Protein AF-0000000075629543 (afdb_homodimer)

Nearest PDB structures (foldseek):
  8d9p-assembly1_A  TM=2.253E-01  e=5.310E+00  synthetic construct
  5vju-assembly1_A  TM=2.494E-01  e=9.264E+00  synthetic construct
  7a0g-assembly1_HHH  TM=1.848E-01  e=6.392E+00  Serratia marcescens
  8d9p-assembly1_A  TM=2.253E-01  e=4.134E+00  synthetic construct
  7a0g-assembly1_HHH  TM=1.956E-01  e=3.284E+00  Serratia marcescens

Foldseek 3Di:
DPPVDDDQLLVVLLVVLLVLLLCLVLVLLLQQLDKDWDDDPPPAIFIGGPSLCSLLSNLLSLLLCCVQQNNVSSVVSVVSSLVVLVVVLVVLVVVLPDDDDPPDPDDNVRCQQSSLLSNQLSVLLNVLVVVLVVQLVVQLVVVCVVVPPPPNPVSNVVSVLVSVLSSLLSNLCRSAAVVCVVCVPSNVDHHDDPVVSVSHSVSSSVVSVVSNVVCVVVSVVSNVVSVCSNVVSCVPPVCVSCVSSVD/DPPVDDDQLLVVLLVVLLVLLLCLVLVLLLQQLDKDWDDDPPPDIFIGGPSLCSLLSNLLSLLLCCVQQNNVSSVVSVVSSLVVLVVVLVVLVVVLPDDDDPPDPDDNVRCQQSSLLSNQLSVLLNVLSVVLVVQLVVQLVVVCVVVPPPPVPVSVVVSVLVSVLSSLLSNLCRSAAVVCVVCVPSNVDHHDDPVVSVSHSVSSSVVSVVSSVVCVVVSVVSNVVSVCSNVVSCVPPVCVSCVSSVD

Structure (mmCIF, N/CA/C/O backbone):
data_AF-0000000075629543-model_v1
#
loop_
_entity.id
_entity.type
_entity.pdbx_description
1 polymer 'Probable queuosine precursor transporter'
#
loop_
_atom_site.group_PDB
_atom_site.id
_atom_site.type_symbol
_atom_site.label_atom_id
_atom_site.label_alt_id
_atom_site.label_comp_id
_atom_site.label_asym_id
_atom_site.label_entity_id
_atom_site.label_seq_id
_atom_site.pdbx_PDB_ins_code
_atom_site.Cartn_x
_atom_site.Cartn_y
_atom_site.Cartn_z
_atom_site.occupancy
_atom_site.B_iso_or_equiv
_atom_site.auth_seq_id
_atom_site.auth_comp_id
_atom_site.auth_asym_id
_atom_site.auth_atom_id
_atom_site.pdbx_PDB_model_num
ATOM 1 N N . MET A 1 1 ? -5.371 30.297 21.5 1 24.97 1 MET A N 1
ATOM 2 C CA . MET A 1 1 ? -6.488 29.359 21.562 1 24.97 1 MET A CA 1
ATOM 3 C C . MET A 1 1 ? -6.27 28.188 20.609 1 24.97 1 MET A C 1
ATOM 5 O O . MET A 1 1 ? -6.852 28.141 19.531 1 24.97 1 MET A O 1
ATOM 9 N N . GLU A 1 2 ? -5.066 27.797 20.219 1 32.75 2 GLU A N 1
ATOM 10 C CA . GLU A 1 2 ? -4.387 26.938 19.25 1 32.75 2 GLU A CA 1
ATOM 11 C C . GLU A 1 2 ? -4.848 25.484 19.406 1 32.75 2 GLU A C 1
ATOM 13 O O . GLU A 1 2 ? -4.035 24.594 19.672 1 32.75 2 GLU A O 1
ATOM 18 N N . GLY A 1 3 ? -5.914 25.312 20.141 1 35 3 GLY A N 1
ATOM 19 C CA . GLY A 1 3 ? -6.5 24.047 20.562 1 35 3 GLY A CA 1
ATOM 20 C C . GLY A 1 3 ? -6.613 23.047 19.438 1 35 3 GLY A C 1
ATOM 21 O O . GLY A 1 3 ? -7.445 23.203 18.531 1 35 3 GLY A O 1
ATOM 22 N N . GLY A 1 4 ? -5.547 22.625 18.859 1 39.62 4 GLY A N 1
ATOM 23 C CA . GLY A 1 4 ? -5.387 21.734 17.703 1 39.62 4 GLY A CA 1
ATOM 24 C C . GLY A 1 4 ? -6.465 20.672 17.625 1 39.62 4 GLY A C 1
ATOM 25 O O . GLY A 1 4 ? -6.559 19.812 18.5 1 39.62 4 GLY A O 1
ATOM 26 N N . GLU A 1 5 ? -7.699 21.078 17.25 1 46.97 5 GLU A N 1
ATOM 27 C CA . GLU A 1 5 ? -8.969 20.359 17.25 1 46.97 5 GLU A CA 1
ATOM 28 C C . GLU A 1 5 ? -8.781 18.922 16.781 1 46.97 5 GLU A C 1
ATOM 30 O O . GLU A 1 5 ? -8.086 18.672 15.797 1 46.97 5 GLU A O 1
ATOM 35 N N . LYS A 1 6 ? -8.844 18.016 17.703 1 56.12 6 LYS A N 1
ATOM 36 C CA . LYS A 1 6 ? -8.719 16.562 17.656 1 56.12 6 LYS A CA 1
ATOM 37 C C . LYS A 1 6 ? -9.578 15.984 16.531 1 56.12 6 LYS A C 1
ATOM 39 O O . LYS A 1 6 ? -10.648 16.516 16.219 1 56.12 6 LYS A O 1
ATOM 44 N N . LEU A 1 7 ? -9.016 15.289 15.633 1 68.12 7 LEU A N 1
ATOM 45 C CA . LEU A 1 7 ? -9.773 14.523 14.648 1 68.12 7 LEU A CA 1
ATOM 46 C C . LEU A 1 7 ? -10.906 13.758 15.32 1 68.12 7 LEU A C 1
ATOM 48 O O . LEU A 1 7 ? -10.719 13.164 16.375 1 68.12 7 LEU A O 1
ATOM 52 N N . ASP A 1 8 ? -12.133 13.969 14.859 1 76.62 8 ASP A N 1
ATOM 53 C CA . ASP A 1 8 ? -13.258 13.195 15.367 1 76.62 8 ASP A CA 1
ATOM 54 C C . ASP A 1 8 ? -12.906 11.711 15.461 1 76.62 8 ASP A C 1
ATOM 56 O O . ASP A 1 8 ? -12.328 11.148 14.531 1 76.62 8 ASP A O 1
ATOM 60 N N . ARG A 1 9 ? -13.172 11.18 16.609 1 81.88 9 ARG A N 1
ATOM 61 C CA . ARG A 1 9 ? -12.812 9.797 16.906 1 81.88 9 ARG A CA 1
ATOM 62 C C . ARG A 1 9 ? -13.453 8.836 15.922 1 81.88 9 ARG A C 1
ATOM 64 O O . ARG A 1 9 ? -13 7.703 15.758 1 81.88 9 ARG A O 1
ATOM 71 N N . SER A 1 10 ? -14.578 9.312 15.352 1 86.19 10 SER A N 1
ATOM 72 C CA . SER A 1 10 ? -15.266 8.438 14.406 1 86.19 10 SER A CA 1
ATOM 73 C C . SER A 1 10 ? -14.531 8.383 13.07 1 86.19 10 SER A C 1
ATOM 75 O O . SER A 1 10 ? -14.789 7.5 12.25 1 86.19 10 SER A O 1
ATOM 77 N N . VAL A 1 11 ? -13.633 9.273 12.875 1 88.44 11 VAL A N 1
ATOM 78 C CA . VAL A 1 11 ? -13 9.391 11.57 1 88.44 11 VAL A CA 1
ATOM 79 C C . VAL A 1 11 ? -11.719 8.547 11.547 1 88.44 11 VAL A C 1
ATOM 81 O O . VAL A 1 11 ? -11.398 7.922 10.531 1 88.44 11 VAL A O 1
ATOM 84 N N . TRP A 1 12 ? -11.125 8.414 12.664 1 91.19 12 TRP A N 1
ATOM 85 C CA . TRP A 1 12 ? -9.812 7.773 12.742 1 91.19 12 TRP A CA 1
ATOM 86 C C . TRP A 1 12 ? -9.898 6.316 12.297 1 91.19 12 TRP A C 1
ATOM 88 O O . TRP A 1 12 ? -9.102 5.863 11.477 1 91.19 12 TRP A O 1
ATOM 98 N N . PRO A 1 13 ? -10.906 5.535 12.789 1 93.94 13 PRO A N 1
ATOM 99 C CA . PRO A 1 13 ? -10.945 4.133 12.359 1 93.94 13 PRO A CA 1
ATOM 100 C C . PRO A 1 13 ? -11.156 3.98 10.859 1 93.94 13 PRO A C 1
ATOM 102 O O . PRO A 1 13 ? -10.664 3.025 10.258 1 93.94 13 PRO A O 1
ATOM 105 N N . LEU A 1 14 ? -11.875 4.887 10.297 1 93.31 14 LEU A N 1
ATOM 106 C CA . LEU A 1 14 ? -12.117 4.836 8.859 1 93.31 14 LEU A CA 1
ATOM 107 C C . LEU A 1 14 ? -10.844 5.156 8.086 1 93.31 14 LEU A C 1
ATOM 109 O O . LEU A 1 14 ? -10.547 4.504 7.082 1 93.31 14 LEU A O 1
ATOM 113 N N . VAL A 1 15 ? -10.109 6.137 8.492 1 95 15 VAL A N 1
ATOM 114 C CA . VAL A 1 15 ? -8.828 6.516 7.902 1 95 15 VAL A CA 1
ATOM 115 C C . VAL A 1 15 ? -7.848 5.348 7.988 1 95 15 VAL A C 1
ATOM 117 O O . VAL A 1 15 ? -7.215 4.984 6.996 1 95 15 VAL A O 1
ATOM 120 N N . LEU A 1 16 ? -7.828 4.727 9.102 1 97.19 16 LEU A N 1
ATOM 121 C CA . LEU A 1 16 ? -6.965 3.566 9.312 1 97.19 16 LEU A CA 1
ATOM 122 C C . LEU A 1 16 ? -7.395 2.402 8.422 1 97.19 16 LEU A C 1
ATOM 124 O O . LEU A 1 16 ? -6.551 1.721 7.84 1 97.19 16 LEU A O 1
ATOM 128 N N . ALA A 1 17 ? -8.664 2.193 8.375 1 96.62 17 ALA A N 1
ATOM 129 C CA . ALA A 1 17 ? -9.203 1.103 7.57 1 96.62 17 ALA A CA 1
ATOM 130 C C . ALA A 1 17 ? -8.812 1.269 6.102 1 96.62 17 ALA A C 1
ATOM 132 O O . ALA A 1 17 ? -8.414 0.303 5.445 1 96.62 17 ALA A O 1
ATOM 133 N N . ALA A 1 18 ? -8.922 2.48 5.598 1 97.19 18 ALA A N 1
ATOM 134 C CA . ALA A 1 18 ? -8.578 2.748 4.203 1 97.19 18 ALA A CA 1
ATOM 135 C C . ALA A 1 18 ? -7.102 2.475 3.939 1 97.19 18 ALA A C 1
ATOM 137 O O . ALA A 1 18 ? -6.742 1.907 2.906 1 97.19 18 ALA A O 1
ATOM 138 N N . ALA A 1 19 ? -6.293 2.883 4.828 1 98.19 19 ALA A N 1
ATOM 139 C CA . ALA A 1 19 ? -4.852 2.674 4.703 1 98.19 19 ALA A CA 1
ATOM 140 C C . ALA A 1 19 ? -4.508 1.187 4.734 1 98.19 19 ALA A C 1
ATOM 142 O O . ALA A 1 19 ? -3.822 0.683 3.842 1 98.19 19 ALA A O 1
ATOM 143 N N . VAL A 1 20 ? -5.02 0.481 5.73 1 98.12 20 VAL A N 1
ATOM 144 C CA . VAL A 1 20 ? -4.707 -0.931 5.926 1 98.12 20 VAL A CA 1
ATOM 145 C C . VAL A 1 20 ? -5.242 -1.744 4.75 1 98.12 20 VAL A C 1
ATOM 147 O O . VAL A 1 20 ? -4.551 -2.619 4.223 1 98.12 20 VAL A O 1
ATOM 150 N N . PHE A 1 21 ? -6.465 -1.446 4.355 1 97 21 PHE A N 1
ATOM 151 C CA . PHE A 1 21 ? -7.07 -2.133 3.223 1 97 21 PHE A CA 1
ATOM 152 C C . PHE A 1 21 ? -6.223 -1.966 1.969 1 97 21 PHE A C 1
ATOM 154 O O . PHE A 1 21 ? -5.914 -2.945 1.287 1 97 21 PHE A O 1
ATOM 161 N N . SER A 1 22 ? -5.863 -0.738 1.66 1 97.81 22 SER A N 1
ATOM 162 C CA . SER A 1 22 ? -5.148 -0.415 0.431 1 97.81 22 SER A CA 1
ATOM 163 C C . SER A 1 22 ? -3.746 -1.016 0.433 1 97.81 22 SER A C 1
ATOM 165 O O . SER A 1 22 ? -3.273 -1.505 -0.595 1 97.81 22 SER A O 1
ATOM 167 N N . VAL A 1 23 ? -3.121 -0.975 1.54 1 98.06 23 VAL A N 1
ATOM 168 C CA . VAL A 1 23 ? -1.778 -1.534 1.653 1 98.06 23 VAL A CA 1
ATOM 169 C C . VAL A 1 23 ? -1.835 -3.053 1.501 1 98.06 23 VAL A C 1
ATOM 171 O O . VAL A 1 23 ? -0.968 -3.65 0.861 1 98.06 23 VAL A O 1
ATOM 174 N N . ALA A 1 24 ? -2.814 -3.67 2.139 1 97.19 24 ALA A N 1
ATOM 175 C CA . ALA A 1 24 ? -2.969 -5.113 1.967 1 97.19 24 ALA A CA 1
ATOM 176 C C . ALA A 1 24 ? -3.186 -5.469 0.499 1 97.19 24 ALA A C 1
ATOM 178 O O . ALA A 1 24 ? -2.596 -6.426 -0.008 1 97.19 24 ALA A O 1
ATOM 179 N N . LEU A 1 25 ? -3.998 -4.699 -0.13 1 95.06 25 LEU A N 1
ATOM 180 C CA . LEU A 1 25 ? -4.312 -4.91 -1.538 1 95.06 25 LEU A CA 1
ATOM 181 C C . LEU A 1 25 ? -3.059 -4.781 -2.398 1 95.06 25 LEU A C 1
ATOM 183 O O . LEU A 1 25 ? -2.758 -5.668 -3.201 1 95.06 25 LEU A O 1
ATOM 187 N N . VAL A 1 26 ? -2.311 -3.742 -2.234 1 95.81 26 VAL A N 1
ATOM 188 C CA . VAL A 1 26 ? -1.14 -3.479 -3.064 1 95.81 26 VAL A CA 1
ATOM 189 C C . VAL A 1 26 ? -0.019 -4.449 -2.703 1 95.81 26 VAL A C 1
ATOM 191 O O . VAL A 1 26 ? 0.725 -4.902 -3.576 1 95.81 26 VAL A O 1
ATOM 194 N N . SER A 1 27 ? 0.117 -4.723 -1.446 1 95.94 27 SER A N 1
ATOM 195 C CA . SER A 1 27 ? 1.099 -5.723 -1.042 1 95.94 27 SER A CA 1
ATOM 196 C C . SER A 1 27 ? 0.81 -7.074 -1.689 1 95.94 27 SER A C 1
ATOM 198 O O . SER A 1 27 ? 1.729 -7.77 -2.125 1 95.94 27 SER A O 1
ATOM 200 N N . ALA A 1 28 ? -0.442 -7.434 -1.731 1 95.06 28 ALA A N 1
ATOM 201 C CA . ALA A 1 28 ? -0.828 -8.688 -2.375 1 95.06 28 ALA A CA 1
ATOM 202 C C . ALA A 1 28 ? -0.343 -8.734 -3.82 1 95.06 28 ALA A C 1
ATOM 204 O O . ALA A 1 28 ? 0.132 -9.766 -4.289 1 95.06 28 ALA A O 1
ATOM 205 N N . ASN A 1 29 ? -0.431 -7.668 -4.477 1 93.25 29 ASN A N 1
ATOM 206 C CA . ASN A 1 29 ? -0.004 -7.613 -5.871 1 93.25 29 ASN A CA 1
ATOM 207 C C . ASN A 1 29 ? 1.503 -7.82 -6.004 1 93.25 29 ASN A C 1
ATOM 209 O O . ASN A 1 29 ? 1.955 -8.594 -6.852 1 93.25 29 ASN A O 1
ATOM 213 N N . TYR A 1 30 ? 2.256 -7.168 -5.152 1 92.25 30 TYR A N 1
ATOM 214 C CA . TYR A 1 30 ? 3.707 -7.312 -5.203 1 92.25 30 TYR A CA 1
ATOM 215 C C . TYR A 1 30 ? 4.133 -8.719 -4.805 1 92.25 30 TYR A C 1
ATOM 217 O O . TYR A 1 30 ? 5.102 -9.258 -5.344 1 92.25 30 TYR A O 1
ATOM 225 N N . LEU A 1 31 ? 3.416 -9.336 -3.93 1 94 31 LEU A N 1
ATOM 226 C CA . LEU A 1 31 ? 3.826 -10.609 -3.344 1 94 31 LEU A CA 1
ATOM 227 C C . LEU A 1 31 ? 3.344 -11.781 -4.195 1 94 31 LEU A C 1
ATOM 229 O O . LEU A 1 31 ? 3.799 -12.906 -4.016 1 94 31 LEU A O 1
ATOM 233 N N . SER A 1 32 ? 2.479 -11.5 -5.145 1 93.69 32 SER A N 1
ATOM 234 C CA . SER A 1 32 ? 1.809 -12.57 -5.883 1 93.69 32 SER A CA 1
ATOM 235 C C . SER A 1 32 ? 2.67 -13.07 -7.039 1 93.69 32 SER A C 1
ATOM 237 O O . SER A 1 32 ? 2.283 -13.992 -7.754 1 93.69 32 SER A O 1
ATOM 239 N N . ALA A 1 33 ? 3.85 -12.508 -7.191 1 89.12 33 ALA A N 1
ATOM 240 C CA . ALA A 1 33 ? 4.75 -12.984 -8.234 1 89.12 33 ALA A CA 1
ATOM 241 C C . ALA A 1 33 ? 5.172 -14.43 -7.973 1 89.12 33 ALA A C 1
ATOM 243 O O . ALA A 1 33 ? 5.539 -15.148 -8.906 1 89.12 33 ALA A O 1
ATOM 244 N N . LYS A 1 34 ? 5.078 -14.812 -6.77 1 91.12 34 LYS A N 1
ATOM 245 C CA . LYS A 1 34 ? 5.359 -16.188 -6.383 1 91.12 34 LYS A CA 1
ATOM 246 C C . LYS A 1 34 ? 4.07 -16.984 -6.203 1 91.12 34 LYS A C 1
ATOM 248 O O . LYS A 1 34 ? 3.096 -16.484 -5.648 1 91.12 34 LYS A O 1
ATOM 253 N N . LEU A 1 35 ? 4.172 -18.25 -6.727 1 93.81 35 LEU A N 1
ATOM 254 C CA . LEU A 1 35 ? 3.078 -19.188 -6.465 1 93.81 35 LEU A CA 1
ATOM 255 C C . LEU A 1 35 ? 3.434 -20.141 -5.332 1 93.81 35 LEU A C 1
ATOM 257 O O . LEU A 1 35 ? 4.57 -20.609 -5.242 1 93.81 35 LEU A O 1
ATOM 261 N N . PHE A 1 36 ? 2.494 -20.406 -4.586 1 95 36 PHE A N 1
ATOM 262 C CA . PHE A 1 36 ? 2.688 -21.391 -3.537 1 95 36 PHE A CA 1
ATOM 263 C C . PHE A 1 36 ? 1.983 -22.703 -3.891 1 95 36 PHE A C 1
ATOM 265 O O . PHE A 1 36 ? 1.098 -22.719 -4.746 1 95 36 PHE A O 1
ATOM 272 N N . LEU A 1 37 ? 2.441 -23.75 -3.289 1 94.94 37 LEU A N 1
ATOM 273 C CA . LEU A 1 37 ? 1.814 -25.047 -3.406 1 94.94 37 LEU A CA 1
ATOM 274 C C . LEU A 1 37 ? 1.748 -25.75 -2.051 1 94.94 37 LEU A C 1
ATOM 276 O O . LEU A 1 37 ? 2.773 -25.922 -1.387 1 94.94 37 LEU A O 1
ATOM 280 N N . VAL A 1 38 ? 0.533 -25.984 -1.624 1 93.31 38 VAL A N 1
ATOM 281 C CA . VAL A 1 38 ? 0.311 -26.688 -0.365 1 93.31 38 VAL A CA 1
ATOM 282 C C . VAL A 1 38 ? -0.528 -27.938 -0.614 1 93.31 38 VAL A C 1
ATOM 284 O O . VAL A 1 38 ? -1.607 -27.859 -1.206 1 93.31 38 VAL A O 1
ATOM 287 N N . GLU A 1 39 ? -0.034 -29.016 -0.112 1 91.5 39 GLU A N 1
ATOM 288 C CA . GLU A 1 39 ? -0.747 -30.281 -0.26 1 91.5 39 GLU A CA 1
ATOM 289 C C . GLU A 1 39 ? -1.387 -30.703 1.058 1 91.5 39 GLU A C 1
ATOM 291 O O . GLU A 1 39 ? -0.715 -30.766 2.09 1 91.5 39 GLU A O 1
ATOM 296 N N . ILE A 1 40 ? -2.621 -30.766 1.072 1 87.62 40 ILE A N 1
ATOM 297 C CA . ILE A 1 40 ? -3.328 -31.422 2.166 1 87.62 40 ILE A CA 1
ATOM 298 C C . ILE A 1 40 ? -3.514 -32.906 1.842 1 87.62 40 ILE A C 1
ATOM 300 O O . ILE A 1 40 ? -4.32 -33.25 0.979 1 87.62 40 ILE A O 1
ATOM 304 N N . PRO A 1 41 ? -2.748 -33.719 2.555 1 88.25 41 PRO A N 1
ATOM 305 C CA . PRO A 1 41 ? -2.729 -35.156 2.203 1 88.25 41 PRO A CA 1
ATOM 306 C C . PRO A 1 41 ? -4.125 -35.75 2.129 1 88.25 41 PRO A C 1
ATOM 308 O O . PRO A 1 41 ? -4.906 -35.625 3.076 1 88.25 41 PRO A O 1
ATOM 311 N N . GLY A 1 42 ? -4.234 -36.5 0.983 1 84.88 42 GLY A N 1
ATOM 312 C CA . GLY A 1 42 ? -5.457 -37.25 0.773 1 84.88 42 GLY A CA 1
ATOM 313 C C . GLY A 1 42 ? -6.668 -36.375 0.513 1 84.88 42 GLY A C 1
ATOM 314 O O . GLY A 1 42 ? -7.781 -36.875 0.343 1 84.88 42 GLY A O 1
ATOM 315 N N . LEU A 1 43 ? -6.484 -35.094 0.432 1 87.06 43 LEU A N 1
ATOM 316 C CA . LEU A 1 43 ? -7.645 -34.219 0.289 1 87.06 43 LEU A CA 1
ATOM 317 C C . LEU A 1 43 ? -7.52 -33.344 -0.952 1 87.06 43 LEU A C 1
ATOM 319 O O . LEU A 1 43 ? -8.211 -33.562 -1.95 1 87.06 43 LEU A O 1
ATOM 323 N N . ILE A 1 44 ? -6.668 -32.406 -0.953 1 89.06 44 ILE A N 1
ATOM 324 C CA . ILE A 1 44 ? -6.629 -31.469 -2.064 1 89.06 44 ILE A CA 1
ATOM 325 C C . ILE A 1 44 ? -5.27 -30.781 -2.109 1 89.06 44 ILE A C 1
ATOM 327 O O . ILE A 1 44 ? -4.586 -30.672 -1.087 1 89.06 44 ILE A O 1
ATOM 331 N N . THR A 1 45 ? -4.785 -30.531 -3.328 1 92.06 45 THR A N 1
ATOM 332 C CA . THR A 1 45 ? -3.621 -29.688 -3.549 1 92.06 45 THR A CA 1
ATOM 333 C C . THR A 1 45 ? -4.051 -28.25 -3.859 1 92.06 45 THR A C 1
ATOM 335 O O . THR A 1 45 ? -4.84 -28.016 -4.777 1 92.06 45 THR A O 1
ATOM 338 N N . LEU A 1 46 ? -3.525 -27.344 -3.047 1 95.19 46 LEU A N 1
ATOM 339 C CA . LEU A 1 46 ? -3.854 -25.938 -3.24 1 95.19 46 LEU A CA 1
ATOM 340 C C . LEU A 1 46 ? -2.674 -25.172 -3.848 1 95.19 46 LEU A C 1
ATOM 342 O O . LEU A 1 46 ? -1.535 -25.328 -3.398 1 95.19 46 LEU A O 1
ATOM 346 N N . VAL A 1 47 ? -2.967 -24.516 -4.887 1 96 47 VAL A N 1
ATOM 347 C CA . VAL A 1 47 ? -1.957 -23.719 -5.582 1 96 47 VAL A CA 1
ATOM 348 C C . VAL A 1 47 ? -2.5 -22.312 -5.863 1 96 47 VAL A C 1
ATOM 350 O O . VAL A 1 47 ? -3.682 -22.156 -6.172 1 96 47 VAL A O 1
ATOM 353 N N . GLY A 1 48 ? -1.683 -21.328 -5.668 1 95.62 48 GLY A N 1
ATOM 354 C CA . GLY A 1 48 ? -2.111 -19.969 -5.949 1 95.62 48 GLY A CA 1
ATOM 355 C C . GLY A 1 48 ? -1.04 -18.938 -5.656 1 95.62 48 GLY A C 1
ATOM 356 O O . GLY A 1 48 ? 0.072 -19.281 -5.25 1 95.62 48 GLY A O 1
ATOM 357 N N . PRO A 1 49 ? -1.333 -17.703 -6.008 1 95.75 49 PRO A N 1
ATOM 358 C CA . PRO A 1 49 ? -0.367 -16.641 -5.707 1 95.75 49 PRO A CA 1
ATOM 359 C C . PRO A 1 49 ? -0.152 -16.453 -4.207 1 95.75 49 PRO A C 1
ATOM 361 O O . PRO A 1 49 ? -1.101 -16.562 -3.424 1 95.75 49 PRO A O 1
ATOM 364 N N . ALA A 1 50 ? 1.041 -16.141 -3.82 1 94.25 50 ALA A N 1
ATOM 365 C CA . ALA A 1 50 ? 1.402 -16 -2.412 1 94.25 50 ALA A CA 1
ATOM 366 C C . ALA A 1 50 ? 0.646 -14.836 -1.768 1 94.25 50 ALA A C 1
ATOM 368 O O . ALA A 1 50 ? 0.457 -14.812 -0.549 1 94.25 50 ALA A O 1
ATOM 369 N N . GLY A 1 51 ? 0.177 -13.875 -2.541 1 94.62 51 GLY A N 1
ATOM 370 C CA . GLY A 1 51 ? -0.518 -12.703 -2.039 1 94.62 51 GLY A CA 1
ATOM 371 C C . GLY A 1 51 ? -1.928 -13 -1.563 1 94.62 51 GLY A C 1
ATOM 372 O O . GLY A 1 51 ? -2.598 -12.133 -1.003 1 94.62 51 GLY A O 1
ATOM 373 N N . VAL A 1 52 ? -2.393 -14.227 -1.683 1 93.12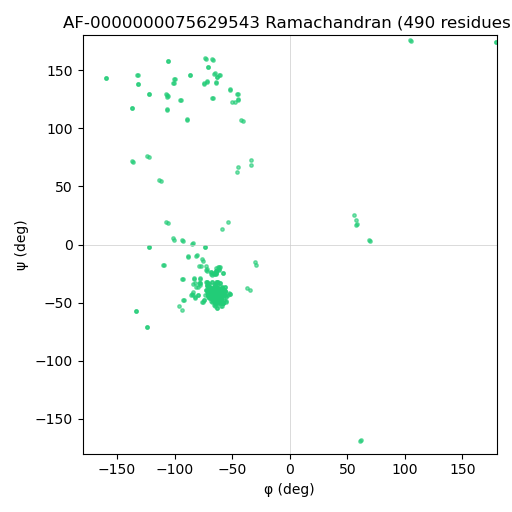 52 VAL A N 1
ATOM 374 C CA . VAL A 1 52 ? -3.775 -14.586 -1.39 1 93.12 52 VAL A CA 1
ATOM 375 C C . VAL A 1 52 ? -4.062 -14.367 0.094 1 93.12 52 VAL A C 1
ATOM 377 O O . VAL A 1 52 ? -5.207 -14.102 0.478 1 93.12 52 VAL A O 1
ATOM 380 N N . VAL A 1 53 ? -3.104 -14.414 0.898 1 92.12 53 VAL A N 1
ATOM 381 C CA . VAL A 1 53 ? -3.266 -14.281 2.342 1 92.12 53 VAL A CA 1
ATOM 382 C C . VAL A 1 53 ? -3.744 -12.875 2.684 1 92.12 53 VAL A C 1
ATOM 384 O O . VAL A 1 53 ? -4.316 -12.648 3.752 1 92.12 53 VAL A O 1
ATOM 387 N N . ALA A 1 54 ? -3.453 -11.914 1.819 1 94.81 54 ALA A N 1
ATOM 388 C CA . ALA A 1 54 ? -3.85 -10.531 2.055 1 94.81 54 ALA A CA 1
ATOM 389 C C . ALA A 1 54 ? -5.367 -10.406 2.158 1 94.81 54 ALA A C 1
ATOM 391 O O . ALA A 1 54 ? -5.879 -9.445 2.734 1 94.81 54 ALA A O 1
ATOM 392 N N . TYR A 1 55 ? -6.121 -11.383 1.647 1 89.38 55 TYR A N 1
ATOM 393 C CA . TYR A 1 55 ? -7.578 -11.352 1.723 1 89.38 55 TYR A CA 1
ATOM 394 C C . TYR A 1 55 ? -8.055 -11.516 3.162 1 89.38 55 TYR A C 1
ATOM 396 O O . TYR A 1 55 ? -9.164 -11.102 3.506 1 89.38 55 TYR A O 1
ATOM 404 N N . SER A 1 56 ? -7.211 -12.125 3.973 1 90.69 56 SER A N 1
ATOM 405 C CA . SER A 1 56 ? -7.539 -12.219 5.391 1 90.69 56 SER A CA 1
ATOM 406 C C . SER A 1 56 ? -7.594 -10.836 6.035 1 90.69 56 SER A C 1
ATOM 408 O O . SER A 1 56 ? -8.289 -10.633 7.031 1 90.69 56 SER A O 1
ATOM 410 N N . VAL A 1 57 ? -6.91 -9.914 5.465 1 94.62 57 VAL A N 1
ATOM 411 C CA . VAL A 1 57 ? -6.902 -8.547 5.984 1 94.62 57 VAL A CA 1
ATOM 412 C C . VAL A 1 57 ? -7.996 -7.73 5.305 1 94.62 57 VAL A C 1
ATOM 414 O O . VAL A 1 57 ? -8.805 -7.078 5.973 1 94.62 57 VAL A O 1
ATOM 417 N N . THR A 1 58 ? -8.086 -7.797 3.979 1 93.5 58 THR A N 1
ATOM 418 C CA . THR A 1 58 ? -9 -6.945 3.225 1 93.5 58 THR A CA 1
ATOM 419 C C . THR A 1 58 ? -10.453 -7.273 3.562 1 93.5 58 THR A C 1
ATOM 421 O O . THR A 1 58 ? -11.273 -6.371 3.732 1 93.5 58 THR A O 1
ATOM 424 N N . PHE A 1 59 ? -10.742 -8.555 3.732 1 86.81 59 PHE A N 1
ATOM 425 C CA . PHE A 1 59 ? -12.109 -8.93 4.062 1 86.81 59 PHE A CA 1
ATOM 426 C C . PHE A 1 59 ? -12.477 -8.461 5.465 1 86.81 59 PHE A C 1
ATOM 428 O O . PHE A 1 59 ? -13.57 -7.941 5.684 1 86.81 59 PHE A O 1
ATOM 435 N N . ILE A 1 60 ? -11.602 -8.664 6.398 1 89.81 60 ILE A N 1
ATOM 436 C CA . ILE A 1 60 ? -11.852 -8.242 7.77 1 89.81 60 ILE A CA 1
ATOM 437 C C . ILE A 1 60 ? -12.125 -6.738 7.801 1 89.81 60 ILE A C 1
ATOM 439 O O . ILE A 1 60 ? -13.102 -6.289 8.398 1 89.81 60 ILE A O 1
ATOM 443 N N . VAL A 1 61 ? -11.305 -5.965 7.145 1 94.12 61 VAL A N 1
ATOM 444 C CA . VAL A 1 61 ? -11.414 -4.508 7.164 1 94.12 61 VAL A CA 1
ATOM 445 C C . VAL A 1 61 ? -12.734 -4.082 6.539 1 94.12 61 VAL A C 1
ATOM 447 O O . VAL A 1 61 ? -13.477 -3.283 7.125 1 94.12 61 VAL A O 1
ATOM 450 N N . THR A 1 62 ? -13.062 -4.598 5.391 1 87.88 62 THR A N 1
ATOM 451 C CA . THR A 1 62 ? -14.281 -4.172 4.703 1 87.88 62 THR A CA 1
ATOM 452 C C . THR A 1 62 ? -15.516 -4.586 5.492 1 87.88 62 THR A C 1
ATOM 454 O O . THR A 1 62 ? -16.5 -3.836 5.559 1 87.88 62 THR A O 1
ATOM 457 N N . ASP A 1 63 ? -15.5 -5.746 6.129 1 83.88 63 ASP A N 1
ATOM 458 C CA . ASP A 1 63 ? -16.625 -6.203 6.93 1 83.88 63 ASP A CA 1
ATOM 459 C C . ASP A 1 63 ? -16.812 -5.34 8.172 1 83.88 63 ASP A C 1
ATOM 461 O O . ASP A 1 63 ? -17.938 -4.949 8.508 1 83.88 63 ASP A O 1
ATOM 465 N N . VAL A 1 64 ? -15.758 -5.074 8.836 1 87.88 64 VAL A N 1
ATOM 466 C CA . VAL A 1 64 ? -15.828 -4.246 10.031 1 87.88 64 VAL A CA 1
ATOM 467 C C . VAL A 1 64 ? -16.359 -2.859 9.672 1 87.88 64 VAL A C 1
ATOM 469 O O . VAL A 1 64 ? -17.266 -2.338 10.336 1 87.88 64 VAL A O 1
ATOM 472 N N . VAL A 1 65 ? -15.828 -2.271 8.594 1 89.62 65 VAL A N 1
ATOM 473 C CA . VAL A 1 65 ? -16.234 -0.935 8.172 1 89.62 65 VAL A CA 1
ATOM 474 C C . VAL A 1 65 ? -17.703 -0.949 7.762 1 89.62 65 VAL A C 1
ATOM 476 O O . VAL A 1 65 ? -18.469 -0.044 8.117 1 89.62 65 VAL A O 1
ATOM 479 N N . SER A 1 66 ? -18.078 -1.949 7.031 1 83.12 66 SER A N 1
ATOM 480 C CA . SER A 1 66 ? -19.469 -2.057 6.59 1 83.12 66 SER A CA 1
ATOM 481 C C . SER A 1 66 ? -20.422 -2.152 7.777 1 83.12 66 SER A C 1
ATOM 483 O O . SER A 1 66 ? -21.5 -1.548 7.766 1 83.12 66 SER A O 1
ATOM 485 N N . GLU A 1 67 ? -20.078 -2.871 8.75 1 80.75 67 GLU A N 1
ATOM 486 C CA . GLU A 1 67 ? -20.922 -3.08 9.922 1 80.75 67 GLU A CA 1
ATOM 487 C C . GLU A 1 67 ? -20.984 -1.822 10.781 1 80.75 67 GLU A C 1
ATOM 489 O O . GLU A 1 67 ? -22.047 -1.491 11.328 1 80.75 67 GLU A O 1
ATOM 494 N N . VAL A 1 68 ? -19.906 -1.183 10.914 1 83.81 68 VAL A N 1
ATOM 495 C CA . VAL A 1 68 ? -19.844 -0.052 11.828 1 83.81 68 VAL A CA 1
ATOM 496 C C . VAL A 1 68 ? -20.328 1.213 11.133 1 83.81 68 VAL A C 1
ATOM 498 O O . VAL A 1 68 ? -21.078 2.004 11.711 1 83.81 68 VAL A O 1
ATOM 501 N N . TYR A 1 69 ? -19.875 1.357 9.875 1 81.81 69 TYR A N 1
ATOM 502 C CA . TYR A 1 69 ? -20.109 2.627 9.195 1 81.81 69 TYR A CA 1
ATOM 503 C C . TYR A 1 69 ? -21.125 2.465 8.07 1 81.81 69 TYR A C 1
ATOM 505 O O . TYR A 1 69 ? -21.656 3.451 7.555 1 81.81 69 TYR A O 1
ATOM 513 N N . GLY A 1 70 ? -21.359 1.285 7.656 1 78.75 70 GLY A N 1
ATOM 514 C CA . GLY A 1 70 ? -22.312 1.045 6.574 1 78.75 70 GLY A CA 1
ATOM 515 C C . GLY A 1 70 ? -21.641 0.72 5.254 1 78.75 70 GLY A C 1
ATOM 516 O O . GLY A 1 70 ? -20.406 0.817 5.133 1 78.75 70 GLY A O 1
ATOM 517 N N . ARG A 1 71 ? -22.422 0.399 4.234 1 79.69 71 ARG A N 1
ATOM 518 C CA . ARG A 1 71 ? -21.938 -0.095 2.945 1 79.69 71 ARG A CA 1
ATOM 519 C C . ARG A 1 71 ? -21.266 1.015 2.15 1 79.69 71 ARG A C 1
ATOM 521 O O . ARG A 1 71 ? -20.312 0.761 1.409 1 79.69 71 ARG A O 1
ATOM 528 N N . ARG A 1 72 ? -21.734 2.18 2.248 1 81.75 72 ARG A N 1
ATOM 529 C CA . ARG A 1 72 ? -21.156 3.297 1.506 1 81.75 72 ARG A CA 1
ATOM 530 C C . ARG A 1 72 ? -19.734 3.572 1.957 1 81.75 72 ARG A C 1
ATOM 532 O O . ARG A 1 72 ? -18.844 3.822 1.13 1 81.75 72 ARG A O 1
ATOM 539 N N . ALA A 1 73 ? -19.625 3.512 3.297 1 86.19 73 ALA A N 1
ATOM 540 C CA . ALA A 1 73 ? -18.281 3.701 3.83 1 86.19 73 ALA A CA 1
ATOM 541 C C . ALA A 1 73 ? -17.344 2.588 3.369 1 86.19 73 ALA A C 1
ATOM 543 O O . ALA A 1 73 ? -16.188 2.842 3.016 1 86.19 73 ALA A O 1
ATOM 544 N N . ALA A 1 74 ? -17.859 1.382 3.398 1 85.56 74 ALA A N 1
ATOM 545 C CA . ALA A 1 74 ? -17.062 0.258 2.902 1 85.56 74 ALA A CA 1
ATOM 546 C C . ALA A 1 74 ? -16.719 0.444 1.429 1 85.56 74 ALA A C 1
ATOM 548 O O . ALA A 1 74 ? -15.586 0.173 1.015 1 85.56 74 ALA A O 1
ATOM 549 N N . GLY A 1 75 ? -17.688 0.914 0.644 1 86.38 75 GLY A N 1
ATOM 550 C CA . GLY A 1 75 ? -17.422 1.223 -0.754 1 86.38 75 GLY A CA 1
ATOM 551 C C . GLY A 1 75 ? -16.359 2.277 -0.947 1 86.38 75 GLY A C 1
ATOM 552 O O . GLY A 1 75 ? -15.547 2.186 -1.874 1 86.38 75 GLY A O 1
ATOM 553 N N . ALA A 1 76 ? -16.359 3.266 -0.103 1 88.88 76 ALA A N 1
ATOM 554 C CA . ALA A 1 76 ? -15.352 4.324 -0.165 1 88.88 76 ALA A CA 1
ATOM 555 C C . ALA A 1 76 ? -13.953 3.77 0.096 1 88.88 76 ALA A C 1
ATOM 557 O O . ALA A 1 76 ? -12.984 4.168 -0.562 1 88.88 76 ALA A O 1
ATOM 558 N N . VAL A 1 77 ? -13.867 2.877 1.056 1 92.69 77 VAL A N 1
ATOM 559 C CA . VAL A 1 77 ? -12.594 2.252 1.379 1 92.69 77 VAL A CA 1
ATOM 560 C C . VAL A 1 77 ? -12.094 1.443 0.182 1 92.69 77 VAL A C 1
ATOM 562 O O . VAL A 1 77 ? -10.922 1.535 -0.193 1 92.69 77 VAL A O 1
ATOM 565 N N . VAL A 1 78 ? -12.969 0.74 -0.426 1 89.88 78 VAL A N 1
ATOM 566 C CA . VAL A 1 78 ? -12.625 -0.092 -1.574 1 89.88 78 VAL A CA 1
ATOM 567 C C . VAL A 1 78 ? -12.227 0.794 -2.754 1 89.88 78 VAL A C 1
ATOM 569 O O . VAL A 1 78 ? -11.242 0.521 -3.441 1 89.88 78 VAL A O 1
ATOM 572 N N . ALA A 1 79 ? -12.977 1.857 -2.977 1 92.38 79 ALA A N 1
ATOM 573 C CA . ALA A 1 79 ? -12.664 2.799 -4.047 1 92.38 79 ALA A CA 1
ATOM 574 C C . ALA A 1 79 ? -11.305 3.451 -3.816 1 92.38 79 ALA A C 1
ATOM 576 O O . ALA A 1 79 ? -10.547 3.68 -4.766 1 92.38 79 ALA A O 1
ATOM 577 N N . ALA A 1 80 ? -11.039 3.781 -2.602 1 95.12 80 ALA A N 1
ATOM 578 C CA . ALA A 1 80 ? -9.734 4.344 -2.264 1 95.12 80 ALA A CA 1
ATOM 579 C C . ALA A 1 80 ? -8.609 3.354 -2.564 1 95.12 80 ALA A C 1
ATOM 581 O O . ALA A 1 80 ? -7.551 3.74 -3.057 1 95.12 80 ALA A O 1
ATOM 582 N N . GLY A 1 81 ? -8.883 2.117 -2.207 1 95.44 81 GLY A N 1
ATOM 583 C CA . GLY A 1 81 ? -7.922 1.076 -2.545 1 95.44 81 GLY A CA 1
ATOM 584 C C . GLY A 1 81 ? -7.664 0.966 -4.035 1 95.44 81 GLY A C 1
ATOM 585 O O . GLY A 1 81 ? -6.512 0.851 -4.465 1 95.44 81 GLY A O 1
ATOM 586 N N . PHE A 1 82 ? -8.703 1.041 -4.773 1 93.56 82 PHE A N 1
ATOM 587 C CA . PHE A 1 82 ? -8.586 0.985 -6.227 1 93.56 82 PHE A CA 1
ATOM 588 C C . PHE A 1 82 ? -7.762 2.15 -6.754 1 93.56 82 PHE A C 1
ATOM 590 O O . PHE A 1 82 ? -6.844 1.955 -7.551 1 93.56 82 PHE A O 1
ATOM 597 N N . ALA A 1 83 ? -8.094 3.342 -6.344 1 95.69 83 ALA A N 1
ATOM 598 C CA . ALA A 1 83 ? -7.363 4.531 -6.77 1 95.69 83 ALA A CA 1
ATOM 599 C C . ALA A 1 83 ? -5.887 4.434 -6.395 1 95.69 83 ALA A C 1
ATOM 601 O O . ALA A 1 83 ? -5.016 4.828 -7.172 1 95.69 83 ALA A O 1
ATOM 602 N N . SER A 1 84 ? -5.652 3.934 -5.262 1 96.06 84 SER A N 1
ATOM 603 C CA . SER A 1 84 ? -4.277 3.848 -4.785 1 96.06 84 SER A CA 1
ATOM 604 C C . SER A 1 84 ? -3.475 2.836 -5.594 1 96.06 84 SER A C 1
ATOM 606 O O . SER A 1 84 ? -2.252 2.951 -5.703 1 96.06 84 SER A O 1
ATOM 608 N N . GLN A 1 85 ? -4.141 1.846 -6.195 1 96.06 85 GLN A N 1
ATOM 609 C CA . GLN A 1 85 ? -3.459 0.893 -7.07 1 96.06 85 GLN A CA 1
ATOM 610 C C . GLN A 1 85 ? -2.914 1.581 -8.32 1 96.06 85 GLN A C 1
ATOM 612 O O . GLN A 1 85 ? -1.875 1.185 -8.844 1 96.06 85 GLN A O 1
ATOM 617 N N . ILE A 1 86 ? -3.619 2.535 -8.758 1 96.81 86 ILE A N 1
ATOM 618 C CA . ILE A 1 86 ? -3.156 3.291 -9.914 1 96.81 86 ILE A CA 1
ATOM 619 C C . ILE A 1 86 ? -1.85 4.008 -9.578 1 96.81 86 ILE A C 1
ATOM 621 O O . ILE A 1 86 ? -0.925 4.043 -10.391 1 96.81 86 ILE A O 1
ATOM 625 N N . VAL A 1 87 ? -1.807 4.566 -8.414 1 96.88 87 VAL A N 1
ATOM 626 C CA . VAL A 1 87 ? -0.589 5.219 -7.945 1 96.88 87 VAL A CA 1
ATOM 627 C C . VAL A 1 87 ? 0.545 4.199 -7.859 1 96.88 87 VAL A C 1
ATOM 629 O O . VAL A 1 87 ? 1.668 4.473 -8.289 1 96.88 87 VAL A O 1
ATOM 632 N N . ALA A 1 88 ? 0.22 3.016 -7.281 1 96.94 88 ALA A N 1
ATOM 633 C CA . ALA A 1 88 ? 1.223 1.959 -7.188 1 96.94 88 ALA A CA 1
ATOM 634 C C . ALA A 1 88 ? 1.726 1.557 -8.57 1 96.94 88 ALA A C 1
ATOM 636 O O . ALA A 1 88 ? 2.916 1.293 -8.758 1 96.94 88 ALA A O 1
ATOM 637 N N . LEU A 1 89 ? 0.807 1.484 -9.492 1 95.94 89 LEU A N 1
ATOM 638 C CA . LEU A 1 89 ? 1.157 1.14 -10.867 1 95.94 89 LEU A CA 1
ATOM 639 C C . LEU A 1 89 ? 2.123 2.162 -11.453 1 95.94 89 LEU A C 1
ATOM 641 O O . LEU A 1 89 ? 3.113 1.794 -12.094 1 95.94 89 LEU A O 1
ATOM 645 N N . PHE A 1 90 ? 1.82 3.418 -11.281 1 96.25 90 PHE A N 1
ATOM 646 C CA . PHE A 1 90 ? 2.674 4.496 -11.766 1 96.25 90 PHE A CA 1
ATOM 647 C C . PHE A 1 90 ? 4.055 4.426 -11.125 1 96.25 90 PHE A C 1
ATOM 649 O O . PHE A 1 90 ? 5.07 4.512 -11.82 1 96.25 90 PHE A O 1
ATOM 656 N N . LEU A 1 91 ? 4.141 4.258 -9.844 1 96.38 91 LEU A N 1
ATOM 657 C CA . LEU A 1 91 ? 5.414 4.195 -9.133 1 96.38 91 LEU A CA 1
ATOM 658 C C . LEU A 1 91 ? 6.23 2.988 -9.586 1 96.38 91 LEU A C 1
ATOM 660 O O . LEU A 1 91 ? 7.453 3.078 -9.719 1 96.38 91 LEU A O 1
ATOM 664 N N . THR A 1 92 ? 5.555 1.885 -9.773 1 94.88 92 THR A N 1
ATOM 665 C CA . THR A 1 92 ? 6.223 0.671 -10.234 1 94.88 92 THR A CA 1
ATOM 666 C C . THR A 1 92 ? 6.836 0.88 -11.617 1 94.88 92 THR A C 1
ATOM 668 O O . THR A 1 92 ? 7.98 0.499 -11.859 1 94.88 92 THR A O 1
ATOM 671 N N . ALA A 1 93 ? 6.07 1.495 -12.523 1 93.69 93 ALA A N 1
ATOM 672 C CA . ALA A 1 93 ? 6.566 1.778 -13.875 1 93.69 93 ALA A CA 1
ATOM 673 C C . ALA A 1 93 ? 7.809 2.662 -13.828 1 93.69 93 ALA A C 1
ATOM 675 O O . ALA A 1 93 ? 8.781 2.412 -14.539 1 93.69 93 ALA A O 1
ATOM 676 N N . VAL A 1 94 ? 7.824 3.643 -13.016 1 93.81 94 VAL A N 1
ATOM 677 C CA . VAL A 1 94 ? 8.945 4.566 -12.898 1 93.81 94 VAL A CA 1
ATOM 678 C C . VAL A 1 94 ? 10.164 3.828 -12.344 1 93.81 94 VAL A C 1
ATOM 680 O O . VAL A 1 94 ? 11.289 4.031 -12.805 1 93.81 94 VAL A O 1
ATOM 683 N N . ALA A 1 95 ? 9.969 2.979 -11.336 1 92.88 95 ALA A N 1
ATOM 684 C CA . ALA A 1 95 ? 11.062 2.215 -10.734 1 92.88 95 ALA A CA 1
ATOM 685 C C . ALA A 1 95 ? 11.695 1.275 -11.758 1 92.88 95 ALA A C 1
ATOM 687 O O . ALA A 1 95 ? 12.922 1.168 -11.828 1 92.88 95 ALA A O 1
ATOM 688 N N . ILE A 1 96 ? 10.883 0.639 -12.516 1 89.38 96 ILE A N 1
ATOM 689 C CA . ILE A 1 96 ? 11.375 -0.284 -13.531 1 89.38 96 ILE A CA 1
ATOM 690 C C . ILE A 1 96 ? 12.195 0.48 -14.562 1 89.38 96 ILE A C 1
ATOM 692 O O . ILE A 1 96 ? 13.258 0.013 -14.992 1 89.38 96 ILE A O 1
ATOM 696 N N . ALA A 1 97 ? 11.781 1.663 -14.953 1 90.94 97 ALA A N 1
ATOM 697 C CA . ALA A 1 97 ? 12.406 2.455 -16 1 90.94 97 ALA A CA 1
ATOM 698 C C . ALA A 1 97 ? 13.68 3.139 -15.5 1 90.94 97 ALA A C 1
ATOM 700 O O . ALA A 1 97 ? 14.5 3.605 -16.297 1 90.94 97 ALA A O 1
ATOM 701 N N . SER A 1 98 ? 13.844 3.262 -14.18 1 92.38 98 SER A N 1
ATOM 702 C CA . SER A 1 98 ? 15.008 3.957 -13.633 1 92.38 98 SER A CA 1
ATOM 703 C C . SER A 1 98 ? 16.297 3.227 -13.977 1 92.38 98 SER A C 1
ATOM 705 O O . SER A 1 98 ? 16.344 1.995 -13.969 1 92.38 98 SER A O 1
ATOM 707 N N . PRO A 1 99 ? 17.406 4.008 -14.336 1 92.38 99 PRO A N 1
ATOM 708 C CA . PRO A 1 99 ? 18.672 3.369 -14.664 1 92.38 99 PRO A CA 1
ATOM 709 C C . PRO A 1 99 ? 19.328 2.688 -13.461 1 92.38 99 PRO A C 1
ATOM 711 O O . PRO A 1 99 ? 19.516 3.318 -12.414 1 92.38 99 PRO A O 1
ATOM 714 N N . PRO A 1 100 ? 19.641 1.44 -13.633 1 92.75 100 PRO A N 1
ATOM 715 C CA . PRO A 1 100 ? 20.188 0.693 -12.5 1 92.75 100 PRO A CA 1
ATOM 716 C C . PRO A 1 100 ? 21.609 1.098 -12.156 1 92.75 100 PRO A C 1
ATOM 718 O O . PRO A 1 100 ? 22.406 1.395 -13.055 1 92.75 100 PRO A O 1
ATOM 721 N N . ALA A 1 101 ? 21.844 1.147 -10.891 1 92.81 101 ALA A N 1
ATOM 722 C CA . ALA A 1 101 ? 23.234 1.254 -10.445 1 92.81 101 ALA A CA 1
ATOM 723 C C . ALA A 1 101 ? 23.969 -0.077 -10.602 1 92.81 101 ALA A C 1
ATOM 725 O O . ALA A 1 101 ? 23.438 -1.132 -10.258 1 92.81 101 ALA A O 1
ATOM 726 N N . PRO A 1 102 ? 25.203 0.017 -11.062 1 87.25 102 PRO A N 1
ATOM 727 C CA . PRO A 1 102 ? 25.953 -1.228 -11.266 1 87.25 102 PRO A CA 1
ATOM 728 C C . PRO A 1 102 ? 26.156 -2.012 -9.977 1 87.25 102 PRO A C 1
ATOM 730 O O . PRO A 1 102 ? 26.312 -3.234 -10.008 1 87.25 102 PRO A O 1
ATOM 733 N N . PHE A 1 103 ? 26.047 -1.354 -8.906 1 84.12 103 PHE A N 1
ATOM 734 C CA . PHE A 1 103 ? 26.344 -2.004 -7.633 1 84.12 103 PHE A CA 1
ATOM 735 C C . PHE A 1 103 ? 25.047 -2.27 -6.859 1 84.12 103 PHE A C 1
ATOM 737 O O . PHE A 1 103 ? 25.094 -2.494 -5.648 1 84.12 103 PHE A O 1
ATOM 744 N N . SER A 1 104 ? 23.969 -2.26 -7.547 1 85.5 104 SER A N 1
ATOM 745 C CA . SER A 1 104 ? 22.688 -2.508 -6.883 1 85.5 104 SER A CA 1
ATOM 746 C C . SER A 1 104 ? 22.656 -3.896 -6.258 1 85.5 104 SER A C 1
ATOM 748 O O . SER A 1 104 ? 23.188 -4.855 -6.82 1 85.5 104 SER A O 1
ATOM 750 N N . LEU A 1 105 ? 21.938 -3.91 -5.125 1 76.5 105 LEU A N 1
ATOM 751 C CA . LEU A 1 105 ? 21.844 -5.16 -4.383 1 76.5 105 LEU A CA 1
ATOM 752 C C . LEU A 1 105 ? 21.109 -6.219 -5.199 1 76.5 105 LEU A C 1
ATOM 754 O O . LEU A 1 105 ? 21.453 -7.402 -5.145 1 76.5 105 LEU A O 1
ATOM 758 N N . VAL A 1 106 ? 20.109 -5.805 -5.84 1 78.81 106 VAL A N 1
ATOM 759 C CA . VAL A 1 106 ? 19.359 -6.676 -6.738 1 78.81 106 VAL A CA 1
ATOM 760 C C . VAL A 1 106 ? 19.656 -6.309 -8.188 1 78.81 106 VAL A C 1
ATOM 762 O O . VAL A 1 106 ? 19.594 -5.137 -8.562 1 78.81 106 VAL A O 1
ATOM 765 N N . GLN A 1 107 ? 20 -7.336 -8.898 1 82.31 107 GLN A N 1
ATOM 766 C CA . GLN A 1 107 ? 20.328 -7.102 -10.305 1 82.31 107 GLN A CA 1
ATOM 767 C C . GLN A 1 107 ? 19.078 -6.754 -11.109 1 82.31 107 GLN A C 1
ATOM 769 O O . GLN A 1 107 ? 17.969 -7.211 -10.789 1 82.31 107 GLN A O 1
ATOM 774 N N . GLN A 1 108 ? 19.359 -6.027 -12.133 1 82.56 108 GLN A N 1
ATOM 775 C CA . GLN A 1 108 ? 18.281 -5.457 -12.938 1 82.56 108 GLN A CA 1
ATOM 776 C C . GLN A 1 108 ? 17.375 -6.547 -13.492 1 82.56 108 GLN A C 1
ATOM 778 O O . GLN A 1 108 ? 16.156 -6.391 -13.523 1 82.56 108 GLN A O 1
ATOM 783 N N . GLU A 1 109 ? 17.969 -7.617 -13.891 1 79.38 109 GLU A N 1
ATOM 784 C CA . GLU A 1 109 ? 17.188 -8.672 -14.508 1 79.38 109 GLU A CA 1
ATOM 785 C C . GLU A 1 109 ? 16.234 -9.312 -13.5 1 79.38 109 GLU A C 1
ATOM 787 O O . GLU A 1 109 ?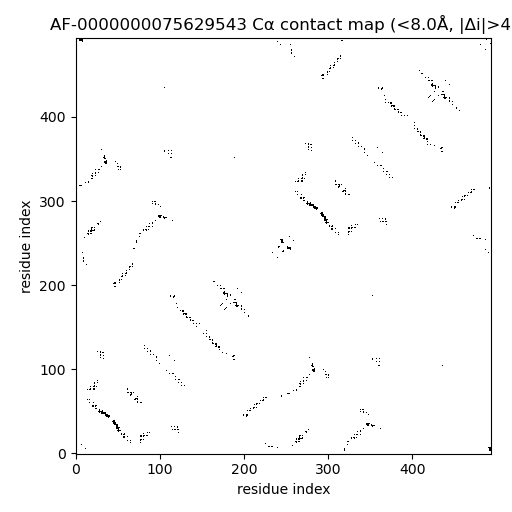 15.047 -9.508 -13.789 1 79.38 109 GLU A O 1
ATOM 792 N N . GLU A 1 110 ? 16.797 -9.609 -12.336 1 78.5 110 GLU A N 1
ATOM 793 C CA . GLU A 1 110 ? 15.984 -10.203 -11.281 1 78.5 110 GLU A CA 1
ATOM 794 C C . GLU A 1 110 ? 14.906 -9.234 -10.805 1 78.5 110 GLU A C 1
ATOM 796 O O . GLU A 1 110 ? 13.758 -9.633 -10.594 1 78.5 110 GLU A O 1
ATOM 801 N N . TYR A 1 111 ? 15.312 -8.016 -10.703 1 84.88 111 TYR A N 1
ATOM 802 C CA . TYR A 1 111 ? 14.391 -6.973 -10.266 1 84.88 111 TYR A CA 1
ATOM 803 C C . TYR A 1 111 ? 13.258 -6.789 -11.273 1 84.88 111 TYR A C 1
ATOM 805 O O . TYR A 1 111 ? 12.086 -6.785 -10.898 1 84.88 111 TYR A O 1
ATOM 813 N N . ALA A 1 112 ? 13.625 -6.727 -12.484 1 78.31 112 ALA A N 1
ATOM 814 C CA . ALA A 1 112 ? 12.641 -6.473 -13.539 1 78.31 112 ALA A CA 1
ATOM 815 C C . ALA A 1 112 ? 11.641 -7.621 -13.633 1 78.31 112 ALA A C 1
ATOM 817 O O . ALA A 1 112 ? 10.438 -7.395 -13.805 1 78.31 112 ALA A O 1
ATOM 818 N N . LYS A 1 113 ? 12.102 -8.766 -13.438 1 80 113 LYS A N 1
ATOM 819 C CA . LYS A 1 113 ? 11.219 -9.93 -13.523 1 80 113 LYS A CA 1
ATOM 820 C C . LYS A 1 113 ? 10.172 -9.906 -12.406 1 80 113 LYS A C 1
ATOM 822 O O . LYS A 1 113 ? 8.977 -10.055 -12.672 1 80 113 LYS A O 1
ATOM 827 N N . VAL A 1 114 ? 10.633 -9.68 -11.266 1 81.31 114 VAL A N 1
ATOM 828 C CA . VAL A 1 114 ? 9.75 -9.75 -10.102 1 81.31 114 VAL A CA 1
ATOM 829 C C . VAL A 1 114 ? 8.82 -8.531 -10.086 1 81.31 114 VAL A C 1
ATOM 831 O O . VAL A 1 114 ? 7.609 -8.672 -9.898 1 81.31 114 VAL A O 1
ATOM 834 N N . VAL A 1 115 ? 9.375 -7.395 -10.359 1 83.81 115 VAL A N 1
ATOM 835 C CA . VAL A 1 115 ? 8.609 -6.16 -10.242 1 83.81 115 VAL A CA 1
ATOM 836 C C . VAL A 1 115 ? 7.699 -6 -11.453 1 83.81 115 VAL A C 1
ATOM 838 O O . VAL A 1 115 ? 6.582 -5.488 -11.336 1 83.81 115 VAL A O 1
ATOM 841 N N . MET A 1 116 ? 8.18 -6.449 -12.594 1 81.62 116 MET A N 1
ATOM 842 C CA . MET A 1 116 ? 7.305 -6.422 -13.758 1 81.62 116 MET A CA 1
ATOM 843 C C . MET A 1 116 ? 6.125 -7.371 -13.578 1 81.62 116 MET A C 1
ATOM 845 O O . MET A 1 116 ? 5.016 -7.082 -14.023 1 81.62 116 MET A O 1
ATOM 849 N N . ALA A 1 117 ? 6.449 -8.547 -13.062 1 82.5 117 ALA A N 1
ATOM 850 C CA . ALA A 1 117 ? 5.336 -9.422 -12.711 1 82.5 117 ALA A CA 1
ATOM 851 C C . ALA A 1 117 ? 4.328 -8.695 -11.82 1 82.5 117 ALA A C 1
ATOM 853 O O . ALA A 1 117 ? 3.117 -8.805 -12.031 1 82.5 117 ALA A O 1
ATOM 854 N N . GLY A 1 118 ? 4.832 -7.98 -10.906 1 83.75 118 GLY A N 1
ATOM 855 C CA . GLY A 1 118 ? 3.973 -7.176 -10.055 1 83.75 118 GLY A CA 1
ATOM 856 C C . GLY A 1 118 ? 3.162 -6.152 -10.828 1 83.75 118 GLY A C 1
ATOM 857 O O . GLY A 1 118 ? 1.978 -5.949 -10.547 1 83.75 118 GLY A O 1
ATOM 858 N N . PHE A 1 119 ? 3.783 -5.527 -11.781 1 87.88 119 PHE A N 1
ATOM 859 C CA . PHE A 1 119 ? 3.105 -4.551 -12.625 1 87.88 119 PHE A CA 1
ATOM 860 C C . PHE A 1 119 ? 1.918 -5.18 -13.344 1 87.88 119 PHE A C 1
ATOM 862 O O . PHE A 1 119 ? 0.808 -4.648 -13.305 1 87.88 119 PHE A O 1
ATOM 869 N N . ASN A 1 120 ? 2.182 -6.324 -13.969 1 88.19 120 ASN A N 1
ATOM 870 C CA . ASN A 1 120 ? 1.137 -7.043 -14.688 1 88.19 120 ASN A CA 1
ATOM 871 C C . ASN A 1 120 ? 0.008 -7.473 -13.75 1 88.19 120 ASN A C 1
ATOM 873 O O . ASN A 1 120 ? -1.166 -7.406 -14.117 1 88.19 120 ASN A O 1
ATOM 877 N N . ILE A 1 121 ? 0.391 -7.852 -12.633 1 91.69 121 ILE A N 1
ATOM 878 C CA . ILE A 1 121 ? -0.573 -8.328 -11.648 1 91.69 121 ILE A CA 1
ATOM 879 C C . ILE A 1 121 ? -1.439 -7.164 -11.172 1 91.69 121 ILE A C 1
ATOM 881 O O . ILE A 1 121 ? -2.648 -7.32 -10.984 1 91.69 121 ILE A O 1
ATOM 885 N N . ILE A 1 122 ? -0.86 -6.02 -10.977 1 92.31 122 ILE A N 1
ATOM 886 C CA . ILE A 1 122 ? -1.626 -4.84 -10.586 1 92.31 122 ILE A CA 1
ATOM 887 C C . ILE A 1 122 ? -2.641 -4.5 -11.68 1 92.31 122 ILE A C 1
ATOM 889 O O . ILE A 1 122 ? -3.797 -4.191 -11.383 1 92.31 122 ILE A O 1
ATOM 893 N N . VAL A 1 123 ? -2.258 -4.559 -12.898 1 93.19 123 VAL A N 1
ATOM 894 C CA . VAL A 1 123 ? -3.158 -4.285 -14.016 1 93.19 123 VAL A CA 1
ATOM 895 C C . VAL A 1 123 ? -4.324 -5.27 -13.984 1 93.19 123 VAL A C 1
ATOM 897 O O . VAL A 1 123 ? -5.484 -4.871 -14.109 1 93.19 123 VAL A O 1
ATOM 900 N N . ALA A 1 124 ? -3.965 -6.531 -13.852 1 94.06 124 ALA A N 1
ATOM 901 C CA . ALA A 1 124 ? -4.996 -7.562 -13.766 1 94.06 124 ALA A CA 1
ATOM 902 C C . ALA A 1 124 ? -5.949 -7.293 -12.609 1 94.06 124 ALA A C 1
ATOM 904 O O . ALA A 1 124 ? -7.164 -7.461 -12.742 1 94.06 124 ALA A O 1
ATOM 905 N N . SER A 1 125 ? -5.391 -6.922 -11.484 1 93.38 125 SER A N 1
ATOM 906 C CA . SER A 1 125 ? -6.176 -6.613 -10.289 1 93.38 125 SER A CA 1
ATOM 907 C C . SER A 1 125 ? -7.129 -5.453 -10.539 1 93.38 125 SER A C 1
ATOM 909 O O . SER A 1 125 ? -8.289 -5.492 -10.125 1 93.38 125 SER A O 1
ATOM 911 N N . LEU A 1 126 ? -6.703 -4.391 -11.195 1 91.75 126 LEU A N 1
ATOM 912 C CA . LEU A 1 126 ? -7.527 -3.227 -11.508 1 91.75 126 LEU A CA 1
ATOM 913 C C . LEU A 1 126 ? -8.695 -3.613 -12.406 1 91.75 126 LEU A C 1
ATOM 915 O O . LEU A 1 126 ? -9.828 -3.201 -12.164 1 91.75 126 LEU A O 1
ATOM 919 N N . VAL A 1 127 ? -8.398 -4.414 -13.359 1 92.88 127 VAL A N 1
ATOM 920 C CA . VAL A 1 127 ? -9.438 -4.852 -14.281 1 92.88 127 VAL A CA 1
ATOM 921 C C . VAL A 1 127 ? -10.445 -5.738 -13.547 1 92.88 127 VAL A C 1
ATOM 923 O O . VAL A 1 127 ? -11.656 -5.562 -13.688 1 92.88 127 VAL A O 1
ATOM 926 N N . ALA A 1 128 ? -9.93 -6.691 -12.836 1 91.75 128 ALA A N 1
ATOM 927 C CA . ALA A 1 128 ? -10.797 -7.586 -12.078 1 91.75 128 ALA A CA 1
ATOM 928 C C . ALA A 1 128 ? -11.703 -6.801 -11.133 1 91.75 128 ALA A C 1
ATOM 930 O O . ALA A 1 128 ? -12.883 -7.137 -10.969 1 91.75 128 ALA A O 1
ATOM 931 N N . TYR A 1 129 ? -11.172 -5.855 -10.562 1 83.31 129 TYR A N 1
ATOM 932 C CA . TYR A 1 129 ? -11.945 -5 -9.672 1 83.31 129 TYR A CA 1
ATOM 933 C C . TYR A 1 129 ? -13.102 -4.344 -10.406 1 83.31 129 TYR A C 1
ATOM 935 O O . TYR A 1 129 ? -14.242 -4.379 -9.945 1 83.31 129 TYR A O 1
ATOM 943 N N . ILE A 1 130 ? -12.844 -3.709 -11.477 1 85.5 130 ILE A N 1
ATOM 944 C CA . ILE A 1 130 ? -13.852 -3.01 -12.266 1 85.5 130 ILE A CA 1
ATOM 945 C C . ILE A 1 130 ? -14.945 -3.988 -12.695 1 85.5 130 ILE A C 1
ATOM 947 O O . ILE A 1 130 ? -16.141 -3.699 -12.562 1 85.5 130 ILE A O 1
ATOM 951 N N . VAL A 1 131 ? -14.555 -5.148 -13.094 1 85.12 131 VAL A N 1
ATOM 952 C CA . VAL A 1 131 ? -15.492 -6.164 -13.57 1 85.12 131 VAL A CA 1
ATOM 953 C C . VAL A 1 131 ? -16.344 -6.668 -12.398 1 85.12 131 VAL A C 1
ATOM 955 O O . VAL A 1 131 ? -17.562 -6.797 -12.516 1 85.12 131 VAL A O 1
ATOM 958 N N . SER A 1 132 ? -15.664 -6.918 -11.273 1 78.44 132 SER A N 1
ATOM 959 C CA . SER A 1 132 ? -16.359 -7.461 -10.117 1 78.44 132 SER A CA 1
ATOM 960 C C . SER A 1 132 ? -17.312 -6.434 -9.508 1 78.44 132 SER A C 1
ATOM 962 O O . SER A 1 132 ? -18.391 -6.781 -9.031 1 78.44 132 SER A O 1
ATOM 964 N N . GLN A 1 133 ? -16.875 -5.211 -9.438 1 70.38 133 GLN A N 1
ATOM 965 C CA . GLN A 1 133 ? -17.719 -4.145 -8.906 1 70.38 133 GLN A CA 1
ATOM 966 C C . GLN A 1 133 ? -18.969 -3.949 -9.773 1 70.38 133 GLN A C 1
ATOM 968 O O . GLN A 1 133 ? -20.062 -3.732 -9.25 1 70.38 133 GLN A O 1
ATOM 973 N N . TYR A 1 134 ? -18.797 -3.922 -10.977 1 70 134 TYR A N 1
ATOM 974 C CA . TYR A 1 134 ? -19.938 -3.818 -11.883 1 70 134 TYR A CA 1
ATOM 975 C C . TYR A 1 134 ? -20.891 -4.984 -11.688 1 70 134 TYR A C 1
ATOM 977 O O . TYR A 1 134 ? -22.109 -4.805 -11.719 1 70 134 TYR A O 1
ATOM 985 N N . HIS A 1 135 ? -20.375 -6.102 -11.453 1 67.31 135 HIS A N 1
ATOM 986 C CA . HIS A 1 135 ? -21.219 -7.262 -11.219 1 67.31 135 HIS A CA 1
ATOM 987 C C . HIS A 1 135 ? -21.969 -7.141 -9.898 1 67.31 135 HIS A C 1
ATOM 989 O O . HIS A 1 135 ? -23.156 -7.484 -9.812 1 67.31 135 HIS A O 1
ATOM 995 N N . ASP A 1 136 ? -21.266 -6.707 -8.938 1 62.59 136 ASP A N 1
ATOM 996 C CA . ASP A 1 136 ? -21.875 -6.605 -7.609 1 62.59 136 ASP A CA 1
ATOM 997 C C . ASP A 1 136 ? -23.078 -5.66 -7.625 1 62.59 136 ASP A C 1
ATOM 999 O O . ASP A 1 136 ? -24.109 -5.957 -7.035 1 62.59 136 ASP A O 1
ATOM 1003 N N . VAL A 1 137 ? -22.906 -4.582 -8.242 1 57.28 137 VAL A N 1
ATOM 1004 C CA . VAL A 1 137 ? -24 -3.619 -8.352 1 57.28 137 VAL A CA 1
ATOM 1005 C C . VAL A 1 137 ? -25.156 -4.242 -9.117 1 57.28 137 VAL A C 1
ATOM 1007 O O . VAL A 1 137 ? -26.312 -4.129 -8.695 1 57.28 137 VAL A O 1
ATOM 1010 N N . TRP A 1 138 ? -24.75 -4.836 -10.133 1 57.22 138 TRP A N 1
ATOM 1011 C CA . TRP A 1 138 ? -25.766 -5.488 -10.961 1 57.22 138 TRP A CA 1
ATOM 1012 C C . TRP A 1 138 ? -26.453 -6.617 -10.203 1 57.22 138 TRP A C 1
ATOM 1014 O O . TRP A 1 138 ? -27.672 -6.734 -10.227 1 57.22 138 TRP A O 1
ATOM 1024 N N . ALA A 1 139 ? -25.625 -7.445 -9.555 1 59.94 139 ALA A N 1
ATOM 1025 C CA . ALA A 1 139 ? -26.141 -8.617 -8.859 1 59.94 139 ALA A CA 1
ATOM 1026 C C . ALA A 1 139 ? -27.047 -8.211 -7.699 1 59.94 139 ALA A C 1
ATOM 1028 O O . ALA A 1 139 ? -28.078 -8.844 -7.453 1 59.94 139 ALA A O 1
ATOM 1029 N N . PHE A 1 140 ? -26.656 -7.23 -6.988 1 56.62 140 PHE A N 1
ATOM 1030 C CA . PHE A 1 140 ? -27.484 -6.746 -5.895 1 56.62 140 PHE A CA 1
ATOM 1031 C C . PHE A 1 140 ? -28.891 -6.387 -6.402 1 56.62 140 PHE A C 1
ATOM 1033 O O . PHE A 1 140 ? -29.891 -6.777 -5.801 1 56.62 140 PHE A O 1
ATOM 1040 N N . HIS A 1 141 ? -28.891 -5.664 -7.418 1 54.81 141 HIS A N 1
ATOM 1041 C CA . HIS A 1 141 ? -30.172 -5.266 -7.984 1 54.81 141 HIS A CA 1
ATOM 1042 C C . HIS A 1 141 ? -30.938 -6.477 -8.508 1 54.81 141 HIS A C 1
ATOM 1044 O O . HIS A 1 141 ? -32.156 -6.547 -8.375 1 54.81 141 HIS A O 1
ATOM 1050 N N . PHE A 1 142 ? -30.125 -7.285 -9.047 1 55.88 142 PHE A N 1
ATOM 1051 C CA . PHE A 1 142 ? -30.734 -8.492 -9.594 1 55.88 142 PHE A CA 1
ATOM 1052 C C . PHE A 1 142 ? -31.344 -9.344 -8.484 1 55.88 142 PHE A C 1
ATOM 1054 O O . PHE A 1 142 ? -32.5 -9.766 -8.586 1 55.88 142 PHE A O 1
ATOM 1061 N N . TRP A 1 143 ? -30.594 -9.609 -7.426 1 58.59 143 TRP A N 1
ATOM 1062 C CA . TRP A 1 143 ? -31.094 -10.477 -6.363 1 58.59 143 TRP A CA 1
ATOM 1063 C C . TRP A 1 143 ? -32.219 -9.797 -5.57 1 58.59 143 TRP A C 1
ATOM 1065 O O . TRP A 1 143 ? -33.125 -10.461 -5.074 1 58.59 143 TRP A O 1
ATOM 1075 N N . LYS A 1 144 ? -32.031 -8.516 -5.434 1 57.34 144 LYS A N 1
ATOM 1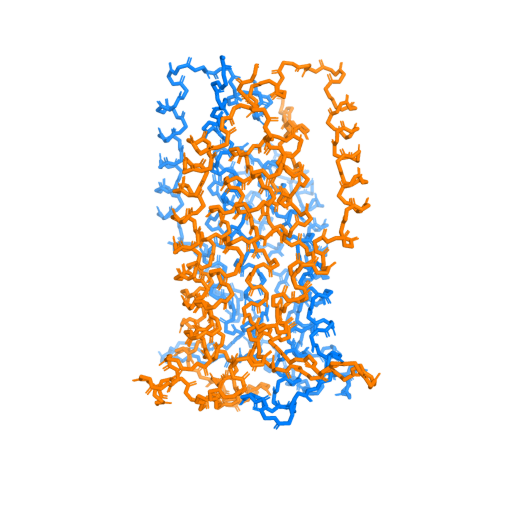076 C CA . LYS A 1 144 ? -33.125 -7.766 -4.82 1 57.34 144 LYS A CA 1
ATOM 1077 C C . LYS A 1 144 ? -34.438 -7.945 -5.605 1 57.34 144 LYS A C 1
ATOM 1079 O O . LYS A 1 144 ? -35.5 -8.102 -5.016 1 57.34 144 LYS A O 1
ATOM 1084 N N . LYS A 1 145 ? -34.219 -7.949 -6.848 1 56.97 145 LYS A N 1
ATOM 1085 C CA . LYS A 1 145 ? -35.375 -8.141 -7.707 1 56.97 145 LYS A CA 1
ATOM 1086 C C . LYS A 1 145 ? -35.906 -9.57 -7.617 1 56.97 145 LYS A C 1
ATOM 1088 O O . LYS A 1 145 ? -37.125 -9.797 -7.652 1 56.97 145 LYS A O 1
ATOM 1093 N N . MET A 1 146 ? -35 -10.438 -7.484 1 56.59 146 MET A N 1
ATOM 1094 C CA . MET A 1 146 ? -35.406 -11.844 -7.547 1 56.59 146 MET A CA 1
ATOM 1095 C C . MET A 1 146 ? -35.938 -12.312 -6.207 1 56.59 146 MET A C 1
ATOM 1097 O O . MET A 1 146 ? -36.812 -13.188 -6.16 1 56.59 146 MET A O 1
ATOM 1101 N N . THR A 1 147 ? -35.281 -11.992 -5.098 1 56.03 147 THR A N 1
ATOM 1102 C CA . THR A 1 147 ? -35.656 -12.625 -3.842 1 56.03 147 THR A CA 1
ATOM 1103 C C . THR A 1 147 ? -36.5 -11.68 -3 1 56.03 147 THR A C 1
ATOM 1105 O O . THR A 1 147 ? -37.062 -12.086 -1.971 1 56.03 147 THR A O 1
ATOM 1108 N N . GLY A 1 148 ? -36.844 -10.633 -3.443 1 52.19 148 GLY A N 1
ATOM 1109 C CA . GLY A 1 148 ? -37.625 -9.68 -2.668 1 52.19 148 GLY A CA 1
ATOM 1110 C C . GLY A 1 148 ? -36.906 -9.211 -1.413 1 52.19 148 GLY A C 1
ATOM 1111 O O . GLY A 1 148 ? -35.688 -9.352 -1.298 1 52.19 148 GLY A O 1
ATOM 1112 N N . SER A 1 149 ? -37.562 -8.438 -0.365 1 49.59 149 SER A N 1
ATOM 1113 C CA . SER A 1 149 ? -37.062 -7.754 0.826 1 49.59 149 SER A CA 1
ATOM 1114 C C . SER A 1 149 ? -36.656 -8.75 1.902 1 49.59 149 SER A C 1
ATOM 1116 O O . SER A 1 149 ? -36 -8.383 2.889 1 49.59 149 SER A O 1
ATOM 1118 N N . ARG A 1 150 ? -37.125 -9.977 1.807 1 47.22 150 ARG A N 1
ATOM 1119 C CA . ARG A 1 150 ? -37.156 -10.805 3.008 1 47.22 150 ARG A CA 1
ATOM 1120 C C . ARG A 1 150 ? -35.781 -11.477 3.227 1 47.22 150 ARG A C 1
ATOM 1122 O O . ARG A 1 150 ? -35.469 -11.906 4.34 1 47.22 150 ARG A O 1
ATOM 1129 N N . TRP A 1 151 ? -35.062 -11.828 2.352 1 50.25 151 TRP A N 1
ATOM 1130 C CA . TRP A 1 151 ? -33.875 -12.641 2.576 1 50.25 151 TRP A CA 1
ATOM 1131 C C . TRP A 1 151 ? -32.625 -11.844 2.297 1 50.25 151 TRP A C 1
ATOM 1133 O O . TRP A 1 151 ? -31.797 -12.234 1.459 1 50.25 151 TRP A O 1
ATOM 1143 N N . LEU A 1 152 ? -32.5 -10.797 2.895 1 51.38 152 LEU A N 1
ATOM 1144 C CA . LEU A 1 152 ? -31.469 -9.789 2.695 1 51.38 152 LEU A CA 1
ATOM 1145 C C . LEU A 1 152 ? -30.094 -10.375 2.951 1 51.38 152 LEU A C 1
ATOM 1147 O O . LEU A 1 152 ? -29.156 -10.102 2.205 1 51.38 152 LEU A O 1
ATOM 1151 N N . TRP A 1 153 ? -30.031 -11.258 4 1 51.84 153 TRP A N 1
ATOM 1152 C CA . TRP A 1 153 ? -28.719 -11.766 4.402 1 51.84 153 TRP A CA 1
ATOM 1153 C C . TRP A 1 153 ? -28.172 -12.727 3.361 1 51.84 153 TRP A C 1
ATOM 1155 O O . TRP A 1 153 ? -26.984 -12.672 3.02 1 51.84 153 TRP A O 1
ATOM 1165 N N . LEU A 1 154 ? -29.078 -13.641 2.896 1 53.59 154 LEU A N 1
ATOM 1166 C CA . LEU A 1 154 ? -28.641 -14.641 1.921 1 53.59 154 LEU A CA 1
ATOM 1167 C C . LEU A 1 154 ? -28.219 -13.969 0.613 1 53.59 154 LEU A C 1
ATOM 1169 O O . LEU A 1 154 ? -27.25 -14.383 -0.019 1 53.59 154 LEU A O 1
ATOM 1173 N N . ARG A 1 155 ? -28.953 -12.977 0.28 1 55.75 155 ARG A N 1
ATOM 1174 C CA . ARG A 1 155 ? -28.688 -12.281 -0.971 1 55.75 155 ARG A CA 1
ATOM 1175 C C . ARG A 1 155 ? -27.328 -11.594 -0.928 1 55.75 155 ARG A C 1
ATOM 1177 O O . ARG A 1 155 ? -26.578 -11.617 -1.911 1 55.75 155 ARG A O 1
ATOM 1184 N N . ASN A 1 156 ? -27.094 -11.109 0.256 1 56 156 ASN A N 1
ATOM 1185 C CA . ASN A 1 156 ? -25.844 -10.383 0.403 1 56 156 ASN A CA 1
ATOM 1186 C C . ASN A 1 156 ? -24.641 -11.328 0.381 1 56 156 ASN A C 1
ATOM 1188 O O . ASN A 1 156 ? -23.609 -11.008 -0.206 1 56 156 ASN A O 1
ATOM 1192 N N . ASN A 1 157 ? -24.875 -12.484 0.873 1 64.69 157 ASN A N 1
ATOM 1193 C CA . ASN A 1 157 ? -23.75 -13.414 0.912 1 64.69 157 ASN A CA 1
ATOM 1194 C C . ASN A 1 157 ? -23.531 -14.094 -0.438 1 64.69 157 ASN A C 1
ATOM 1196 O O . ASN A 1 157 ? -22.391 -14.312 -0.855 1 64.69 157 ASN A O 1
ATOM 1200 N N . LEU A 1 158 ? -24.688 -14.352 -1.074 1 68 158 LEU A N 1
ATOM 1201 C CA . LEU A 1 158 ? -24.562 -15.016 -2.371 1 68 158 LEU A CA 1
ATOM 1202 C C . LEU A 1 158 ? -23.953 -14.07 -3.404 1 68 158 LEU A C 1
ATOM 1204 O O . LEU A 1 158 ? -23.141 -14.484 -4.227 1 68 158 LEU A O 1
ATOM 1208 N N . SER A 1 159 ? -24.453 -12.844 -3.424 1 67.31 159 SER A N 1
ATOM 1209 C CA . SER A 1 159 ? -23.891 -11.859 -4.344 1 67.31 159 SER A CA 1
ATOM 1210 C C . SER A 1 159 ? -22.391 -11.695 -4.141 1 67.31 159 SER A C 1
ATOM 1212 O O . SER A 1 159 ? -21.641 -11.594 -5.109 1 67.31 159 SER A O 1
ATOM 1214 N N . THR A 1 160 ? -21.969 -11.781 -2.908 1 69.62 160 THR A N 1
ATOM 1215 C CA . THR A 1 160 ? -20.547 -11.641 -2.6 1 69.62 160 THR A CA 1
ATOM 1216 C C . THR A 1 160 ? -19.781 -12.867 -3.068 1 69.62 160 THR A C 1
ATOM 1218 O O . THR A 1 160 ? -18.672 -12.734 -3.619 1 69.62 160 THR A O 1
ATOM 1221 N N . TRP A 1 161 ? -20.422 -14.016 -2.947 1 79.69 161 TRP A N 1
ATOM 1222 C CA . TRP A 1 161 ? -19.734 -15.242 -3.365 1 79.69 161 TRP A CA 1
ATOM 1223 C C . TRP A 1 161 ? -19.562 -15.273 -4.879 1 79.69 161 TRP A C 1
ATOM 1225 O O . TRP A 1 161 ? -18.5 -15.672 -5.375 1 79.69 161 TRP A O 1
ATOM 1235 N N . VAL A 1 162 ? -20.547 -14.836 -5.578 1 81.94 162 VAL A N 1
ATOM 1236 C CA . VAL A 1 162 ? -20.469 -14.812 -7.035 1 81.94 162 VAL A CA 1
ATOM 1237 C C . VAL A 1 162 ? -19.469 -13.75 -7.484 1 81.94 162 VAL A C 1
ATOM 1239 O O . VAL A 1 162 ? -18.672 -13.992 -8.391 1 81.94 162 VAL A O 1
ATOM 1242 N N . SER A 1 163 ? -19.562 -12.586 -6.91 1 79.25 163 SER A N 1
ATOM 1243 C CA . SER A 1 163 ? -18.625 -11.523 -7.266 1 79.25 163 SER A CA 1
ATOM 1244 C C . SER A 1 163 ? -17.188 -11.93 -7 1 79.25 163 SER A C 1
ATOM 1246 O O . SER A 1 163 ? -16.281 -11.594 -7.77 1 79.25 163 SER A O 1
ATOM 1248 N N . GLN A 1 164 ? -16.969 -12.648 -5.98 1 84.06 164 GLN A N 1
ATOM 1249 C CA . GLN A 1 164 ? -15.633 -13.117 -5.648 1 84.06 164 GLN A CA 1
ATOM 1250 C C . GLN A 1 164 ? -15.141 -14.156 -6.66 1 84.06 164 GLN A C 1
ATOM 1252 O O . GLN A 1 164 ? -13.953 -14.219 -6.961 1 84.06 164 GLN A O 1
ATOM 1257 N N . LEU A 1 165 ? -16.109 -14.969 -7.062 1 90.25 165 LEU A N 1
ATOM 1258 C CA . LEU A 1 165 ? -15.75 -15.938 -8.094 1 90.25 165 LEU A CA 1
ATOM 1259 C C . LEU A 1 165 ? -15.344 -15.234 -9.383 1 90.25 165 LEU A C 1
ATOM 1261 O O . LEU A 1 165 ? -14.336 -15.594 -10 1 90.25 165 LEU A O 1
ATOM 1265 N N . ILE A 1 166 ? -16.094 -14.258 -9.766 1 90.25 166 ILE A N 1
ATOM 1266 C CA . ILE A 1 166 ? -15.781 -13.492 -10.961 1 90.25 166 ILE A CA 1
ATOM 1267 C C . ILE A 1 166 ? -14.422 -12.812 -10.805 1 90.25 166 ILE A C 1
ATOM 1269 O O . ILE A 1 166 ? -13.578 -12.867 -11.703 1 90.25 166 ILE A O 1
ATOM 1273 N N . ASP A 1 167 ? -14.219 -12.195 -9.719 1 90.88 167 ASP A N 1
ATOM 1274 C CA . ASP A 1 167 ? -12.945 -11.539 -9.438 1 90.88 167 ASP A CA 1
ATOM 1275 C C . ASP A 1 167 ? -11.789 -12.531 -9.562 1 90.88 167 ASP A C 1
ATOM 1277 O O . ASP A 1 167 ? -10.773 -12.234 -10.203 1 90.88 167 ASP A O 1
ATOM 1281 N N . THR A 1 168 ? -11.977 -13.672 -9.008 1 94 168 THR A N 1
ATOM 1282 C CA . THR A 1 168 ? -10.922 -14.68 -8.984 1 94 168 THR A CA 1
ATOM 1283 C C . THR A 1 168 ? -10.609 -15.164 -10.398 1 94 168 THR A C 1
ATOM 1285 O O . THR A 1 168 ? -9.438 -15.242 -10.789 1 94 168 THR A O 1
ATOM 1288 N N . VAL A 1 169 ? -11.586 -15.453 -11.148 1 96 169 VAL A N 1
ATOM 1289 C CA . VAL A 1 169 ? -11.422 -15.961 -12.5 1 96 169 VAL A CA 1
ATOM 1290 C C . VAL A 1 169 ? -10.758 -14.898 -13.375 1 96 169 VAL A C 1
ATOM 1292 O O . VAL A 1 169 ? -9.797 -15.188 -14.086 1 96 169 VAL A O 1
ATOM 1295 N N . VAL A 1 170 ? -11.242 -13.688 -13.336 1 95.31 170 VAL A N 1
ATOM 1296 C CA . VAL A 1 170 ? -10.727 -12.609 -14.18 1 95.31 170 VAL A CA 1
ATOM 1297 C C . VAL A 1 170 ? -9.297 -12.273 -13.773 1 95.31 170 VAL A C 1
ATOM 1299 O O . VAL A 1 170 ? -8.414 -12.148 -14.633 1 95.31 170 VAL A O 1
ATOM 1302 N N . PHE A 1 171 ? -9.102 -12.195 -12.586 1 95.38 171 PHE A N 1
ATOM 1303 C CA . PHE A 1 171 ? -7.785 -11.82 -12.078 1 95.38 171 PHE A CA 1
ATOM 1304 C C . PHE A 1 171 ? -6.738 -12.859 -12.461 1 95.38 171 PHE A C 1
ATOM 1306 O O . PHE A 1 171 ? -5.719 -12.523 -13.07 1 95.38 171 PHE A O 1
ATOM 1313 N N . LEU A 1 172 ? -6.992 -14.102 -12.117 1 96.56 172 LEU A N 1
ATOM 1314 C CA . LEU A 1 172 ? -6 -15.141 -12.352 1 96.56 172 LEU A CA 1
ATOM 1315 C C . LEU A 1 172 ? -5.812 -15.391 -13.844 1 96.56 172 LEU A C 1
ATOM 1317 O O . LEU A 1 172 ? -4.691 -15.625 -14.305 1 96.56 172 LEU A O 1
ATOM 1321 N N . SER A 1 173 ? -6.871 -15.344 -14.578 1 96.88 173 SER A N 1
ATOM 1322 C CA . SER A 1 173 ? -6.758 -15.516 -16.031 1 96.88 173 SER A CA 1
ATOM 1323 C C . SER A 1 173 ? -5.926 -14.406 -16.656 1 96.88 173 SER A C 1
ATOM 1325 O O . SER A 1 173 ? -5.07 -14.672 -17.5 1 96.88 173 SER A O 1
ATOM 1327 N N . LEU A 1 174 ? -6.086 -13.203 -16.234 1 95.06 174 LEU A N 1
ATOM 1328 C CA . LEU A 1 174 ? -5.359 -12.07 -16.781 1 95.06 174 LEU A CA 1
ATOM 1329 C C . LEU A 1 174 ? -3.91 -12.062 -16.312 1 95.06 174 LEU A C 1
ATOM 1331 O O . LEU A 1 174 ? -2.986 -12 -17.125 1 95.06 174 LEU A O 1
ATOM 1335 N N . ALA A 1 175 ? -3.678 -12.227 -15.07 1 93.62 175 ALA A N 1
ATOM 1336 C CA . ALA A 1 175 ? -2.361 -12.055 -14.469 1 93.62 175 ALA A CA 1
ATOM 1337 C C . ALA A 1 175 ? -1.425 -13.195 -14.859 1 93.62 175 ALA A C 1
ATOM 1339 O O . ALA A 1 175 ? -0.228 -12.977 -15.062 1 93.62 175 ALA A O 1
ATOM 1340 N N . PHE A 1 176 ? -1.986 -14.414 -15.062 1 93.56 176 PHE A N 1
ATOM 1341 C CA . PHE A 1 176 ? -1.075 -15.555 -15.117 1 93.56 176 PHE A CA 1
ATOM 1342 C C . PHE A 1 176 ? -1.223 -16.297 -16.438 1 93.56 176 PHE A C 1
ATOM 1344 O O . PHE A 1 176 ? -0.491 -17.25 -16.703 1 93.56 176 PHE A O 1
ATOM 1351 N N . TYR A 1 177 ? -2.115 -15.852 -17.25 1 93.62 177 TYR A N 1
ATOM 1352 C CA . TYR A 1 177 ? -2.275 -16.547 -18.531 1 93.62 177 TYR A CA 1
ATOM 1353 C C . TYR A 1 177 ? -2.338 -15.555 -19.688 1 93.62 177 TYR A C 1
ATOM 1355 O O . TYR A 1 177 ? -1.448 -15.531 -20.547 1 93.62 177 TYR A O 1
ATOM 1363 N N . ILE A 1 178 ? -3.252 -14.609 -19.703 1 94.5 178 ILE A N 1
ATOM 1364 C CA . ILE A 1 178 ? -3.559 -13.766 -20.859 1 94.5 178 ILE A CA 1
ATOM 1365 C C . ILE A 1 178 ? -2.469 -12.711 -21.031 1 94.5 178 ILE A C 1
ATOM 1367 O O . ILE A 1 178 ? -1.934 -12.531 -22.125 1 94.5 178 ILE A O 1
ATOM 1371 N N . ILE A 1 179 ? -2.082 -11.992 -20.016 1 92.06 179 ILE A N 1
ATOM 1372 C CA . ILE A 1 179 ? -1.089 -10.93 -20.141 1 92.06 179 ILE A CA 1
ATOM 1373 C C . ILE A 1 179 ? 0.265 -11.531 -20.516 1 92.06 179 ILE A C 1
ATOM 1375 O O . ILE A 1 179 ? 0.918 -11.055 -21.453 1 92.06 179 ILE A O 1
ATOM 1379 N N . PRO A 1 180 ? 0.667 -12.586 -19.812 1 88.38 180 PRO A N 1
ATOM 1380 C CA . PRO A 1 180 ? 1.932 -13.203 -20.234 1 88.38 180 PRO A CA 1
ATOM 1381 C C . PRO A 1 180 ? 1.896 -13.719 -21.672 1 88.38 180 PRO A C 1
ATOM 1383 O O . PRO A 1 180 ? 2.922 -13.719 -22.344 1 88.38 180 PRO A O 1
ATOM 1386 N N . LEU A 1 181 ? 0.784 -14.172 -22.094 1 88.56 181 LEU A N 1
ATOM 1387 C CA . LEU A 1 181 ? 0.628 -14.672 -23.453 1 88.56 181 LEU A CA 1
ATOM 1388 C C . LEU A 1 181 ? 0.688 -13.539 -24.469 1 88.56 181 LEU A C 1
ATOM 1390 O O . LEU A 1 181 ? 1.311 -13.672 -25.531 1 88.56 181 LEU A O 1
ATOM 1394 N N . LEU A 1 182 ? 0.066 -12.43 -24.219 1 88.88 182 LEU A N 1
ATOM 1395 C CA . LEU A 1 182 ? -0.071 -11.32 -25.156 1 88.88 182 LEU A CA 1
ATOM 1396 C C . LEU A 1 182 ? 1.216 -10.508 -25.219 1 88.88 182 LEU A C 1
ATOM 1398 O O . LEU A 1 182 ? 1.498 -9.867 -26.234 1 88.88 182 LEU A O 1
ATOM 1402 N N . SER A 1 183 ? 1.98 -10.453 -24.156 1 81.25 183 SER A N 1
ATOM 1403 C CA . SER A 1 183 ? 3.207 -9.664 -24.109 1 81.25 183 SER A CA 1
ATOM 1404 C C . SER A 1 183 ? 4.34 -10.43 -23.453 1 81.25 183 SER A C 1
ATOM 1406 O O . SER A 1 183 ? 4.82 -10.039 -22.375 1 81.25 183 SER A O 1
ATOM 1408 N N . PRO A 1 184 ? 4.809 -11.406 -24.172 1 73.38 184 PRO A N 1
ATOM 1409 C CA . PRO A 1 184 ? 5.852 -12.242 -23.562 1 73.38 184 PRO A CA 1
ATOM 1410 C C . PRO A 1 184 ? 7.121 -11.453 -23.25 1 73.38 184 PRO A C 1
ATOM 1412 O O . PRO A 1 184 ? 7.754 -11.688 -22.219 1 73.38 184 PRO A O 1
ATOM 1415 N N . GLU A 1 185 ? 7.477 -10.562 -24.094 1 68.81 185 GLU A N 1
ATOM 1416 C CA . GLU A 1 185 ? 8.695 -9.789 -23.891 1 68.81 185 GLU A CA 1
ATOM 1417 C C . GLU A 1 185 ? 8.539 -8.812 -22.734 1 68.81 185 GLU A C 1
ATOM 1419 O O . GLU A 1 185 ? 9.453 -8.656 -21.906 1 68.81 185 GLU A O 1
ATOM 1424 N N . ALA A 1 186 ? 7.41 -8.297 -22.688 1 65.44 186 ALA A N 1
ATOM 1425 C CA . ALA A 1 186 ? 7.168 -7.281 -21.672 1 65.44 186 ALA A CA 1
ATOM 1426 C C . ALA A 1 186 ? 6.945 -7.914 -20.297 1 65.44 186 ALA A C 1
ATOM 1428 O O . ALA A 1 186 ? 7.383 -7.379 -19.281 1 65.44 186 ALA A O 1
ATOM 1429 N N . SER A 1 187 ? 6.387 -9 -20.281 1 71.88 187 SER A N 1
ATOM 1430 C CA . SER A 1 187 ? 6.027 -9.656 -19.031 1 71.88 187 SER A CA 1
ATOM 1431 C C . SER A 1 187 ? 7.211 -10.422 -18.453 1 71.88 187 SER A C 1
ATOM 1433 O O . SER A 1 187 ? 7.324 -10.555 -17.234 1 71.88 187 SER A O 1
ATOM 1435 N N . ARG A 1 188 ? 8.023 -10.844 -19.297 1 67.94 188 ARG A N 1
ATOM 1436 C CA . ARG A 1 188 ? 9.219 -11.602 -18.922 1 67.94 188 ARG A CA 1
ATOM 1437 C C . ARG A 1 188 ? 8.852 -12.852 -18.125 1 67.94 188 ARG A C 1
ATOM 1439 O O . ARG A 1 188 ? 9.609 -13.281 -17.266 1 67.94 188 ARG A O 1
ATOM 1446 N N . VAL A 1 189 ? 7.617 -13.203 -18.203 1 75.75 189 VAL A N 1
ATOM 1447 C CA . VAL A 1 189 ? 7.137 -14.414 -17.547 1 75.75 189 VAL A CA 1
ATOM 1448 C C . VAL A 1 189 ? 6.305 -15.242 -18.516 1 75.75 189 VAL A C 1
ATOM 1450 O O . VAL A 1 189 ? 5.66 -14.695 -19.422 1 75.75 189 VAL A O 1
ATOM 1453 N N . GLU A 1 190 ? 6.379 -16.531 -18.391 1 83.88 190 GLU A N 1
ATOM 1454 C CA . GLU A 1 190 ? 5.598 -17.438 -19.219 1 83.88 190 GLU A CA 1
ATOM 1455 C C . GLU A 1 190 ? 4.223 -17.688 -18.609 1 83.88 190 GLU A C 1
ATOM 1457 O O . GLU A 1 190 ? 4.074 -17.719 -17.391 1 83.88 190 GLU A O 1
ATOM 1462 N N . PRO A 1 191 ? 3.25 -17.859 -19.531 1 89.94 191 PRO A N 1
ATOM 1463 C CA . PRO A 1 191 ? 1.926 -18.203 -19.016 1 89.94 191 PRO A CA 1
ATOM 1464 C C . PRO A 1 191 ? 1.896 -19.562 -18.328 1 89.94 191 PRO A C 1
ATOM 1466 O O . PRO A 1 191 ? 2.607 -20.484 -18.766 1 89.94 191 PRO A O 1
ATOM 1469 N N . VAL A 1 192 ? 1.099 -19.672 -17.375 1 91.12 192 VAL A N 1
ATOM 1470 C CA . VAL A 1 192 ? 0.888 -20.984 -16.766 1 91.12 192 VAL A CA 1
ATOM 1471 C C . VAL A 1 192 ? 0.049 -21.844 -17.688 1 91.12 192 VAL A C 1
ATOM 1473 O O . VAL A 1 192 ? -0.633 -21.344 -18.578 1 91.12 192 VAL A O 1
ATOM 1476 N N . SER A 1 193 ? 0.111 -23.172 -17.484 1 93.56 193 SER A N 1
ATOM 1477 C CA . SER A 1 193 ? -0.748 -24.062 -18.25 1 93.56 193 SER A CA 1
ATOM 1478 C C . SER A 1 193 ? -2.215 -23.875 -17.891 1 93.56 193 SER A C 1
ATOM 1480 O O . SER A 1 193 ? -2.531 -23.375 -16.797 1 93.56 193 SER A O 1
ATOM 1482 N N . LEU A 1 194 ? -3.129 -24.297 -18.797 1 95.06 194 LEU A N 1
ATOM 1483 C CA . LEU A 1 194 ? -4.559 -24.188 -18.531 1 95.06 194 LEU A CA 1
ATOM 1484 C C . LEU A 1 194 ? -4.961 -25.031 -17.328 1 95.06 194 LEU A C 1
ATOM 1486 O O . LEU A 1 194 ? -5.824 -24.625 -16.547 1 95.06 194 LEU A O 1
ATOM 1490 N N . SER A 1 195 ? -4.324 -26.172 -17.219 1 94.94 195 SER A N 1
ATOM 1491 C CA . SER A 1 195 ? -4.602 -27.031 -16.062 1 94.94 195 SER A CA 1
ATOM 1492 C C . SER A 1 195 ? -4.188 -26.359 -14.766 1 94.94 195 SER A C 1
ATOM 1494 O O . SER A 1 195 ? -4.918 -26.406 -13.773 1 94.94 195 SER A O 1
ATOM 1496 N N . THR A 1 196 ? -3.053 -25.719 -14.82 1 93.69 196 THR A N 1
ATOM 1497 C CA . THR A 1 196 ? -2.574 -25 -13.641 1 93.69 196 THR A CA 1
ATOM 1498 C C . THR A 1 196 ? -3.482 -23.828 -13.328 1 93.69 196 THR A C 1
ATOM 1500 O O . THR A 1 196 ? -3.777 -23.547 -12.156 1 93.69 196 THR A O 1
ATOM 1503 N N . LEU A 1 197 ? -3.93 -23.188 -14.352 1 96.06 197 LEU A N 1
ATOM 1504 C CA . LEU A 1 197 ? -4.824 -22.047 -14.172 1 96.06 197 LEU A CA 1
ATOM 1505 C C . LEU A 1 197 ? -6.117 -22.469 -13.492 1 96.06 197 LEU A C 1
ATOM 1507 O O . LEU A 1 197 ? -6.578 -21.812 -12.555 1 96.06 197 LEU A O 1
ATOM 1511 N N . TRP A 1 198 ? -6.656 -23.531 -13.922 1 96.25 198 TRP A N 1
ATOM 1512 C CA . TRP A 1 198 ? -7.879 -24.047 -13.312 1 96.25 198 TRP A CA 1
ATOM 1513 C C . TRP A 1 198 ? -7.645 -24.422 -11.852 1 96.25 198 TRP A C 1
ATOM 1515 O O . TRP A 1 198 ? -8.484 -24.141 -10.992 1 96.25 198 TRP A O 1
ATOM 1525 N N . ALA A 1 199 ? -6.52 -25.031 -11.625 1 95.06 199 ALA A N 1
ATOM 1526 C CA . ALA A 1 199 ? -6.172 -25.391 -10.25 1 95.06 199 ALA A CA 1
ATOM 1527 C C . ALA A 1 199 ? -6.035 -24.156 -9.375 1 95.06 199 ALA A C 1
ATOM 1529 O O . ALA A 1 199 ? -6.453 -24.156 -8.219 1 95.06 199 ALA A O 1
ATOM 1530 N N . MET A 1 200 ? -5.504 -23.156 -9.93 1 96.5 200 MET A N 1
ATOM 1531 C CA . MET A 1 200 ? -5.332 -21.906 -9.188 1 96.5 200 MET A CA 1
ATOM 1532 C C . MET A 1 200 ? -6.684 -21.266 -8.891 1 96.5 200 MET A C 1
ATOM 1534 O O . MET A 1 200 ? -6.898 -20.75 -7.789 1 96.5 200 MET A O 1
ATOM 1538 N N . ILE A 1 201 ? -7.562 -21.312 -9.82 1 97.12 201 ILE A N 1
ATOM 1539 C CA . ILE A 1 201 ? -8.859 -20.672 -9.68 1 97.12 201 ILE A CA 1
ATOM 1540 C C . ILE A 1 201 ? -9.656 -21.344 -8.562 1 97.12 201 ILE A C 1
ATOM 1542 O O . ILE A 1 201 ? -10.125 -20.672 -7.641 1 97.12 201 ILE A O 1
ATOM 1546 N N . TYR A 1 202 ? -9.766 -22.594 -8.656 1 95.69 202 TYR A N 1
ATOM 1547 C CA . TYR A 1 202 ? -10.578 -23.219 -7.621 1 95.69 202 TYR A CA 1
ATOM 1548 C C . TYR A 1 202 ? -9.875 -23.156 -6.27 1 95.69 202 TYR A C 1
ATOM 1550 O O . TYR A 1 202 ? -10.523 -23.031 -5.23 1 95.69 202 TYR A O 1
ATOM 1558 N N . SER A 1 203 ? -8.547 -23.328 -6.246 1 96.69 203 SER A N 1
ATOM 1559 C CA . SER A 1 203 ? -7.793 -23.234 -5 1 96.69 203 SER A CA 1
ATOM 1560 C C . SER A 1 203 ? -7.988 -21.875 -4.34 1 96.69 203 SER A C 1
ATOM 1562 O O . SER A 1 203 ? -8.297 -21.797 -3.146 1 96.69 203 SER A O 1
ATOM 1564 N N . GLN A 1 204 ? -7.805 -20.828 -5.098 1 96.06 204 GLN A N 1
ATOM 1565 C CA . GLN A 1 204 ? -7.918 -19.484 -4.551 1 96.06 204 GLN A CA 1
ATOM 1566 C C . GLN A 1 204 ? -9.344 -19.203 -4.074 1 96.06 204 GLN A C 1
ATOM 1568 O O . GLN A 1 204 ? -9.539 -18.547 -3.053 1 96.06 204 GLN A O 1
ATOM 1573 N N . TYR A 1 205 ? -10.266 -19.672 -4.855 1 94.62 205 TYR A N 1
ATOM 1574 C CA . TYR A 1 205 ? -11.648 -19.469 -4.461 1 94.62 205 TYR A CA 1
ATOM 1575 C C . TYR A 1 205 ? -11.953 -20.172 -3.143 1 94.62 205 TYR A C 1
ATOM 1577 O O . TYR A 1 205 ? -12.586 -19.594 -2.256 1 94.62 205 TYR A O 1
ATOM 1585 N N . ILE A 1 206 ? -11.5 -21.344 -2.994 1 93.62 206 ILE A N 1
ATOM 1586 C CA . ILE A 1 206 ? -11.688 -22.109 -1.769 1 93.62 206 ILE A CA 1
ATOM 1587 C C . ILE A 1 206 ? -11 -21.391 -0.604 1 93.62 206 ILE A C 1
ATOM 1589 O O . ILE A 1 206 ? -11.57 -21.281 0.485 1 93.62 206 ILE A O 1
ATOM 1593 N N . ILE A 1 207 ? -9.844 -20.938 -0.819 1 93.25 207 ILE A N 1
ATOM 1594 C CA . ILE A 1 207 ? -9.078 -20.25 0.218 1 93.25 207 ILE A CA 1
ATOM 1595 C C . ILE A 1 207 ? -9.82 -18.969 0.641 1 93.25 207 ILE A C 1
ATOM 1597 O O . ILE A 1 207 ? -9.953 -18.703 1.835 1 93.25 207 ILE A O 1
ATOM 1601 N N . LYS A 1 208 ? -10.297 -18.25 -0.359 1 91.19 208 LYS A N 1
ATOM 1602 C CA . LYS A 1 208 ? -11.047 -17.031 -0.051 1 91.19 208 LYS A CA 1
ATOM 1603 C C . LYS A 1 208 ? -12.273 -17.344 0.804 1 91.19 208 LYS A C 1
ATOM 1605 O O . LYS A 1 208 ? -12.555 -16.641 1.777 1 91.19 208 LYS A O 1
ATOM 1610 N N . LEU A 1 209 ? -12.969 -18.328 0.429 1 88.19 209 LEU A N 1
ATOM 1611 C CA . LEU A 1 209 ? -14.141 -18.719 1.189 1 88.19 209 LEU A CA 1
ATOM 1612 C C . LEU A 1 209 ? -13.758 -19.172 2.598 1 88.19 209 LEU A C 1
ATOM 1614 O O . LEU A 1 209 ? -14.438 -18.828 3.566 1 88.19 209 LEU A O 1
ATOM 1618 N N . GLY A 1 210 ? -12.727 -19.984 2.691 1 89.44 210 GLY A N 1
ATOM 1619 C CA . GLY A 1 210 ? -12.227 -20.406 3.996 1 89.44 210 GLY A CA 1
ATOM 1620 C C . GLY A 1 210 ? -11.836 -19.234 4.879 1 89.44 210 GLY A C 1
ATOM 1621 O O . GLY A 1 210 ? -12.188 -19.203 6.062 1 89.44 210 GLY A O 1
ATOM 1622 N N . ILE A 1 211 ? -11.156 -18.25 4.328 1 88.19 211 ILE A N 1
ATOM 1623 C CA . ILE A 1 211 ? -10.734 -17.062 5.051 1 88.19 211 ILE A CA 1
ATOM 1624 C C . ILE A 1 211 ? -11.953 -16.281 5.52 1 88.19 211 ILE A C 1
ATOM 1626 O O . ILE A 1 211 ? -11.992 -15.797 6.656 1 88.19 211 ILE A O 1
ATOM 1630 N N . ALA A 1 212 ? -12.914 -16.141 4.629 1 83.19 212 ALA A N 1
ATOM 1631 C CA . ALA A 1 212 ? -14.117 -15.391 4.961 1 83.19 212 ALA A CA 1
ATOM 1632 C C . ALA A 1 212 ? -14.82 -15.992 6.176 1 83.19 212 ALA A C 1
ATOM 1634 O O . ALA A 1 212 ? -15.32 -15.266 7.039 1 83.19 212 ALA A O 1
ATOM 1635 N N . VAL A 1 213 ? -14.852 -17.297 6.211 1 83.38 213 VAL A N 1
ATOM 1636 C CA . VAL A 1 213 ? -15.492 -18 7.324 1 83.38 213 VAL A CA 1
ATOM 1637 C C . VAL A 1 213 ? -14.641 -17.844 8.586 1 83.38 213 VAL A C 1
ATOM 1639 O O . VAL A 1 213 ? -15.164 -17.531 9.656 1 83.38 213 VAL A O 1
ATOM 1642 N N . LEU A 1 214 ? -13.359 -17.984 8.469 1 88.31 214 LEU A N 1
ATOM 1643 C CA . LEU A 1 214 ? -12.453 -17.969 9.609 1 88.31 214 LEU A CA 1
ATOM 1644 C C . LEU A 1 214 ? -12.32 -16.562 10.18 1 88.31 214 LEU A C 1
ATOM 1646 O O . LEU A 1 214 ? -11.984 -16.406 11.352 1 88.31 214 LEU A O 1
ATOM 1650 N N . ASP A 1 215 ? -12.594 -15.578 9.406 1 87.94 215 ASP A N 1
ATOM 1651 C CA . ASP A 1 215 ? -12.406 -14.188 9.82 1 87.94 215 ASP A CA 1
ATOM 1652 C C . ASP A 1 215 ? -13.578 -13.711 10.68 1 87.94 215 ASP A C 1
ATOM 1654 O O . ASP A 1 215 ? -13.5 -12.648 11.312 1 87.94 215 ASP A O 1
ATOM 1658 N N . THR A 1 216 ? -14.633 -14.461 10.789 1 84.56 216 THR A N 1
ATOM 1659 C CA . THR A 1 216 ? -15.875 -14.023 11.414 1 84.56 216 THR A CA 1
ATOM 1660 C C . THR A 1 216 ? -15.625 -13.602 12.859 1 84.56 216 THR A C 1
ATOM 1662 O O . THR A 1 216 ? -16 -12.492 13.258 1 84.56 216 THR A O 1
ATOM 1665 N N . PRO A 1 217 ? -14.938 -14.414 13.648 1 88.56 217 PRO A N 1
ATOM 1666 C CA . PRO A 1 217 ? -14.695 -13.969 15.016 1 88.56 217 PRO A CA 1
ATOM 1667 C C . PRO A 1 217 ? -13.844 -12.695 15.078 1 88.56 217 PRO A C 1
ATOM 1669 O O . PRO A 1 217 ? -14.047 -11.852 15.961 1 88.56 217 PRO A O 1
ATOM 1672 N N . VAL A 1 218 ? -12.961 -12.57 14.211 1 90.81 218 VAL A N 1
ATOM 1673 C CA . VAL A 1 218 ? -12.086 -11.398 14.188 1 90.81 218 VAL A CA 1
ATOM 1674 C C . VAL A 1 218 ? -12.898 -10.156 13.82 1 90.81 218 VAL A C 1
ATOM 1676 O O . VAL A 1 218 ? -12.688 -9.078 14.375 1 90.81 218 VAL A O 1
ATOM 1679 N N . VAL A 1 219 ? -13.789 -10.336 12.938 1 88.12 219 VAL A N 1
ATOM 1680 C CA . VAL A 1 219 ? -14.648 -9.234 12.516 1 88.12 219 VAL A CA 1
ATOM 1681 C C . VAL A 1 219 ? -15.508 -8.781 13.695 1 88.12 219 VAL A C 1
ATOM 1683 O O . VAL A 1 219 ? -15.641 -7.578 13.945 1 88.12 219 VAL A O 1
ATOM 1686 N N . TYR A 1 220 ? -16.062 -9.734 14.43 1 87.44 220 TYR A N 1
ATOM 1687 C CA . TYR A 1 220 ? -16.859 -9.375 15.594 1 87.44 220 TYR A CA 1
ATOM 1688 C C . TYR A 1 220 ? -16.031 -8.594 16.609 1 87.44 220 TYR A C 1
ATOM 1690 O O . TYR A 1 220 ? -16.516 -7.613 17.188 1 87.44 220 TYR A O 1
ATOM 1698 N N . LEU A 1 221 ? -14.898 -9.109 16.797 1 92 221 LEU A N 1
ATOM 1699 C CA . LEU A 1 221 ? -14.008 -8.406 17.703 1 92 221 LEU A CA 1
ATOM 1700 C C . LEU A 1 221 ? -13.695 -7.004 17.188 1 92 221 LEU A C 1
ATOM 1702 O O . LEU A 1 221 ? -13.703 -6.039 17.953 1 92 221 LEU A O 1
ATOM 1706 N N . GLY A 1 222 ? -13.398 -6.879 15.938 1 92.62 222 GLY A N 1
ATOM 1707 C CA . GLY A 1 222 ? -13.117 -5.586 15.328 1 92.62 222 GLY A CA 1
ATOM 1708 C C . GLY A 1 222 ? -14.266 -4.605 15.453 1 92.62 222 GLY A C 1
ATOM 1709 O O . GLY A 1 222 ? -14.055 -3.434 15.766 1 92.62 222 GLY A O 1
ATOM 1710 N N . VAL A 1 223 ? -15.422 -5.113 15.219 1 88.38 223 VAL A N 1
ATOM 1711 C CA . VAL A 1 223 ? -16.609 -4.281 15.336 1 88.38 223 VAL A CA 1
ATOM 1712 C C . VAL A 1 223 ? -16.75 -3.781 16.766 1 88.38 223 VAL A C 1
ATOM 1714 O O . VAL A 1 223 ? -17 -2.594 17 1 88.38 223 VAL A O 1
ATOM 1717 N N . TYR A 1 224 ? -16.562 -4.711 17.656 1 90.38 224 TYR A N 1
ATOM 1718 C CA . TYR A 1 224 ? -16.656 -4.379 19.078 1 90.38 224 TYR A CA 1
ATOM 1719 C C . TYR A 1 224 ? -15.641 -3.307 19.453 1 90.38 224 TYR A C 1
ATOM 1721 O O . TYR A 1 224 ? -15.992 -2.326 20.109 1 90.38 224 TYR A O 1
ATOM 1729 N N . LEU A 1 225 ? -14.453 -3.447 19.047 1 92.81 225 LEU A N 1
ATOM 1730 C CA . LEU A 1 225 ? -13.383 -2.525 19.391 1 92.81 225 LEU A CA 1
ATOM 1731 C C . LEU A 1 225 ? -13.625 -1.148 18.797 1 92.81 225 LEU A C 1
ATOM 1733 O O . LEU A 1 225 ? -13.414 -0.129 19.453 1 92.81 225 LEU A O 1
ATOM 1737 N N . VAL A 1 226 ? -13.992 -1.104 17.531 1 91.38 226 VAL A N 1
ATOM 1738 C CA . VAL A 1 226 ? -14.195 0.161 16.828 1 91.38 226 VAL A CA 1
ATOM 1739 C C . VAL A 1 226 ? -15.391 0.899 17.422 1 91.38 226 VAL A C 1
ATOM 1741 O O . VAL A 1 226 ? -15.328 2.105 17.672 1 91.38 226 VAL A O 1
ATOM 1744 N N . LYS A 1 227 ? -16.469 0.23 17.672 1 87.44 227 LYS A N 1
ATOM 1745 C CA . LYS A 1 227 ? -17.656 0.848 18.266 1 87.44 227 LYS A CA 1
ATOM 1746 C C . LYS A 1 227 ? -17.344 1.396 19.656 1 87.44 227 LYS A C 1
ATOM 1748 O O . LYS A 1 227 ? -17.75 2.512 20 1 87.44 227 LYS A O 1
ATOM 1753 N N . ASN A 1 228 ? -16.672 0.591 20.469 1 90 228 ASN A N 1
ATOM 1754 C CA . ASN A 1 228 ? -16.297 1.048 21.797 1 90 228 ASN A CA 1
ATOM 1755 C C . ASN A 1 228 ? -15.375 2.27 21.734 1 90 228 ASN A C 1
ATOM 1757 O O . ASN A 1 228 ? -15.492 3.178 22.562 1 90 228 ASN A O 1
ATOM 1761 N N . TYR A 1 229 ? -14.469 2.246 20.797 1 89.19 229 TYR A N 1
ATOM 1762 C CA . TYR A 1 229 ? -13.57 3.377 20.609 1 89.19 229 TYR A CA 1
ATOM 1763 C C . TYR A 1 229 ? -14.344 4.645 20.266 1 89.19 229 TYR A C 1
ATOM 1765 O O . TYR A 1 229 ? -14.102 5.703 20.844 1 89.19 229 TYR A O 1
ATOM 1773 N N . ILE A 1 230 ? -15.227 4.547 19.359 1 86.38 230 ILE A N 1
ATOM 1774 C CA . ILE A 1 230 ? -16.016 5.691 18.906 1 86.38 230 ILE A CA 1
ATOM 1775 C C . ILE A 1 230 ? -16.906 6.18 20.047 1 86.38 230 ILE A C 1
ATOM 1777 O O . ILE A 1 230 ? -17.016 7.387 20.297 1 86.38 230 ILE A O 1
ATOM 1781 N N . GLU A 1 231 ? -17.547 5.281 20.656 1 82.75 231 GLU A N 1
ATOM 1782 C CA . GLU A 1 231 ? -18.484 5.613 21.719 1 82.75 231 GLU A CA 1
ATOM 1783 C C . GLU A 1 231 ? -17.766 6.215 22.922 1 82.75 231 GLU A C 1
ATOM 1785 O O . GLU A 1 231 ? -18.328 7.07 23.625 1 82.75 231 GLU A O 1
ATOM 1790 N N . SER A 1 232 ? -16.641 5.699 23.156 1 76.62 232 SER A N 1
ATOM 1791 C CA . SER A 1 232 ? -15.891 6.25 24.266 1 76.62 232 SER A CA 1
ATOM 1792 C C . SER A 1 232 ? -15.531 7.711 24.031 1 76.62 232 SER A C 1
ATOM 1794 O O . SER A 1 232 ? -15.336 8.477 24.969 1 76.62 232 SER A O 1
ATOM 1796 N N . GLY A 1 233 ? -15.336 7.992 22.703 1 61.28 233 GLY A N 1
ATOM 1797 C CA . GLY A 1 233 ? -15.094 9.383 22.344 1 61.28 233 GLY A CA 1
ATOM 1798 C C . GLY A 1 233 ? -16.359 10.211 22.281 1 61.28 233 GLY A C 1
ATOM 1799 O O . GLY A 1 233 ? -16.328 11.422 22.531 1 61.28 233 GLY A O 1
ATOM 1800 N N . LEU A 1 234 ? -17.484 9.562 21.609 1 56.22 234 LEU A N 1
ATOM 1801 C CA . LEU A 1 234 ? -18.781 10.227 21.469 1 56.22 234 LEU A CA 1
ATOM 1802 C C . LEU A 1 234 ? -19.391 10.531 22.828 1 56.22 234 LEU A C 1
ATOM 1804 O O . LEU A 1 234 ? -20.281 11.383 22.938 1 56.22 234 LEU A O 1
ATOM 1808 N N . GLN A 1 235 ? -19.391 9.672 23.797 1 47.94 235 GLN A N 1
ATOM 1809 C CA . GLN A 1 235 ? -19.984 10.188 25.016 1 47.94 235 GLN A CA 1
ATOM 1810 C C . GLN A 1 235 ? -19.797 11.695 25.141 1 47.94 235 GLN A C 1
ATOM 1812 O O . GLN A 1 235 ? -20.516 12.367 25.859 1 47.94 235 GLN A O 1
ATOM 1817 N N . VAL A 1 236 ? -19 12.172 24.438 1 40.78 236 VAL A N 1
ATOM 1818 C CA . VAL A 1 236 ? -19 13.633 24.484 1 40.78 236 VAL A CA 1
ATOM 1819 C C . VAL A 1 236 ? -19.844 14.188 23.328 1 40.78 236 VAL A C 1
ATOM 1821 O O . VAL A 1 236 ? -20.578 15.156 23.5 1 40.78 236 VAL A O 1
ATOM 1824 N N . GLN A 1 237 ? -19.797 13.945 21.875 1 36.44 237 GLN A N 1
ATOM 1825 C CA . GLN A 1 237 ? -20.672 14.562 20.891 1 36.44 237 GLN A CA 1
ATOM 1826 C C . GLN A 1 237 ? -21.406 13.508 20.062 1 36.44 237 GLN A C 1
ATOM 1828 O O . GLN A 1 237 ? -20.859 12.977 19.094 1 36.44 237 GLN A O 1
ATOM 1833 N N . PRO A 1 238 ? -22.5 12.766 20.516 1 39.72 238 PRO A N 1
ATOM 1834 C CA . PRO A 1 238 ? -23.312 11.766 19.828 1 39.72 238 PRO A CA 1
ATOM 1835 C C . PRO A 1 238 ? -23.547 12.109 18.359 1 39.72 238 PRO A C 1
ATOM 1837 O O . PRO A 1 238 ? -23.781 11.219 17.531 1 39.72 238 PRO A O 1
ATOM 1840 N N . ARG A 1 239 ? -23.734 13.312 17.906 1 40.75 239 ARG A N 1
ATOM 1841 C CA . ARG A 1 239 ? -24.25 13.844 16.641 1 40.75 239 ARG A CA 1
ATOM 1842 C C . ARG A 1 239 ? -23.344 13.469 15.477 1 40.75 239 ARG A C 1
ATOM 1844 O O . ARG A 1 239 ? -23.797 13.398 14.328 1 40.75 239 ARG A O 1
ATOM 1851 N N . MET A 1 240 ? -22.141 13.125 15.711 1 42 240 MET A N 1
ATOM 1852 C CA . MET A 1 240 ? -21.172 13.07 14.625 1 42 240 MET A CA 1
ATOM 1853 C C . MET A 1 240 ? -21.234 11.742 13.883 1 42 240 MET A C 1
ATOM 1855 O O . MET A 1 240 ? -21.047 11.695 12.664 1 42 240 MET A O 1
ATOM 1859 N N . LEU A 1 241 ? -21.391 10.594 14.578 1 44.06 241 LEU A N 1
ATOM 1860 C CA . LEU A 1 241 ? -21.562 9.32 13.883 1 44.06 241 LEU A CA 1
ATOM 1861 C C . LEU A 1 241 ? -22.719 9.414 12.883 1 44.06 241 LEU A C 1
ATOM 1863 O O . LEU A 1 241 ? -22.641 8.867 11.781 1 44.06 241 LEU A O 1
ATOM 1867 N N . GLY A 1 242 ? -23.781 10.008 13.289 1 44.81 242 GLY A N 1
ATOM 1868 C CA . GLY A 1 242 ? -24.891 10.266 12.375 1 44.81 242 GLY A CA 1
ATOM 1869 C C . GLY A 1 242 ? -24.484 11.102 11.18 1 44.81 242 GLY A C 1
ATOM 1870 O O . GLY A 1 242 ? -24.953 10.859 10.062 1 44.81 242 GLY A O 1
ATOM 1871 N N . ILE A 1 243 ? -23.641 12.055 11.43 1 42.62 243 ILE A N 1
ATOM 1872 C CA . ILE A 1 243 ? -23.188 12.945 10.367 1 42.62 243 ILE A CA 1
ATOM 1873 C C . ILE A 1 243 ? -22.281 12.18 9.406 1 42.62 243 ILE A C 1
ATOM 1875 O O . ILE A 1 243 ? -22.359 12.359 8.188 1 42.62 243 ILE A O 1
ATOM 1879 N N . ILE A 1 244 ? -21.391 11.375 10.008 1 41.78 244 ILE A N 1
ATOM 1880 C CA . ILE A 1 244 ? -20.484 10.578 9.188 1 41.78 244 ILE A CA 1
ATOM 1881 C C . ILE A 1 244 ? -21.281 9.5 8.445 1 41.78 244 ILE A C 1
ATOM 1883 O O . ILE A 1 244 ? -21.016 9.227 7.27 1 41.78 244 ILE A O 1
ATOM 1887 N N . THR A 1 245 ? -22.297 8.992 9.266 1 43.06 245 THR A N 1
ATOM 1888 C CA . THR A 1 245 ? -23.047 7.875 8.711 1 43.06 245 THR A CA 1
ATOM 1889 C C . THR A 1 245 ? -24.297 8.375 7.988 1 43.06 245 THR A C 1
ATOM 1891 O O . THR A 1 245 ? -24.984 7.594 7.332 1 43.06 245 THR A O 1
ATOM 1894 N N . GLY A 1 246 ? -24.516 9.727 7.883 1 40.84 246 GLY A N 1
ATOM 1895 C CA . GLY A 1 246 ? -25.719 10.32 7.332 1 40.84 246 GLY A CA 1
ATOM 1896 C C . GLY A 1 246 ? -26.984 9.891 8.047 1 40.84 246 GLY A C 1
ATOM 1897 O O . GLY A 1 246 ? -28.078 9.914 7.473 1 40.84 246 GLY A O 1
ATOM 1898 N N . ARG A 1 247 ? -26.984 9.375 9.367 1 38.47 247 ARG A N 1
ATOM 1899 C CA . ARG A 1 247 ? -28.25 9.062 10.039 1 38.47 247 ARG A CA 1
ATOM 1900 C C . ARG A 1 247 ? -28.672 10.188 10.961 1 38.47 247 ARG A C 1
ATOM 1902 O O . ARG A 1 247 ? -27.828 10.93 11.484 1 38.47 247 ARG A O 1
ATOM 1909 N N . MET B 1 1 ? -37.219 3.652 3.947 1 24.55 1 MET B N 1
ATOM 1910 C CA . MET B 1 1 ? -36.562 4.953 3.898 1 24.55 1 MET B CA 1
ATOM 1911 C C . MET B 1 1 ? -35.031 4.785 3.922 1 24.55 1 MET B C 1
ATOM 1913 O O . MET B 1 1 ? -34.406 4.82 4.988 1 24.55 1 MET B O 1
ATOM 1917 N N . GLU B 1 2 ? -34.438 3.746 3.42 1 32.88 2 GLU B N 1
ATOM 1918 C CA . GLU B 1 2 ? -33.125 3.084 3.338 1 32.88 2 GLU B CA 1
ATOM 1919 C C . GLU B 1 2 ? -32.062 4.039 2.824 1 32.88 2 GLU B C 1
ATOM 1921 O O . GLU B 1 2 ? -31.688 3.98 1.654 1 32.88 2 GLU B O 1
ATOM 1926 N N . GLY B 1 3 ? -32.344 5.297 2.914 1 34 3 GLY B N 1
ATOM 1927 C CA . GLY B 1 3 ? -31.594 6.426 2.379 1 34 3 GLY B CA 1
ATOM 1928 C C . GLY B 1 3 ? -30.094 6.332 2.629 1 34 3 GLY B C 1
ATOM 1929 O O . GLY B 1 3 ? -29.641 6.441 3.77 1 34 3 GLY B O 1
ATOM 1930 N N . GLY B 1 4 ? -29.422 5.402 2.037 1 39.78 4 GLY B N 1
ATOM 1931 C CA . GLY B 1 4 ? -28.016 5.055 2.141 1 39.78 4 GLY B CA 1
ATOM 1932 C C . GLY B 1 4 ? -27.109 6.258 2.363 1 39.78 4 GLY B C 1
ATOM 1933 O O . GLY B 1 4 ? -26.938 7.086 1.467 1 39.78 4 GLY B O 1
ATOM 1934 N N . GLU B 1 5 ? -27.188 6.875 3.506 1 46.12 5 GLU B N 1
ATOM 1935 C CA . GLU B 1 5 ? -26.609 8.148 3.932 1 46.12 5 GLU B CA 1
ATOM 1936 C C . GLU B 1 5 ? -25.172 8.289 3.436 1 46.12 5 GLU B C 1
ATOM 1938 O O . GLU B 1 5 ? -24.375 7.359 3.557 1 46.12 5 GLU B O 1
ATOM 1943 N N . LYS B 1 6 ? -25.047 9.125 2.488 1 55.44 6 LYS B N 1
ATOM 1944 C CA . LYS B 1 6 ? -23.828 9.5 1.767 1 55.44 6 LYS B CA 1
ATOM 1945 C C . LYS B 1 6 ? -22.703 9.852 2.732 1 55.44 6 LYS B C 1
ATOM 1947 O O . LYS B 1 6 ? -22.953 10.359 3.828 1 55.44 6 LYS B O 1
ATOM 1952 N N . LEU B 1 7 ? -21.625 9.203 2.633 1 67.75 7 LEU B N 1
ATOM 1953 C CA . LEU B 1 7 ? -20.422 9.617 3.359 1 67.75 7 LEU B CA 1
ATOM 1954 C C . LEU B 1 7 ? -20.219 11.125 3.246 1 67.75 7 LEU B C 1
ATOM 1956 O O . LEU B 1 7 ? -20.391 11.703 2.17 1 67.75 7 LEU B O 1
ATOM 1960 N N . ASP B 1 8 ? -20.094 11.805 4.371 1 76.75 8 ASP B N 1
ATOM 1961 C CA . ASP B 1 8 ? -19.781 13.227 4.34 1 76.75 8 ASP B CA 1
ATOM 1962 C C . ASP B 1 8 ? -18.656 13.523 3.363 1 76.75 8 ASP B C 1
ATOM 1964 O O . ASP B 1 8 ? -17.641 12.812 3.348 1 76.75 8 ASP B O 1
ATOM 1968 N N . ARG B 1 9 ? -18.906 14.492 2.506 1 82.25 9 ARG B N 1
ATOM 1969 C CA . ARG B 1 9 ? -17.969 14.836 1.442 1 82.25 9 ARG B CA 1
ATOM 1970 C C . ARG B 1 9 ? -16.609 15.219 2.016 1 82.25 9 ARG B C 1
ATOM 1972 O O . ARG B 1 9 ? -15.594 15.188 1.309 1 82.25 9 ARG B O 1
ATOM 1979 N N . SER B 1 10 ? -16.656 15.672 3.283 1 86.06 10 SER B N 1
ATOM 1980 C CA . SER B 1 10 ? -15.398 16.094 3.889 1 86.06 10 SER B CA 1
ATOM 1981 C C . SER B 1 10 ? -14.555 14.883 4.297 1 86.06 10 SER B C 1
ATOM 1983 O O . SER B 1 10 ? -13.359 15.016 4.559 1 86.06 10 SER B O 1
ATOM 1985 N N . VAL B 1 11 ? -15.148 13.742 4.293 1 88.38 11 VAL B N 1
ATOM 1986 C CA . VAL B 1 11 ? -14.461 12.562 4.809 1 88.38 11 VAL B CA 1
ATOM 1987 C C . VAL B 1 11 ? -13.766 11.828 3.666 1 88.38 11 VAL B C 1
ATOM 1989 O O . VAL B 1 11 ? -12.656 11.312 3.836 1 88.38 11 VAL B O 1
ATOM 1992 N N . TRP B 1 12 ? -14.305 11.922 2.533 1 91.25 12 TRP B N 1
ATOM 1993 C CA . TRP B 1 12 ? -13.828 11.148 1.394 1 91.25 12 TRP B CA 1
ATOM 1994 C C . TRP B 1 12 ? -12.391 11.523 1.044 1 91.25 12 TRP B C 1
ATOM 1996 O O . TRP B 1 12 ? -11.539 10.648 0.884 1 91.25 12 TRP B O 1
ATOM 2006 N N . PRO B 1 13 ? -12.07 12.844 0.942 1 93.88 13 PRO B N 1
ATOM 2007 C CA . PRO B 1 13 ? -10.688 13.172 0.58 1 93.88 13 PRO B CA 1
ATOM 2008 C C . PRO B 1 13 ? -9.672 12.68 1.609 1 93.88 13 PRO B C 1
ATOM 2010 O O . PRO B 1 13 ? -8.547 12.344 1.253 1 93.88 13 PRO B O 1
ATOM 2013 N N . LEU B 1 14 ? -10.086 12.664 2.83 1 93.31 14 LEU B N 1
ATOM 2014 C CA . LEU B 1 14 ? -9.195 12.195 3.881 1 93.31 14 LEU B CA 1
ATOM 2015 C C . LEU B 1 14 ? -8.984 10.688 3.777 1 93.31 14 LEU B C 1
ATOM 2017 O O . LEU B 1 14 ? -7.863 10.195 3.938 1 93.31 14 LEU B O 1
ATOM 2021 N N . VAL B 1 15 ? -9.992 9.938 3.535 1 95 15 VAL B N 1
ATOM 2022 C CA . VAL B 1 15 ? -9.945 8.492 3.332 1 95 15 VAL B CA 1
ATOM 2023 C C . VAL B 1 15 ? -9.055 8.172 2.137 1 95 15 VAL B C 1
ATOM 2025 O O . VAL B 1 15 ? -8.164 7.316 2.229 1 95 15 VAL B O 1
ATOM 2028 N N . LEU B 1 16 ? -9.211 8.906 1.111 1 97.19 16 LEU B N 1
ATOM 2029 C CA . LEU B 1 16 ? -8.398 8.727 -0.089 1 97.19 16 LEU B CA 1
ATOM 2030 C C . LEU B 1 16 ? -6.941 9.062 0.186 1 97.19 16 LEU B C 1
ATOM 2032 O O . LEU B 1 16 ? -6.039 8.352 -0.26 1 97.19 16 LEU B O 1
ATOM 2036 N N . ALA B 1 17 ? -6.762 10.141 0.876 1 96.62 17 ALA B N 1
ATOM 2037 C CA . ALA B 1 17 ? -5.406 10.57 1.202 1 96.62 17 ALA B CA 1
ATOM 2038 C C . ALA B 1 17 ? -4.664 9.5 2.002 1 96.62 17 ALA B C 1
ATOM 2040 O O . ALA B 1 17 ? -3.496 9.219 1.732 1 96.62 17 ALA B O 1
ATOM 2041 N N . ALA B 1 18 ? -5.34 8.914 2.971 1 97.12 18 ALA B N 1
ATOM 2042 C CA . ALA B 1 18 ? -4.723 7.875 3.795 1 97.12 18 ALA B CA 1
ATOM 2043 C C . ALA B 1 18 ? -4.336 6.664 2.955 1 97.12 18 ALA B C 1
ATOM 2045 O O . ALA B 1 18 ? -3.264 6.086 3.143 1 97.12 18 ALA B O 1
ATOM 2046 N N . ALA B 1 19 ? -5.188 6.293 2.088 1 98.19 19 ALA B N 1
ATOM 2047 C CA . ALA B 1 19 ? -4.938 5.148 1.215 1 98.19 19 ALA B CA 1
ATOM 2048 C C . ALA B 1 19 ? -3.758 5.422 0.284 1 98.19 19 ALA B C 1
ATOM 2050 O O . ALA B 1 19 ? -2.818 4.625 0.212 1 98.19 19 ALA B O 1
ATOM 2051 N N . VAL B 1 20 ? -3.791 6.551 -0.398 1 98.12 20 VAL B N 1
ATOM 2052 C CA . VAL B 1 20 ? -2.77 6.898 -1.381 1 98.12 20 VAL B CA 1
ATOM 2053 C C . VAL B 1 20 ? -1.419 7.062 -0.687 1 98.12 20 VAL B C 1
ATOM 2055 O O . VAL B 1 20 ? -0.4 6.562 -1.174 1 98.12 20 VAL B O 1
ATOM 2058 N N . PHE B 1 21 ? -1.425 7.742 0.433 1 96.94 21 PHE B N 1
ATOM 2059 C CA . PHE B 1 21 ? -0.2 7.934 1.201 1 96.94 21 PHE B CA 1
ATOM 2060 C C . PHE B 1 21 ? 0.413 6.594 1.589 1 96.94 21 PHE B C 1
ATOM 2062 O O . PHE B 1 21 ? 1.606 6.367 1.378 1 96.94 21 PHE B O 1
ATOM 2069 N N . SER B 1 22 ? -0.394 5.727 2.16 1 97.75 22 SER B N 1
ATOM 2070 C CA . SER B 1 22 ? 0.083 4.453 2.684 1 97.75 22 SER B CA 1
ATOM 2071 C C . SER B 1 22 ? 0.569 3.541 1.562 1 97.75 22 SER B C 1
ATOM 2073 O O . SER B 1 22 ? 1.574 2.844 1.712 1 97.75 22 SER B O 1
ATOM 2075 N N . VAL B 1 23 ? -0.12 3.561 0.49 1 98 23 VAL B N 1
ATOM 2076 C CA . VAL B 1 23 ? 0.268 2.732 -0.648 1 98 23 VAL B CA 1
ATOM 2077 C C . VAL B 1 23 ? 1.579 3.248 -1.238 1 98 23 VAL B C 1
ATOM 2079 O O . VAL B 1 23 ? 2.445 2.459 -1.625 1 98 23 VAL B O 1
ATOM 2082 N N . ALA B 1 24 ? 1.693 4.555 -1.364 1 97.25 24 ALA B N 1
ATOM 2083 C CA . ALA B 1 24 ? 2.953 5.109 -1.849 1 97.25 24 ALA B CA 1
ATOM 2084 C C . ALA B 1 24 ? 4.113 4.715 -0.94 1 97.25 24 ALA B C 1
ATOM 2086 O O . ALA B 1 24 ? 5.188 4.34 -1.419 1 97.25 24 ALA B O 1
ATOM 2087 N N . LEU B 1 25 ? 3.863 4.793 0.323 1 95.06 25 LEU B N 1
ATOM 2088 C CA . LEU B 1 25 ? 4.871 4.453 1.32 1 95.06 25 LEU B CA 1
ATOM 2089 C C . LEU B 1 25 ? 5.289 2.99 1.196 1 95.06 25 LEU B C 1
ATOM 2091 O O . LEU B 1 25 ? 6.48 2.684 1.112 1 95.06 25 LEU B O 1
ATOM 2095 N N . VAL B 1 26 ? 4.355 2.102 1.137 1 95.75 26 VAL B N 1
ATOM 2096 C CA . VAL B 1 26 ? 4.641 0.671 1.106 1 95.75 26 VAL B CA 1
ATOM 2097 C C . VAL B 1 26 ? 5.211 0.288 -0.257 1 95.75 26 VAL B C 1
ATOM 2099 O O . VAL B 1 26 ? 6.098 -0.565 -0.349 1 95.75 26 VAL B O 1
ATOM 2102 N N . SER B 1 27 ? 4.684 0.869 -1.284 1 95.94 27 SER B N 1
ATOM 2103 C CA . SER B 1 27 ? 5.25 0.629 -2.607 1 95.94 27 SER B CA 1
ATOM 2104 C C . SER B 1 27 ? 6.719 1.035 -2.66 1 95.94 27 SER B C 1
ATOM 2106 O O . SER B 1 27 ? 7.539 0.336 -3.258 1 95.94 27 SER B O 1
ATOM 2108 N N . ALA B 1 28 ? 7.023 2.146 -2.062 1 95.06 28 ALA B N 1
ATOM 2109 C CA . ALA B 1 28 ? 8.414 2.6 -2.012 1 95.06 28 ALA B CA 1
ATOM 2110 C C . ALA B 1 28 ? 9.312 1.537 -1.389 1 95.06 28 ALA B C 1
ATOM 2112 O O . ALA B 1 28 ? 10.43 1.304 -1.863 1 95.06 28 ALA B O 1
ATOM 2113 N N . ASN B 1 29 ? 8.852 0.91 -0.405 1 93.19 29 ASN B N 1
ATOM 2114 C CA . ASN B 1 29 ? 9.648 -0.115 0.268 1 93.19 29 ASN B CA 1
ATOM 2115 C C . ASN B 1 29 ? 9.898 -1.315 -0.64 1 93.19 29 ASN B C 1
ATOM 2117 O O . ASN B 1 29 ? 11.023 -1.808 -0.73 1 93.19 29 ASN B O 1
ATOM 2121 N N . TYR B 1 30 ? 8.859 -1.736 -1.331 1 92.25 30 TYR B N 1
ATOM 2122 C CA . TYR B 1 30 ? 9.008 -2.879 -2.225 1 92.25 30 TYR B CA 1
ATOM 2123 C C . TYR B 1 30 ? 9.906 -2.531 -3.408 1 92.25 30 TYR B C 1
ATOM 2125 O O . TYR B 1 30 ? 10.656 -3.377 -3.896 1 92.25 30 TYR B O 1
ATOM 2133 N N . LEU B 1 31 ? 9.883 -1.326 -3.838 1 94 31 LEU B N 1
ATOM 2134 C CA . LEU B 1 31 ? 10.562 -0.926 -5.066 1 94 31 LEU B CA 1
ATOM 2135 C C . LEU B 1 31 ? 12 -0.526 -4.785 1 94 31 LEU B C 1
ATOM 2137 O O . LEU B 1 31 ? 12.812 -0.404 -5.711 1 94 31 LEU B O 1
ATOM 2141 N N . SER B 1 32 ? 12.344 -0.396 -3.535 1 93.62 32 SER B N 1
ATOM 2142 C CA . SER B 1 32 ? 13.641 0.17 -3.162 1 93.62 32 SER B CA 1
ATOM 2143 C C . SER B 1 32 ? 14.734 -0.895 -3.162 1 93.62 32 SER B C 1
ATOM 2145 O O . SER B 1 32 ? 15.898 -0.595 -2.908 1 93.62 32 SER B O 1
ATOM 2147 N N . ALA B 1 33 ? 14.375 -2.117 -3.484 1 89.12 33 ALA B N 1
ATOM 2148 C CA . ALA B 1 33 ? 15.383 -3.17 -3.572 1 89.12 33 ALA B CA 1
ATOM 2149 C C . ALA B 1 33 ? 16.391 -2.875 -4.68 1 89.12 33 ALA B C 1
ATOM 2151 O O . ALA B 1 33 ? 17.531 -3.363 -4.645 1 89.12 33 ALA B O 1
ATOM 2152 N N . LYS B 1 34 ? 15.984 -2.078 -5.59 1 91.12 34 LYS B N 1
ATOM 2153 C CA . LYS B 1 34 ? 16.875 -1.633 -6.664 1 91.12 34 LYS B CA 1
ATOM 2154 C C . LYS B 1 34 ? 17.391 -0.225 -6.395 1 91.12 34 LYS B C 1
ATOM 2156 O O . LYS B 1 34 ? 16.656 0.643 -5.934 1 91.12 34 LYS B O 1
ATOM 2161 N N . LEU B 1 35 ? 18.734 -0.109 -6.723 1 93.75 35 LEU B N 1
ATOM 2162 C CA . LEU B 1 35 ? 19.312 1.226 -6.684 1 93.75 35 LEU B CA 1
ATOM 2163 C C . LEU B 1 35 ? 19.406 1.818 -8.086 1 93.75 35 LEU B C 1
ATOM 2165 O O . LEU B 1 35 ? 19.734 1.112 -9.047 1 93.75 35 LEU B O 1
ATOM 2169 N N . PHE B 1 36 ? 19.172 3.014 -8.141 1 94.88 36 PHE B N 1
ATOM 2170 C CA . PHE B 1 36 ? 19.344 3.713 -9.406 1 94.88 36 PHE B CA 1
ATOM 2171 C C . PHE B 1 36 ? 20.594 4.578 -9.383 1 94.88 36 PHE B C 1
ATOM 2173 O O . PHE B 1 36 ? 21.125 4.887 -8.312 1 94.88 36 PHE B O 1
ATOM 2180 N N . LEU B 1 37 ? 21.078 4.875 -10.547 1 94.94 37 LEU B N 1
ATOM 2181 C CA . LEU B 1 37 ? 22.188 5.797 -10.719 1 94.94 37 LEU B CA 1
ATOM 2182 C C . LEU B 1 37 ? 21.938 6.742 -11.891 1 94.94 37 LEU B C 1
ATOM 2184 O O . LEU B 1 37 ? 21.688 6.293 -13.008 1 94.94 37 LEU B O 1
ATOM 2188 N N . VAL B 1 38 ? 21.875 7.992 -11.562 1 93.19 38 VAL B N 1
ATOM 2189 C CA . VAL B 1 38 ? 21.688 9.023 -12.578 1 93.19 38 VAL B CA 1
ATOM 2190 C C . VAL B 1 38 ? 22.828 10.023 -12.523 1 93.19 38 VAL B C 1
ATOM 2192 O O . VAL B 1 38 ? 23.109 10.586 -11.461 1 93.19 38 VAL B O 1
ATOM 2195 N N . GLU B 1 39 ? 23.391 10.25 -13.656 1 91.44 39 GLU B N 1
ATOM 2196 C CA . GLU B 1 39 ? 24.484 11.203 -13.742 1 91.44 39 GLU B CA 1
ATOM 2197 C C . GLU B 1 39 ? 24.031 12.5 -14.422 1 91.44 39 GLU B C 1
ATOM 2199 O O . GLU B 1 39 ? 23.469 12.469 -15.516 1 91.44 39 GLU B O 1
ATOM 2204 N N . ILE B 1 40 ? 24.062 13.5 -13.734 1 87.62 40 ILE B N 1
ATOM 2205 C CA . ILE B 1 40 ? 23.938 14.82 -14.336 1 87.62 40 ILE B CA 1
ATOM 2206 C C . ILE B 1 40 ? 25.312 15.352 -14.734 1 87.62 40 ILE B C 1
ATOM 2208 O O . ILE B 1 40 ? 26.109 15.727 -13.867 1 87.62 40 ILE B O 1
ATOM 2212 N N . PRO B 1 41 ? 25.547 15.352 -16.031 1 88.06 41 PRO B N 1
ATOM 2213 C CA . PRO B 1 41 ? 26.891 15.68 -16.5 1 88.06 41 PRO B CA 1
ATOM 2214 C C . PRO B 1 41 ? 27.422 16.984 -15.914 1 88.06 41 PRO B C 1
ATOM 2216 O O . PRO B 1 41 ? 26.75 18.016 -16.016 1 88.06 41 PRO B O 1
ATOM 2219 N N . GLY B 1 42 ? 28.703 16.797 -15.469 1 85 42 GLY B N 1
ATOM 2220 C CA . GLY B 1 42 ? 29.438 17.953 -14.984 1 85 42 GLY B CA 1
ATOM 2221 C C . GLY B 1 42 ? 28.891 18.484 -13.672 1 85 42 GLY B C 1
ATOM 2222 O O . GLY B 1 42 ? 29.391 19.484 -13.148 1 85 42 GLY B O 1
ATOM 2223 N N . LEU B 1 43 ? 27.891 17.844 -13.102 1 87.06 43 LEU B N 1
ATOM 2224 C CA . LEU B 1 43 ? 27.281 18.406 -11.906 1 87.06 43 LEU B CA 1
ATOM 2225 C C . LEU B 1 43 ? 27.328 17.391 -10.758 1 87.06 43 LEU B C 1
ATOM 2227 O O . LEU B 1 43 ? 28.109 17.562 -9.812 1 87.06 43 LEU B O 1
ATOM 2231 N N . ILE B 1 44 ? 26.594 16.391 -10.812 1 89.19 44 ILE B N 1
ATOM 2232 C CA . ILE B 1 44 ? 26.5 15.484 -9.664 1 89.19 44 ILE B CA 1
ATOM 2233 C C . ILE B 1 44 ? 25.969 14.125 -10.109 1 89.19 44 ILE B C 1
ATOM 2235 O O . ILE B 1 44 ? 25.281 14.023 -11.125 1 89.19 44 ILE B O 1
ATOM 2239 N N . THR B 1 45 ? 26.516 13.078 -9.477 1 92 45 THR B N 1
ATOM 2240 C CA . THR B 1 45 ? 25.969 11.734 -9.617 1 92 45 THR B CA 1
ATOM 2241 C C . THR B 1 45 ? 25 11.422 -8.477 1 92 45 THR B C 1
ATOM 2243 O O . THR B 1 45 ? 25.375 11.523 -7.305 1 92 45 THR B O 1
ATOM 2246 N N . LEU B 1 46 ? 23.797 11.062 -8.867 1 95.31 46 LEU B N 1
ATOM 2247 C CA . LEU B 1 46 ? 22.781 10.734 -7.875 1 95.31 46 LEU B CA 1
ATOM 2248 C C . LEU B 1 46 ? 22.547 9.227 -7.824 1 95.31 46 LEU B C 1
ATOM 2250 O O . LEU B 1 46 ? 22.406 8.586 -8.859 1 95.31 46 LEU B O 1
ATOM 2254 N N . VAL B 1 47 ? 22.625 8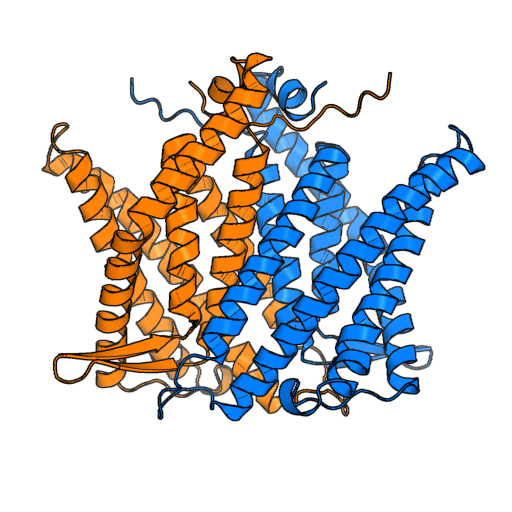.742 -6.656 1 96 47 VAL B N 1
ATOM 2255 C CA . VAL B 1 47 ? 22.406 7.316 -6.426 1 96 47 VAL B CA 1
ATOM 2256 C C . VAL B 1 47 ? 21.438 7.117 -5.254 1 96 47 VAL B C 1
ATOM 2258 O O . VAL B 1 47 ? 21.5 7.863 -4.27 1 96 47 VAL B O 1
ATOM 2261 N N . GLY B 1 48 ? 20.531 6.199 -5.398 1 95.62 48 GLY B N 1
ATOM 2262 C CA . GLY B 1 48 ? 19.609 5.922 -4.312 1 95.62 48 GLY B CA 1
ATOM 2263 C C . GLY B 1 48 ? 18.609 4.836 -4.648 1 95.62 48 GLY B C 1
ATOM 2264 O O . GLY B 1 48 ? 18.656 4.258 -5.734 1 95.62 48 GLY B O 1
ATOM 2265 N N . PRO B 1 49 ? 17.828 4.469 -3.648 1 95.69 49 PRO B N 1
ATOM 2266 C CA . PRO B 1 49 ? 16.797 3.461 -3.916 1 95.69 49 PRO B CA 1
ATOM 2267 C C . PRO B 1 49 ? 15.758 3.936 -4.926 1 95.69 49 PRO B C 1
ATOM 2269 O O . PRO B 1 49 ? 15.375 5.109 -4.922 1 95.69 49 PRO B O 1
ATOM 2272 N N . ALA B 1 50 ? 15.281 3.045 -5.746 1 94.25 50 ALA B N 1
ATOM 2273 C CA . ALA B 1 50 ? 14.328 3.375 -6.805 1 94.25 50 ALA B CA 1
ATOM 2274 C C . ALA B 1 50 ? 13.016 3.877 -6.223 1 94.25 50 ALA B C 1
ATOM 2276 O O . ALA B 1 50 ? 12.266 4.602 -6.887 1 94.25 50 ALA B O 1
ATOM 2277 N N . GLY B 1 51 ? 12.695 3.543 -4.977 1 94.56 51 GLY B N 1
ATOM 2278 C CA . GLY B 1 51 ? 11.453 3.92 -4.328 1 94.56 51 GLY B CA 1
ATOM 2279 C C . GLY B 1 51 ? 11.406 5.387 -3.939 1 94.56 51 GLY B C 1
ATOM 2280 O O . GLY B 1 51 ? 10.367 5.879 -3.486 1 94.56 51 GLY B O 1
ATOM 2281 N N . VAL B 1 52 ? 12.453 6.145 -4.172 1 93.12 52 VAL B N 1
ATOM 2282 C CA . VAL B 1 52 ? 12.562 7.527 -3.711 1 93.12 52 VAL B CA 1
ATOM 2283 C C . VAL B 1 52 ? 11.508 8.383 -4.395 1 93.12 52 VAL B C 1
ATOM 2285 O O . VAL B 1 52 ? 11.062 9.391 -3.84 1 93.12 52 VAL B O 1
ATOM 2288 N N . VAL B 1 53 ? 11.07 8.016 -5.512 1 92.06 53 VAL B N 1
ATOM 2289 C CA . VAL B 1 53 ? 10.102 8.789 -6.289 1 92.06 53 VAL B CA 1
ATOM 2290 C C . VAL B 1 53 ? 8.766 8.828 -5.555 1 92.06 53 VAL B C 1
ATOM 2292 O O . VAL B 1 53 ? 7.945 9.719 -5.801 1 92.06 53 VAL B O 1
ATOM 2295 N N . ALA B 1 54 ? 8.508 7.855 -4.699 1 94.88 54 ALA B N 1
ATOM 2296 C CA . ALA B 1 54 ? 7.254 7.789 -3.959 1 94.88 54 ALA B CA 1
ATOM 2297 C C . ALA B 1 54 ? 7.082 9.016 -3.064 1 94.88 54 ALA B C 1
ATOM 2299 O O . ALA B 1 54 ? 5.961 9.352 -2.676 1 94.88 54 ALA B O 1
ATOM 2300 N N . TYR B 1 55 ? 8.172 9.727 -2.754 1 89.5 55 TYR B N 1
ATOM 2301 C CA . TYR B 1 55 ? 8.094 10.922 -1.921 1 89.5 55 TYR B CA 1
ATOM 2302 C C . TYR B 1 55 ? 7.367 12.047 -2.648 1 89.5 55 TYR B C 1
ATOM 2304 O O . TYR B 1 55 ? 6.828 12.961 -2.016 1 89.5 55 TYR B O 1
ATOM 2312 N N . SER B 1 56 ? 7.371 11.977 -3.965 1 90.62 56 SER B N 1
ATOM 2313 C CA . SER B 1 56 ? 6.598 12.945 -4.734 1 90.62 56 SER B CA 1
ATOM 2314 C C . SER B 1 56 ? 5.105 12.805 -4.461 1 90.62 56 SER B C 1
ATOM 2316 O O . SER B 1 56 ? 4.348 13.766 -4.605 1 90.62 56 SER B O 1
ATOM 2318 N N . VAL B 1 57 ? 4.711 11.648 -4.047 1 94.69 57 VAL B N 1
ATOM 2319 C CA . VAL B 1 57 ? 3.307 11.406 -3.74 1 94.69 57 VAL B CA 1
ATOM 2320 C C . VAL B 1 57 ? 3.047 11.672 -2.258 1 94.69 57 VAL B C 1
ATOM 2322 O O . VAL B 1 57 ? 2.125 12.406 -1.902 1 94.69 57 VAL B O 1
ATOM 2325 N N . THR B 1 58 ? 3.893 11.141 -1.387 1 93.56 58 THR B N 1
ATOM 2326 C CA . THR B 1 58 ? 3.65 11.211 0.051 1 93.56 58 THR B CA 1
ATOM 2327 C C . THR B 1 58 ? 3.707 12.648 0.542 1 93.56 58 THR B C 1
ATOM 2329 O O . THR B 1 58 ? 2.875 13.07 1.349 1 93.56 58 THR B O 1
ATOM 2332 N N . PHE B 1 59 ? 4.637 13.422 -0.002 1 86.69 59 PHE B N 1
ATOM 2333 C CA . PHE B 1 59 ? 4.738 14.82 0.42 1 86.69 59 PHE B CA 1
ATOM 2334 C C . PHE B 1 59 ? 3.527 15.617 -0.044 1 86.69 59 PHE B C 1
ATOM 2336 O O . PHE B 1 59 ? 2.975 16.422 0.716 1 86.69 59 PHE B O 1
ATOM 2343 N N . ILE B 1 60 ? 3.139 15.43 -1.266 1 89.69 60 ILE B N 1
ATOM 2344 C CA . ILE B 1 60 ? 1.978 16.125 -1.8 1 89.69 60 ILE B CA 1
ATOM 2345 C C . ILE B 1 60 ? 0.75 15.82 -0.944 1 89.69 60 ILE B C 1
ATOM 2347 O O . ILE B 1 60 ? 0.03 16.734 -0.533 1 89.69 60 ILE B O 1
ATOM 2351 N N . VAL B 1 61 ? 0.526 14.578 -0.644 1 94.19 61 VAL B N 1
ATOM 2352 C CA . VAL B 1 61 ? -0.655 14.148 0.099 1 94.19 61 VAL B CA 1
ATOM 2353 C C . VAL B 1 61 ? -0.636 14.766 1.496 1 94.19 61 VAL B C 1
ATOM 2355 O O . VAL B 1 61 ? -1.627 15.359 1.936 1 94.19 61 VAL B O 1
ATOM 2358 N N . THR B 1 62 ? 0.461 14.672 2.188 1 87.88 62 THR B N 1
ATOM 2359 C CA . THR B 1 62 ? 0.521 15.164 3.559 1 87.88 62 THR B CA 1
ATOM 2360 C C . THR B 1 62 ? 0.379 16.688 3.592 1 87.88 62 THR B C 1
ATOM 2362 O O . THR B 1 62 ? -0.267 17.234 4.488 1 87.88 62 THR B O 1
ATOM 2365 N N . ASP B 1 63 ? 0.94 17.391 2.615 1 83.75 63 ASP B N 1
ATOM 2366 C CA . ASP B 1 63 ? 0.831 18.844 2.557 1 83.75 63 ASP B CA 1
ATOM 2367 C C . ASP B 1 63 ? -0.606 19.266 2.271 1 83.75 63 ASP B C 1
ATOM 2369 O O . ASP B 1 63 ? -1.119 20.188 2.904 1 83.75 63 ASP B O 1
ATOM 2373 N N . VAL B 1 64 ? -1.198 18.625 1.343 1 87.62 64 VAL B N 1
ATOM 2374 C CA . VAL B 1 64 ? -2.578 18.969 1.01 1 87.62 64 VAL B CA 1
ATOM 2375 C C . VAL B 1 64 ? -3.477 18.719 2.221 1 87.62 64 VAL B C 1
ATOM 2377 O O . VAL B 1 64 ? -4.297 19.578 2.572 1 87.62 64 VAL B O 1
ATOM 2380 N N . VAL B 1 65 ? -3.318 17.578 2.877 1 89.69 65 VAL B N 1
ATOM 2381 C CA . VAL B 1 65 ? -4.145 17.234 4.031 1 89.69 65 VAL B CA 1
ATOM 2382 C C . VAL B 1 65 ? -3.893 18.234 5.164 1 89.69 65 VAL B C 1
ATOM 2384 O O . VAL B 1 65 ? -4.832 18.688 5.816 1 89.69 65 VAL B O 1
ATOM 2387 N N . SER B 1 66 ? -2.656 18.547 5.379 1 83.12 66 SER B N 1
ATOM 2388 C CA . SER B 1 66 ? -2.312 19.484 6.441 1 83.12 66 SER B CA 1
ATOM 2389 C C . SER B 1 66 ? -2.943 20.844 6.195 1 83.12 66 SER B C 1
ATOM 2391 O O . SER B 1 66 ? -3.422 21.5 7.129 1 83.12 66 SER B O 1
ATOM 2393 N N . GLU B 1 67 ? -2.947 21.281 5.008 1 80.25 67 GLU B N 1
ATOM 2394 C CA . GLU B 1 67 ? -3.48 22.594 4.652 1 80.25 67 GLU B CA 1
ATOM 2395 C C . GLU B 1 67 ? -5.004 22.625 4.738 1 80.25 67 GLU B C 1
ATOM 2397 O O . GLU B 1 67 ? -5.594 23.609 5.176 1 80.25 67 GLU B O 1
ATOM 2402 N N . VAL B 1 68 ? -5.586 21.578 4.324 1 83.5 68 VAL B N 1
ATOM 2403 C CA . VAL B 1 68 ? -7.043 21.562 4.234 1 83.5 68 VAL B CA 1
ATOM 2404 C C . VAL B 1 68 ? -7.641 21.172 5.586 1 83.5 68 VAL B C 1
ATOM 2406 O O . VAL B 1 68 ? -8.625 21.766 6.031 1 83.5 68 VAL B O 1
ATOM 2409 N N . TYR B 1 69 ? -7.016 20.156 6.18 1 81.88 69 TYR B N 1
ATOM 2410 C CA . TYR B 1 69 ? -7.629 19.562 7.363 1 81.88 69 TYR B CA 1
ATOM 2411 C C . TYR B 1 69 ? -6.832 19.906 8.617 1 81.88 69 TYR B C 1
ATOM 2413 O O . TYR B 1 69 ? -7.32 19.734 9.734 1 81.88 69 TYR B O 1
ATOM 2421 N N . GLY B 1 70 ? -5.633 20.312 8.461 1 78.81 70 GLY B N 1
ATOM 2422 C CA . GLY B 1 70 ? -4.805 20.641 9.602 1 78.81 70 GLY B CA 1
ATOM 2423 C C . GLY B 1 70 ? -3.756 19.594 9.906 1 78.81 70 GLY B C 1
ATOM 2424 O O . GLY B 1 70 ? -3.758 18.516 9.305 1 78.81 70 GLY B O 1
ATOM 2425 N N . ARG B 1 71 ? -2.898 19.859 10.875 1 79.38 71 ARG B N 1
ATOM 2426 C CA . ARG B 1 71 ? -1.732 19.031 11.195 1 79.38 71 ARG B CA 1
ATOM 2427 C C . ARG B 1 71 ? -2.148 17.719 11.836 1 79.38 71 ARG B C 1
ATOM 2429 O O . ARG B 1 71 ? -1.501 16.688 11.633 1 79.38 71 ARG B O 1
ATOM 2436 N N . ARG B 1 72 ? -3.141 17.719 12.609 1 81.5 72 ARG B N 1
ATOM 2437 C CA . ARG B 1 72 ? -3.594 16.5 13.273 1 81.5 72 ARG B CA 1
ATOM 2438 C C . ARG B 1 72 ? -4.078 15.477 12.266 1 81.5 72 ARG B C 1
ATOM 2440 O O . ARG B 1 72 ? -3.783 14.281 12.391 1 81.5 72 ARG B O 1
ATOM 2447 N N . ALA B 1 73 ? -4.836 16.047 11.32 1 86.06 73 ALA B N 1
ATOM 2448 C CA . ALA B 1 73 ? -5.297 15.148 10.258 1 86.06 73 ALA B CA 1
ATOM 2449 C C . ALA B 1 73 ? -4.121 14.578 9.477 1 86.06 73 ALA B C 1
ATOM 2451 O O . ALA B 1 73 ? -4.113 13.391 9.133 1 86.06 73 ALA B O 1
ATOM 2452 N N . ALA B 1 74 ? -3.176 15.43 9.18 1 85.56 74 ALA B N 1
ATOM 2453 C CA . ALA B 1 74 ? -1.973 14.961 8.5 1 85.56 74 ALA B CA 1
ATOM 2454 C C . ALA B 1 74 ? -1.246 13.906 9.336 1 85.56 74 ALA B C 1
ATOM 2456 O O . ALA B 1 74 ? -0.775 12.906 8.797 1 85.56 74 ALA B O 1
ATOM 2457 N N . GLY B 1 75 ? -1.168 14.156 10.641 1 86.31 75 GLY B N 1
ATOM 2458 C CA . GLY B 1 75 ? -0.584 13.172 11.539 1 86.31 75 GLY B CA 1
ATOM 2459 C C . GLY B 1 75 ? -1.312 11.844 11.523 1 86.31 75 GLY B C 1
ATOM 2460 O O . GLY B 1 75 ? -0.684 10.789 11.609 1 86.31 75 GLY B O 1
ATOM 2461 N N . ALA B 1 76 ? -2.6 11.883 11.453 1 88.75 76 ALA B N 1
ATOM 2462 C CA . ALA B 1 76 ? -3.408 10.664 11.398 1 88.75 76 ALA B CA 1
ATOM 2463 C C . ALA B 1 76 ? -3.109 9.867 10.133 1 88.75 76 ALA B C 1
ATOM 2465 O O . ALA B 1 76 ? -3.031 8.633 10.172 1 88.75 76 ALA B O 1
ATOM 2466 N N . VAL B 1 77 ? -2.973 10.586 9.039 1 92.69 77 VAL B N 1
ATOM 2467 C CA . VAL B 1 77 ? -2.654 9.93 7.773 1 92.69 77 VAL B CA 1
ATOM 2468 C C . VAL B 1 77 ? -1.291 9.25 7.867 1 92.69 77 VAL B C 1
ATOM 2470 O O . VAL B 1 77 ? -1.134 8.102 7.457 1 92.69 77 VAL B O 1
ATOM 2473 N N . VAL B 1 78 ? -0.364 9.914 8.445 1 89.94 78 VAL B N 1
ATOM 2474 C CA . VAL B 1 78 ? 0.989 9.391 8.594 1 89.94 78 VAL B CA 1
ATOM 2475 C C . VAL B 1 78 ? 0.98 8.195 9.547 1 89.94 78 VAL B C 1
ATOM 2477 O O . VAL B 1 78 ? 1.614 7.172 9.273 1 89.94 78 VAL B O 1
ATOM 2480 N N . ALA B 1 79 ? 0.252 8.32 10.641 1 92.31 79 ALA B N 1
ATOM 2481 C CA . ALA B 1 79 ? 0.133 7.215 11.594 1 92.31 79 ALA B CA 1
ATOM 2482 C C . ALA B 1 79 ? -0.521 6 10.938 1 92.31 79 ALA B C 1
ATOM 2484 O O . ALA B 1 79 ? -0.137 4.859 11.219 1 92.31 79 ALA B O 1
ATOM 2485 N N . ALA B 1 80 ? -1.511 6.238 10.156 1 95.12 80 ALA B N 1
ATOM 2486 C CA . ALA B 1 80 ? -2.156 5.152 9.43 1 95.12 80 ALA B CA 1
ATOM 2487 C C . ALA B 1 80 ? -1.172 4.461 8.484 1 95.12 80 ALA B C 1
ATOM 2489 O O . ALA B 1 80 ? -1.183 3.236 8.352 1 95.12 80 ALA B O 1
ATOM 2490 N N . GLY B 1 81 ? -0.391 5.293 7.824 1 95.56 81 GLY B N 1
ATOM 2491 C CA . GLY B 1 81 ? 0.652 4.734 6.977 1 95.56 81 GLY B CA 1
ATOM 2492 C C . GLY B 1 81 ? 1.628 3.854 7.734 1 95.56 81 GLY B C 1
ATOM 2493 O O . GLY B 1 81 ? 1.985 2.77 7.27 1 95.56 81 GLY B O 1
ATOM 2494 N N . PHE B 1 82 ? 1.993 4.312 8.883 1 93.75 82 PHE B N 1
ATOM 2495 C CA . PHE B 1 82 ? 2.902 3.549 9.727 1 93.75 82 PHE B CA 1
ATOM 2496 C C . PHE B 1 82 ? 2.281 2.215 10.125 1 93.75 82 PHE B C 1
ATOM 2498 O O . PHE B 1 82 ? 2.916 1.166 10 1 93.75 82 PHE B O 1
ATOM 2505 N N . ALA B 1 83 ? 1.086 2.248 10.625 1 95.69 83 ALA B N 1
ATOM 2506 C CA . ALA B 1 83 ? 0.384 1.03 11.023 1 95.69 83 ALA B CA 1
ATOM 2507 C C . ALA B 1 83 ? 0.251 0.063 9.852 1 95.69 83 ALA B C 1
ATOM 2509 O O . ALA B 1 83 ? 0.402 -1.149 10.023 1 95.69 83 ALA B O 1
ATOM 2510 N N . SER B 1 84 ? -0.031 0.587 8.742 1 96.12 84 SER B N 1
ATOM 2511 C CA . SER B 1 84 ? -0.235 -0.257 7.566 1 96.12 84 SER B CA 1
ATOM 2512 C C . SER B 1 84 ? 1.065 -0.926 7.133 1 96.12 84 SER B C 1
ATOM 2514 O O . SER B 1 84 ? 1.046 -2.004 6.535 1 96.12 84 SER B O 1
ATOM 2516 N N . GLN B 1 85 ? 2.215 -0.311 7.445 1 96.12 85 GLN B N 1
ATOM 2517 C CA . GLN B 1 85 ? 3.504 -0.931 7.156 1 96.12 85 GLN B CA 1
ATOM 2518 C C . GLN B 1 85 ? 3.695 -2.207 7.969 1 96.12 85 GLN B C 1
ATOM 2520 O O . GLN B 1 85 ? 4.34 -3.152 7.508 1 96.12 85 GLN B O 1
ATOM 2525 N N . ILE B 1 86 ? 3.184 -2.195 9.133 1 96.81 86 ILE B N 1
ATOM 2526 C CA . ILE B 1 86 ? 3.268 -3.387 9.969 1 96.81 86 ILE B CA 1
ATOM 2527 C C . ILE B 1 86 ? 2.498 -4.531 9.312 1 96.81 86 ILE B C 1
ATOM 2529 O O . ILE B 1 86 ? 2.957 -5.676 9.305 1 96.81 86 ILE B O 1
ATOM 2533 N N . VAL B 1 87 ? 1.354 -4.215 8.797 1 96.88 87 VAL B N 1
ATOM 2534 C CA . VAL B 1 87 ? 0.556 -5.203 8.078 1 96.88 87 VAL B CA 1
ATOM 2535 C C . VAL B 1 87 ? 1.328 -5.711 6.863 1 96.88 87 VAL B C 1
ATOM 2537 O O . VAL B 1 87 ? 1.368 -6.918 6.605 1 96.88 87 VAL B O 1
ATOM 2540 N N . ALA B 1 88 ? 1.939 -4.746 6.117 1 97 88 ALA B N 1
ATOM 2541 C CA . ALA B 1 88 ? 2.736 -5.137 4.957 1 97 88 ALA B CA 1
ATOM 2542 C C . ALA B 1 88 ? 3.885 -6.055 5.363 1 97 88 ALA B C 1
ATOM 2544 O O . ALA B 1 88 ? 4.211 -7.004 4.648 1 97 88 ALA B O 1
ATOM 2545 N N . LEU B 1 89 ? 4.484 -5.73 6.477 1 96 89 LEU B N 1
ATOM 2546 C CA . LEU B 1 89 ? 5.582 -6.543 6.992 1 96 89 LEU B CA 1
ATOM 2547 C C . LEU B 1 89 ? 5.113 -7.965 7.285 1 96 89 LEU B C 1
ATOM 2549 O O . LEU B 1 89 ? 5.789 -8.93 6.93 1 96 89 LEU B O 1
ATOM 2553 N N . PHE B 1 90 ? 4.004 -8.094 7.949 1 96.31 90 PHE B N 1
ATOM 2554 C CA . PHE B 1 90 ? 3.432 -9.398 8.273 1 96.31 90 PHE B CA 1
ATOM 2555 C C . PHE B 1 90 ? 3.111 -10.18 7.004 1 96.31 90 PHE B C 1
ATOM 2557 O O . PHE B 1 90 ? 3.457 -11.352 6.887 1 96.31 90 PHE B O 1
ATOM 2564 N N . LEU B 1 91 ? 2.471 -9.57 6.039 1 96.44 91 LEU B N 1
ATOM 2565 C CA . LEU B 1 91 ? 2.102 -10.234 4.793 1 96.44 91 LEU B CA 1
ATOM 2566 C C . LEU B 1 91 ? 3.342 -10.68 4.023 1 96.44 91 LEU B C 1
ATOM 2568 O O . LEU B 1 91 ? 3.355 -11.758 3.428 1 96.44 91 LEU B O 1
ATOM 2572 N N . THR B 1 92 ? 4.344 -9.82 4.023 1 94.94 92 THR B N 1
ATOM 2573 C CA . THR B 1 92 ? 5.598 -10.148 3.348 1 94.94 92 THR B CA 1
ATOM 2574 C C . THR B 1 92 ? 6.25 -11.375 3.979 1 94.94 92 THR B C 1
ATOM 2576 O O . THR B 1 92 ? 6.703 -12.273 3.271 1 94.94 92 THR B O 1
ATOM 2579 N N . ALA B 1 93 ? 6.301 -11.414 5.316 1 93.75 93 ALA B N 1
ATOM 2580 C CA . ALA B 1 93 ? 6.875 -12.547 6.031 1 93.75 93 ALA B CA 1
ATOM 2581 C C . ALA B 1 93 ? 6.141 -13.844 5.688 1 93.75 93 ALA B C 1
ATOM 2583 O O . ALA B 1 93 ? 6.77 -14.875 5.453 1 93.75 93 ALA B O 1
ATOM 2584 N N . VAL B 1 94 ? 4.863 -13.82 5.617 1 93.94 94 VAL B N 1
ATOM 2585 C CA . VAL B 1 94 ? 4.051 -14.992 5.309 1 93.94 94 VAL B CA 1
ATOM 2586 C C . VAL B 1 94 ? 4.32 -15.445 3.875 1 93.94 94 VAL B C 1
ATOM 2588 O O . VAL B 1 94 ? 4.438 -16.641 3.605 1 93.94 94 VAL B O 1
ATOM 2591 N N . ALA B 1 95 ? 4.395 -14.508 2.936 1 93 95 ALA B N 1
ATOM 2592 C CA . ALA B 1 95 ? 4.656 -14.828 1.534 1 93 95 ALA B CA 1
ATOM 2593 C C . ALA B 1 95 ? 6.02 -15.492 1.372 1 93 95 ALA B C 1
ATOM 2595 O O . ALA B 1 95 ? 6.156 -16.484 0.64 1 93 95 ALA B O 1
ATOM 2596 N N . ILE B 1 96 ? 6.996 -14.969 2.051 1 89.44 96 ILE B N 1
ATOM 2597 C CA . ILE B 1 96 ? 8.344 -15.523 1.979 1 89.44 96 ILE B CA 1
ATOM 2598 C C . ILE B 1 96 ? 8.344 -16.953 2.521 1 89.44 96 ILE B C 1
ATOM 2600 O O . ILE B 1 96 ? 8.984 -17.844 1.95 1 89.44 96 ILE B O 1
ATOM 2604 N N . ALA B 1 97 ? 7.609 -17.219 3.576 1 91.19 97 ALA B N 1
ATOM 2605 C CA . ALA B 1 97 ? 7.605 -18.516 4.262 1 91.19 97 ALA B CA 1
ATOM 2606 C C . ALA B 1 97 ? 6.758 -19.531 3.508 1 91.19 97 ALA B C 1
ATOM 2608 O O . ALA B 1 97 ? 6.855 -20.734 3.758 1 91.19 97 ALA B O 1
ATOM 2609 N N . SER B 1 98 ? 5.867 -19.094 2.607 1 92.5 98 SER B N 1
ATOM 2610 C CA . SER B 1 98 ? 4.988 -20.016 1.893 1 92.5 98 SER B CA 1
ATOM 2611 C C . SER B 1 98 ? 5.781 -20.953 0.998 1 92.5 98 SER B C 1
ATOM 2613 O O . SER B 1 98 ? 6.773 -20.547 0.385 1 92.5 98 SER B O 1
ATOM 2615 N N . PRO B 1 99 ? 5.379 -22.281 0.95 1 92.62 99 PRO B N 1
ATOM 2616 C CA . PRO B 1 99 ? 6.094 -23.234 0.102 1 92.62 99 PRO B CA 1
ATOM 2617 C C . PRO B 1 99 ? 5.934 -22.938 -1.387 1 92.62 99 PRO B C 1
ATOM 2619 O O . PRO B 1 99 ? 4.809 -22.828 -1.879 1 92.62 99 PRO B O 1
ATOM 2622 N N . PRO B 1 100 ? 7.035 -22.828 -2.047 1 92.94 100 PRO B N 1
ATOM 2623 C CA . PRO B 1 100 ? 6.969 -22.469 -3.463 1 92.94 100 PRO B CA 1
ATOM 2624 C C . PRO B 1 100 ? 6.449 -23.594 -4.344 1 92.94 100 PRO B C 1
ATOM 2626 O O . PRO B 1 100 ? 6.746 -24.766 -4.094 1 92.94 100 PRO B O 1
ATOM 2629 N N . ALA B 1 101 ? 5.645 -23.203 -5.289 1 92.94 101 ALA B N 1
ATOM 2630 C CA . ALA B 1 101 ? 5.301 -24.141 -6.352 1 92.94 101 ALA B CA 1
ATOM 2631 C C . ALA B 1 101 ? 6.469 -24.328 -7.316 1 92.94 101 ALA B C 1
ATOM 2633 O O . ALA B 1 101 ? 7.109 -23.359 -7.723 1 92.94 101 ALA B O 1
ATOM 2634 N N . PRO B 1 102 ? 6.68 -25.562 -7.707 1 87.31 102 PRO B N 1
ATOM 2635 C CA . PRO B 1 102 ? 7.805 -25.812 -8.609 1 87.31 102 PRO B CA 1
ATOM 2636 C C . PRO B 1 102 ? 7.668 -25.078 -9.945 1 87.31 102 PRO B C 1
ATOM 2638 O O . PRO B 1 102 ? 8.672 -24.781 -10.602 1 87.31 102 PRO B O 1
ATOM 2641 N N . PHE B 1 103 ? 6.5 -24.734 -10.281 1 84.44 103 PHE B N 1
ATOM 2642 C CA . PHE B 1 103 ? 6.27 -24.125 -11.586 1 84.44 103 PHE B CA 1
ATOM 2643 C C . PHE B 1 103 ? 6.012 -22.641 -11.445 1 84.44 103 PHE B C 1
ATOM 2645 O O . PHE B 1 103 ? 5.473 -22 -12.352 1 84.44 103 PHE B O 1
ATOM 2652 N N . SER B 1 104 ? 6.395 -22.094 -10.336 1 85.81 104 SER B N 1
ATOM 2653 C CA . SER B 1 104 ? 6.191 -20.656 -10.117 1 85.81 104 SER B CA 1
ATOM 2654 C C . SER B 1 104 ? 6.938 -19.828 -11.164 1 85.81 104 SER B C 1
ATOM 2656 O O . SER B 1 104 ? 8.039 -20.188 -11.57 1 85.81 104 SER B O 1
ATOM 2658 N N . LEU B 1 105 ? 6.27 -18.703 -11.477 1 76.81 105 LEU B N 1
ATOM 2659 C CA . LEU B 1 105 ? 6.832 -17.812 -12.484 1 76.81 105 LEU B CA 1
ATOM 2660 C C . LEU B 1 105 ? 8.172 -17.25 -12.016 1 76.81 105 LEU B C 1
ATOM 2662 O O . LEU B 1 105 ? 9.086 -17.062 -12.828 1 76.81 105 LEU B O 1
ATOM 2666 N N . VAL B 1 106 ? 8.234 -16.922 -10.805 1 79.25 106 VAL B N 1
ATOM 2667 C CA . VAL B 1 106 ? 9.461 -16.438 -10.188 1 79.25 106 VAL B CA 1
ATOM 2668 C C . VAL B 1 106 ? 10.031 -17.5 -9.258 1 79.25 106 VAL B C 1
ATOM 2670 O O . VAL B 1 106 ? 9.312 -18.062 -8.422 1 79.25 106 VAL B O 1
ATOM 2673 N N . GLN B 1 107 ? 11.289 -17.734 -9.477 1 82.56 107 GLN B N 1
ATOM 2674 C CA . GLN B 1 107 ? 11.938 -18.75 -8.656 1 82.56 107 GLN B CA 1
ATOM 2675 C C . GLN B 1 107 ? 12.117 -18.25 -7.223 1 82.56 107 GLN B C 1
ATOM 2677 O O . GLN B 1 107 ? 12.297 -17.062 -6.988 1 82.56 107 GLN B O 1
ATOM 2682 N N . GLN B 1 108 ? 12.148 -19.25 -6.387 1 82.94 108 GLN B N 1
ATOM 2683 C CA . GLN B 1 108 ? 12.156 -18.969 -4.957 1 82.94 108 GLN B CA 1
ATOM 2684 C C . GLN B 1 108 ? 13.367 -18.125 -4.566 1 82.94 108 GLN B C 1
ATOM 2686 O O . GLN B 1 108 ? 13.25 -17.203 -3.75 1 82.94 108 GLN B O 1
ATOM 2691 N N . GLU B 1 109 ? 14.461 -18.406 -5.16 1 79.56 109 GLU B N 1
ATOM 2692 C CA . GLU B 1 109 ? 15.672 -17.688 -4.781 1 79.56 109 GLU B CA 1
ATOM 2693 C C . GLU B 1 109 ? 15.594 -16.219 -5.176 1 79.56 109 GLU B C 1
ATOM 2695 O O . GLU B 1 109 ? 15.914 -15.336 -4.379 1 79.56 109 GLU B O 1
ATOM 2700 N N . GLU B 1 110 ? 15.164 -16.016 -6.422 1 78.69 110 GLU B N 1
ATOM 2701 C CA . GLU B 1 110 ? 15.016 -14.641 -6.906 1 78.69 110 GLU B CA 1
ATOM 2702 C C . GLU B 1 110 ? 13.953 -13.891 -6.117 1 78.69 110 GLU B C 1
ATOM 2704 O O . GLU B 1 110 ? 14.141 -12.727 -5.762 1 78.69 110 GLU B O 1
ATOM 2709 N N . TYR B 1 111 ? 12.906 -14.602 -5.855 1 84.81 111 TYR B N 1
ATOM 2710 C CA . TYR B 1 111 ? 11.797 -14.023 -5.098 1 84.81 111 TYR B CA 1
ATOM 2711 C C . TYR B 1 111 ? 12.242 -13.656 -3.686 1 84.81 111 TYR B C 1
ATOM 2713 O O . TYR B 1 111 ? 12.008 -12.531 -3.23 1 84.81 111 TYR B O 1
ATOM 2721 N N . ALA B 1 112 ? 12.914 -14.555 -3.084 1 78.31 112 ALA B N 1
ATOM 2722 C CA . ALA B 1 112 ? 13.32 -14.352 -1.697 1 78.31 112 ALA B CA 1
ATOM 2723 C C . ALA B 1 112 ? 14.297 -13.188 -1.58 1 78.31 112 ALA B C 1
ATOM 2725 O O . ALA B 1 112 ? 14.203 -12.383 -0.648 1 78.31 112 ALA B O 1
ATOM 2726 N N . LYS B 1 113 ? 15.102 -13.055 -2.529 1 79.75 113 LYS B N 1
ATOM 2727 C CA . LYS B 1 113 ? 16.078 -11.969 -2.494 1 79.75 113 LYS B CA 1
ATOM 2728 C C . LYS B 1 113 ? 15.398 -10.609 -2.596 1 79.75 113 LYS B C 1
ATOM 2730 O O . LYS B 1 113 ? 15.664 -9.711 -1.791 1 79.75 113 LYS B O 1
ATOM 2735 N N . VAL B 1 114 ? 14.562 -10.516 -3.516 1 81.12 114 VAL B N 1
ATOM 2736 C CA . VAL B 1 114 ? 13.922 -9.227 -3.783 1 81.12 114 VAL B CA 1
ATOM 2737 C C . VAL B 1 114 ? 12.93 -8.906 -2.666 1 81.12 114 VAL B C 1
ATOM 2739 O O . VAL B 1 114 ? 12.922 -7.789 -2.141 1 81.12 114 VAL B O 1
ATOM 2742 N N . VAL B 1 115 ? 12.188 -9.891 -2.271 1 83.81 115 VAL B N 1
ATOM 2743 C CA . VAL B 1 115 ? 11.117 -9.656 -1.305 1 83.81 115 VAL B CA 1
ATOM 2744 C C . VAL B 1 115 ? 11.703 -9.555 0.101 1 83.81 115 VAL B C 1
ATOM 2746 O O . VAL B 1 115 ? 11.219 -8.781 0.928 1 83.81 115 VAL B O 1
ATOM 2749 N N . MET B 1 116 ? 12.758 -10.312 0.331 1 81.38 116 MET B N 1
ATOM 2750 C CA . MET B 1 116 ? 13.43 -10.172 1.62 1 81.38 116 MET B CA 1
ATOM 2751 C C . MET B 1 116 ? 14.07 -8.797 1.75 1 81.38 116 MET B C 1
ATOM 2753 O O . MET B 1 116 ? 14.094 -8.219 2.838 1 81.38 116 MET B O 1
ATOM 2757 N N . ALA B 1 117 ? 14.711 -8.391 0.67 1 82.31 117 ALA B N 1
ATOM 2758 C CA . ALA B 1 117 ? 15.188 -7.012 0.681 1 82.31 117 ALA B CA 1
ATOM 2759 C C . ALA B 1 117 ? 14.07 -6.047 1.048 1 82.31 117 ALA B C 1
ATOM 2761 O O . AL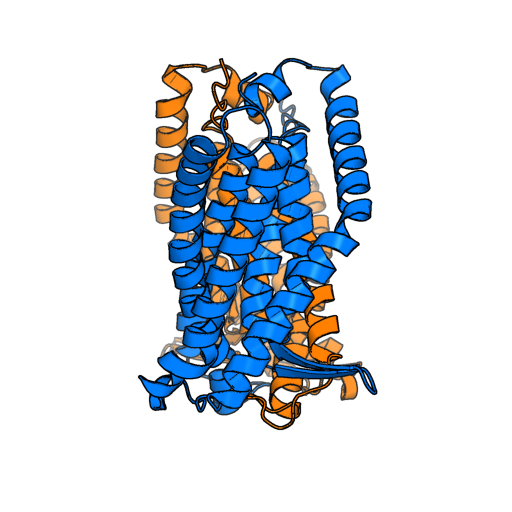A B 1 117 ? 14.266 -5.129 1.848 1 82.31 117 ALA B O 1
ATOM 2762 N N . GLY B 1 118 ? 12.953 -6.285 0.49 1 83.69 118 GLY B N 1
ATOM 2763 C CA . GLY B 1 118 ? 11.789 -5.48 0.833 1 83.69 118 GLY B CA 1
ATOM 2764 C C . GLY B 1 118 ? 11.422 -5.555 2.303 1 83.69 118 GLY B C 1
ATOM 2765 O O . GLY B 1 118 ? 11.094 -4.543 2.918 1 83.69 118 GLY B O 1
ATOM 2766 N N . PHE B 1 119 ? 11.5 -6.73 2.852 1 87.88 119 PHE B N 1
ATOM 2767 C CA . PHE B 1 119 ? 11.219 -6.93 4.266 1 87.88 119 PHE B CA 1
ATOM 2768 C C . PHE B 1 119 ? 12.141 -6.086 5.133 1 87.88 119 PHE B C 1
ATOM 2770 O O . PHE B 1 119 ? 11.68 -5.363 6.02 1 87.88 119 PHE B O 1
ATOM 2777 N N . ASN B 1 120 ? 13.438 -6.18 4.844 1 87.94 120 ASN B N 1
ATOM 2778 C CA . ASN B 1 120 ? 14.438 -5.422 5.59 1 87.94 120 ASN B CA 1
ATOM 2779 C C . ASN B 1 120 ? 14.219 -3.916 5.449 1 87.94 120 ASN B C 1
ATOM 2781 O O . ASN B 1 120 ? 14.383 -3.168 6.414 1 87.94 120 ASN B O 1
ATOM 2785 N N . ILE B 1 121 ? 13.867 -3.566 4.312 1 91.81 121 ILE B N 1
ATOM 2786 C CA . ILE B 1 121 ? 13.656 -2.152 4.016 1 91.81 121 ILE B CA 1
ATOM 2787 C C . ILE B 1 121 ? 12.43 -1.643 4.777 1 91.81 121 ILE B C 1
ATOM 2789 O O . ILE B 1 121 ? 12.445 -0.527 5.301 1 91.81 121 ILE B O 1
ATOM 2793 N N . ILE B 1 122 ? 11.406 -2.434 4.859 1 92.25 122 ILE B N 1
ATOM 2794 C CA . ILE B 1 122 ? 10.219 -2.053 5.621 1 92.25 122 ILE B CA 1
ATOM 2795 C C . ILE B 1 122 ? 10.586 -1.878 7.094 1 92.25 122 ILE B C 1
ATOM 2797 O O . ILE B 1 122 ? 10.156 -0.92 7.738 1 92.25 122 ILE B O 1
ATOM 2801 N N . VAL B 1 123 ? 11.352 -2.738 7.625 1 93.19 123 VAL B N 1
ATOM 2802 C CA . VAL B 1 123 ? 11.797 -2.643 9.016 1 93.19 123 VAL B CA 1
ATOM 2803 C C . VAL B 1 123 ? 12.562 -1.34 9.219 1 93.19 123 VAL B C 1
ATOM 2805 O O . VAL B 1 123 ? 12.312 -0.609 10.18 1 93.19 123 VAL B O 1
ATOM 2808 N N . ALA B 1 124 ? 13.516 -1.114 8.32 1 94.12 124 ALA B N 1
ATOM 2809 C CA . ALA B 1 124 ? 14.289 0.122 8.383 1 94.12 124 ALA B CA 1
ATOM 2810 C C . ALA B 1 124 ? 13.375 1.344 8.328 1 94.12 124 ALA B C 1
ATOM 2812 O O . ALA B 1 124 ? 13.578 2.316 9.055 1 94.12 124 ALA B O 1
ATOM 2813 N N . SER B 1 125 ? 12.406 1.294 7.445 1 93.44 125 SER B N 1
ATOM 2814 C CA . SER B 1 125 ? 11.453 2.383 7.285 1 93.44 125 SER B CA 1
ATOM 2815 C C . SER B 1 125 ? 10.664 2.617 8.57 1 93.44 125 SER B C 1
ATOM 2817 O O . SER B 1 125 ? 10.438 3.764 8.969 1 93.44 125 SER B O 1
ATOM 2819 N N . LEU B 1 126 ? 10.195 1.587 9.242 1 91.69 126 LEU B N 1
ATOM 2820 C CA . LEU B 1 126 ? 9.445 1.686 10.492 1 91.69 126 LEU B CA 1
ATOM 2821 C C . LEU B 1 126 ? 10.289 2.334 11.586 1 91.69 126 LEU B C 1
ATOM 2823 O O . LEU B 1 126 ? 9.805 3.215 12.305 1 91.69 126 LEU B O 1
ATOM 2827 N N . VAL B 1 127 ? 11.5 1.933 11.633 1 92.75 127 VAL B N 1
ATOM 2828 C CA . VAL B 1 127 ? 12.391 2.49 12.641 1 92.75 127 VAL B CA 1
ATOM 2829 C C . VAL B 1 127 ? 12.664 3.961 12.336 1 92.75 127 VAL B C 1
ATOM 2831 O O . VAL B 1 127 ? 12.602 4.809 13.234 1 92.75 127 VAL B O 1
ATOM 2834 N N . ALA B 1 128 ? 13 4.23 11.117 1 91.69 128 ALA B N 1
ATOM 2835 C CA . ALA B 1 128 ? 13.266 5.609 10.719 1 91.69 128 ALA B CA 1
ATOM 2836 C C . ALA B 1 128 ? 12.07 6.504 11.023 1 91.69 128 ALA B C 1
ATOM 2838 O O . ALA B 1 128 ? 12.234 7.648 11.453 1 91.69 128 ALA B O 1
ATOM 2839 N N . TYR B 1 129 ? 10.977 5.996 10.773 1 83.25 129 TYR B N 1
ATOM 2840 C CA . TYR B 1 129 ? 9.75 6.734 11.062 1 83.25 129 TYR B CA 1
ATOM 2841 C C . TYR B 1 129 ? 9.656 7.086 12.547 1 83.25 129 TYR B C 1
ATOM 2843 O O . TYR B 1 129 ? 9.398 8.234 12.898 1 83.25 129 TYR B O 1
ATOM 2851 N N . ILE B 1 130 ? 9.781 6.152 13.398 1 85.44 130 ILE B N 1
ATOM 2852 C CA . ILE B 1 130 ? 9.688 6.344 14.836 1 85.44 130 ILE B CA 1
ATOM 2853 C C . ILE B 1 130 ? 10.719 7.367 15.297 1 85.44 130 ILE B C 1
ATOM 2855 O O . ILE B 1 130 ? 10.398 8.289 16.062 1 85.44 130 ILE B O 1
ATOM 2859 N N . VAL B 1 131 ? 11.891 7.285 14.766 1 84.94 131 VAL B N 1
ATOM 2860 C CA . VAL B 1 131 ? 12.977 8.18 15.148 1 84.94 131 VAL B CA 1
ATOM 2861 C C . VAL B 1 131 ? 12.68 9.594 14.648 1 84.94 131 VAL B C 1
ATOM 2863 O O . VAL B 1 131 ? 12.844 10.57 15.383 1 84.94 131 VAL B O 1
ATOM 2866 N N . SER B 1 132 ? 12.211 9.664 13.398 1 78.25 132 SER B N 1
ATOM 2867 C CA . SER B 1 132 ? 11.953 10.969 12.805 1 78.25 132 SER B CA 1
ATOM 2868 C C . SER B 1 132 ? 10.758 11.648 13.469 1 78.25 132 SER B C 1
ATOM 2870 O O . SER B 1 132 ? 10.742 12.875 13.633 1 78.25 132 SER B O 1
ATOM 2872 N N . GLN B 1 133 ? 9.742 10.891 13.75 1 70.06 133 GLN B N 1
ATOM 2873 C CA . GLN B 1 133 ? 8.57 11.438 14.43 1 70.06 133 GLN B CA 1
ATOM 2874 C C . GLN B 1 133 ? 8.93 11.961 15.812 1 70.06 133 GLN B C 1
ATOM 2876 O O . GLN B 1 133 ? 8.43 13.008 16.234 1 70.06 133 GLN B O 1
ATOM 2881 N N . TYR B 1 134 ? 9.641 11.25 16.5 1 69.5 134 TYR B N 1
ATOM 2882 C CA . TYR B 1 134 ? 10.094 11.703 17.812 1 69.5 134 TYR B CA 1
ATOM 2883 C C . TYR B 1 134 ? 10.898 12.992 17.688 1 69.5 134 TYR B C 1
ATOM 2885 O O . TYR B 1 134 ? 10.766 13.891 18.531 1 69.5 134 TYR B O 1
ATOM 2893 N N . HIS B 1 135 ? 11.656 13.086 16.703 1 66.75 135 HIS B N 1
ATOM 2894 C CA . HIS B 1 135 ? 12.445 14.297 16.5 1 66.75 135 HIS B CA 1
ATOM 2895 C C . HIS B 1 135 ? 11.555 15.484 16.141 1 66.75 135 HIS B C 1
ATOM 2897 O O . HIS B 1 135 ? 11.766 16.594 16.625 1 66.75 135 HIS B O 1
ATOM 2903 N N . ASP B 1 136 ? 10.633 15.219 15.305 1 61.94 136 ASP B N 1
ATOM 2904 C CA . ASP B 1 136 ? 9.758 16.297 14.859 1 61.94 136 ASP B CA 1
ATOM 2905 C C . ASP B 1 136 ? 9 16.906 16.031 1 61.94 136 ASP B C 1
ATOM 2907 O O . ASP B 1 136 ? 8.883 18.141 16.125 1 61.94 136 ASP B O 1
ATOM 2911 N N . VAL B 1 137 ? 8.523 16.078 16.844 1 56.47 137 VAL B N 1
ATOM 2912 C CA . VAL B 1 137 ? 7.812 16.562 18.031 1 56.47 137 VAL B CA 1
ATOM 2913 C C . VAL B 1 137 ? 8.766 17.359 18.906 1 56.47 137 VAL B C 1
ATOM 2915 O O . VAL B 1 137 ? 8.422 18.453 19.391 1 56.47 137 VAL B O 1
ATOM 2918 N N . TRP B 1 138 ? 9.859 16.797 19.031 1 56.81 138 TRP B N 1
ATOM 2919 C CA . TRP B 1 138 ? 10.875 17.438 19.859 1 56.81 138 TRP B CA 1
ATOM 2920 C C . TRP B 1 138 ? 11.32 18.75 19.234 1 56.81 138 TRP B C 1
ATOM 2922 O O . TRP B 1 138 ? 11.43 19.781 19.922 1 56.81 138 TRP B O 1
ATOM 2932 N N . ALA B 1 139 ? 11.617 18.688 17.938 1 59.34 139 ALA B N 1
ATOM 2933 C CA . ALA B 1 139 ? 12.133 19.859 17.219 1 59.34 139 ALA B CA 1
ATOM 2934 C C . ALA B 1 139 ? 11.102 20.984 17.203 1 59.34 139 ALA B C 1
ATOM 2936 O O . ALA B 1 139 ? 11.461 22.156 17.359 1 59.34 139 ALA B O 1
ATOM 2937 N N . PHE B 1 140 ? 9.883 20.656 16.984 1 56.22 140 PHE B N 1
ATOM 2938 C CA . PHE B 1 140 ? 8.836 21.672 17.016 1 56.22 140 PHE B CA 1
ATOM 2939 C C . PHE B 1 140 ? 8.852 22.406 18.344 1 56.22 140 PHE B C 1
ATOM 2941 O O . PHE B 1 140 ? 8.797 23.641 18.375 1 56.22 140 PHE B O 1
ATOM 2948 N N . HIS B 1 141 ? 8.891 21.656 19.344 1 54.19 141 HIS B N 1
ATOM 2949 C CA . HIS B 1 141 ? 8.914 22.281 20.656 1 54.19 141 HIS B CA 1
ATOM 2950 C C . HIS B 1 141 ? 10.188 23.078 20.875 1 54.19 141 HIS B C 1
ATOM 2952 O O . HIS B 1 141 ? 10.156 24.156 21.484 1 54.19 141 HIS B O 1
ATOM 2958 N N . PHE B 1 142 ? 11.164 22.484 20.359 1 55.5 142 PHE B N 1
ATOM 2959 C CA . PHE B 1 142 ? 12.461 23.141 20.484 1 55.5 142 PHE B CA 1
ATOM 2960 C C . PHE B 1 142 ? 12.469 24.469 19.719 1 55.5 142 PHE B C 1
ATOM 2962 O O . PHE B 1 142 ? 12.859 25.5 20.266 1 55.5 142 PHE B O 1
ATOM 2969 N N . TRP B 1 143 ? 12.055 24.453 18.453 1 57.72 143 TRP B N 1
ATOM 2970 C CA . TRP B 1 143 ? 12.117 25.656 17.641 1 57.72 143 TRP B CA 1
ATOM 2971 C C . TRP B 1 143 ? 11.086 26.688 18.109 1 57.72 143 TRP B C 1
ATOM 2973 O O . TRP B 1 143 ? 11.32 27.891 18 1 57.72 143 TRP B O 1
ATOM 2983 N N . LYS B 1 144 ? 9.992 26.141 18.547 1 56.84 144 LYS B N 1
ATOM 2984 C CA . LYS B 1 144 ? 9.023 27.047 19.156 1 56.84 144 LYS B CA 1
ATOM 2985 C C . LYS B 1 144 ? 9.633 27.781 20.344 1 56.84 144 LYS B C 1
ATOM 2987 O O . LYS B 1 144 ? 9.391 28.984 20.531 1 56.84 144 LYS B O 1
ATOM 2992 N N . LYS B 1 145 ? 10.391 27.047 21.031 1 56.41 145 LYS B N 1
ATOM 2993 C CA . LYS B 1 145 ? 11.047 27.656 22.188 1 56.41 145 LYS B CA 1
ATOM 2994 C C . LYS B 1 145 ? 12.141 28.625 21.75 1 56.41 145 LYS B C 1
ATOM 2996 O O . LYS B 1 145 ? 12.344 29.672 22.375 1 56.41 145 LYS B O 1
ATOM 3001 N N . MET B 1 146 ? 12.773 28.266 20.688 1 55.72 146 MET B N 1
ATOM 3002 C CA . MET B 1 146 ? 13.938 29.047 20.297 1 55.72 146 MET B CA 1
ATOM 3003 C C . MET B 1 146 ? 13.516 30.297 19.531 1 55.72 146 MET B C 1
ATOM 3005 O O . MET B 1 146 ? 14.188 31.328 19.594 1 55.72 146 MET B O 1
ATOM 3009 N N . THR B 1 147 ? 12.602 30.172 18.562 1 55.03 147 THR B N 1
ATOM 3010 C CA . THR B 1 147 ? 12.359 31.297 17.672 1 55.03 147 THR B CA 1
ATOM 3011 C C . THR B 1 147 ? 11.102 32.062 18.078 1 55.03 147 THR B C 1
ATOM 3013 O O . THR B 1 147 ? 10.805 33.125 17.547 1 55.03 147 THR B O 1
ATOM 3016 N N . GLY B 1 148 ? 10.492 31.734 19.078 1 49.59 148 GLY B N 1
ATOM 3017 C CA . GLY B 1 148 ? 9.266 32.406 19.484 1 49.59 148 GLY B CA 1
ATOM 3018 C C . GLY B 1 148 ? 8.156 32.281 18.453 1 49.59 148 GLY B C 1
ATOM 3019 O O . GLY B 1 148 ? 8.156 31.359 17.625 1 49.59 148 GLY B O 1
ATOM 3020 N N . SER B 1 149 ? 6.938 33.031 18.484 1 49.44 149 SER B N 1
ATOM 3021 C CA . SER B 1 149 ? 5.688 33 17.734 1 49.44 149 SER B CA 1
ATOM 3022 C C . SER B 1 149 ? 5.879 33.531 16.312 1 49.44 149 SER B C 1
ATOM 3024 O O . SER B 1 149 ? 4.988 33.406 15.477 1 49.44 149 SER B O 1
ATOM 3026 N N . ARG B 1 150 ? 6.887 34.281 16.062 1 48.06 150 ARG B N 1
ATOM 3027 C CA . ARG B 1 150 ? 6.871 35.156 14.906 1 48.06 150 ARG B CA 1
ATOM 3028 C C . ARG B 1 150 ? 7.27 34.375 13.641 1 48.06 150 ARG B C 1
ATOM 3030 O O . ARG B 1 150 ? 6.926 34.781 12.531 1 48.06 150 ARG B O 1
ATOM 3037 N N . TRP B 1 151 ? 8.078 33.438 13.633 1 51.03 151 TRP B N 1
ATOM 3038 C CA . TRP B 1 151 ? 8.586 32.875 12.383 1 51.03 151 TRP B CA 1
ATOM 3039 C C . TRP B 1 151 ? 8.117 31.453 12.195 1 51.03 151 TRP B C 1
ATOM 3041 O O . TRP B 1 151 ? 8.93 30.547 12.039 1 51.03 151 TRP B O 1
ATOM 3051 N N . LEU B 1 152 ? 6.906 31.297 12.242 1 51 152 LEU B N 1
ATOM 3052 C CA . LEU B 1 152 ? 6.227 30 12.242 1 51 152 LEU B CA 1
ATOM 3053 C C . LEU B 1 152 ? 6.559 29.219 10.984 1 51 152 LEU B C 1
ATOM 3055 O O . LEU B 1 152 ? 6.789 28 11.047 1 51 152 LEU B O 1
ATOM 3059 N N . TRP B 1 153 ? 6.629 30 9.844 1 51.38 153 TRP B N 1
ATOM 3060 C CA . TRP B 1 153 ? 6.797 29.312 8.578 1 51.38 153 TRP B CA 1
ATOM 3061 C C . TRP B 1 153 ? 8.195 28.719 8.461 1 51.38 153 TRP B C 1
ATOM 3063 O O . TRP B 1 153 ? 8.359 27.578 8.008 1 51.38 153 TRP B O 1
ATOM 3073 N N . LEU B 1 154 ? 9.227 29.547 8.867 1 53.19 154 LEU B N 1
ATOM 3074 C CA . LEU B 1 154 ? 10.602 29.078 8.766 1 53.19 154 LEU B CA 1
ATOM 3075 C C . LEU B 1 154 ? 10.844 27.891 9.695 1 53.19 154 LEU B C 1
ATOM 3077 O O . LEU B 1 154 ? 11.562 26.953 9.336 1 53.19 154 LEU B O 1
ATOM 3081 N N . ARG B 1 155 ? 10.234 27.984 10.828 1 55.38 155 ARG B N 1
ATOM 3082 C CA . ARG B 1 155 ? 10.406 26.922 11.805 1 55.38 155 ARG B CA 1
ATOM 3083 C C . ARG B 1 155 ? 9.836 25.609 11.297 1 55.38 155 ARG B C 1
ATOM 3085 O O . ARG B 1 155 ? 10.445 24.547 11.484 1 55.38 155 ARG B O 1
ATOM 3092 N N . ASN B 1 156 ? 8.734 25.797 10.641 1 55.91 156 ASN B N 1
ATOM 3093 C CA . ASN B 1 156 ? 8.07 24.594 10.148 1 55.91 156 ASN B CA 1
ATOM 3094 C C . ASN B 1 156 ? 8.852 23.953 9 1 55.91 156 ASN B C 1
ATOM 3096 O O . ASN B 1 156 ? 8.945 22.734 8.922 1 55.91 156 ASN B O 1
ATOM 3100 N N . ASN B 1 157 ? 9.461 24.781 8.25 1 64.19 157 ASN B N 1
ATOM 3101 C CA . ASN B 1 157 ? 10.203 24.219 7.121 1 64.19 157 ASN B CA 1
ATOM 3102 C C . ASN B 1 157 ? 11.555 23.656 7.559 1 64.19 157 ASN B C 1
ATOM 3104 O O . ASN B 1 157 ? 11.992 22.625 7.055 1 64.19 157 ASN B O 1
ATOM 3108 N N . LEU B 1 158 ? 12.117 24.391 8.523 1 67.25 158 LEU B N 1
ATOM 3109 C CA . LEU B 1 158 ? 13.414 23.922 8.984 1 67.25 158 LEU B CA 1
ATOM 3110 C C . LEU B 1 158 ? 13.273 22.609 9.758 1 67.25 158 LEU B C 1
ATOM 3112 O O . LEU B 1 158 ? 14.102 21.703 9.617 1 67.25 158 LEU B O 1
ATOM 3116 N N . SER B 1 159 ? 12.297 22.562 10.648 1 66.94 159 SER B N 1
ATOM 3117 C CA . SER B 1 159 ? 12.055 21.344 11.383 1 66.94 159 SER B CA 1
ATOM 3118 C C . SER B 1 159 ? 11.812 20.156 10.438 1 66.94 159 SER B C 1
ATOM 3120 O O . SER B 1 159 ? 12.312 19.062 10.672 1 66.94 159 SER B O 1
ATOM 3122 N N . THR B 1 160 ? 11.148 20.422 9.352 1 69.19 160 THR B N 1
ATOM 3123 C CA . THR B 1 160 ? 10.867 19.375 8.375 1 69.19 160 THR B CA 1
ATOM 3124 C C . THR B 1 160 ? 12.133 18.953 7.645 1 69.19 160 THR B C 1
ATOM 3126 O O . THR B 1 160 ? 12.367 17.766 7.41 1 69.19 160 THR B O 1
ATOM 3129 N N . TRP B 1 161 ? 12.992 19.953 7.406 1 79.44 161 TRP B N 1
ATOM 3130 C CA . TRP B 1 161 ? 14.234 19.641 6.699 1 79.44 161 TRP B CA 1
ATOM 3131 C C . TRP B 1 161 ? 15.148 18.781 7.562 1 79.44 161 TRP B C 1
ATOM 3133 O O . TRP B 1 161 ? 15.766 17.828 7.074 1 79.44 161 TRP B O 1
ATOM 3143 N N . VAL B 1 162 ? 15.203 19.109 8.812 1 81.81 162 VAL B N 1
ATOM 3144 C CA . VAL B 1 162 ? 16.047 18.344 9.727 1 81.81 162 VAL B CA 1
ATOM 3145 C C . VAL B 1 162 ? 15.461 16.953 9.93 1 81.81 162 VAL B C 1
ATOM 3147 O O . VAL B 1 162 ? 16.188 15.961 9.93 1 81.81 162 VAL B O 1
ATOM 3150 N N . SER B 1 163 ? 14.188 16.891 10.164 1 79.06 163 SER B N 1
ATOM 3151 C CA . SER B 1 163 ? 13.539 15.594 10.352 1 79.06 163 SER B CA 1
ATOM 3152 C C . SER B 1 163 ? 13.719 14.703 9.133 1 79.06 163 SER B C 1
ATOM 3154 O O . SER B 1 163 ? 13.906 13.492 9.258 1 79.06 163 SER B O 1
ATOM 3156 N N . GLN B 1 164 ? 13.695 15.258 7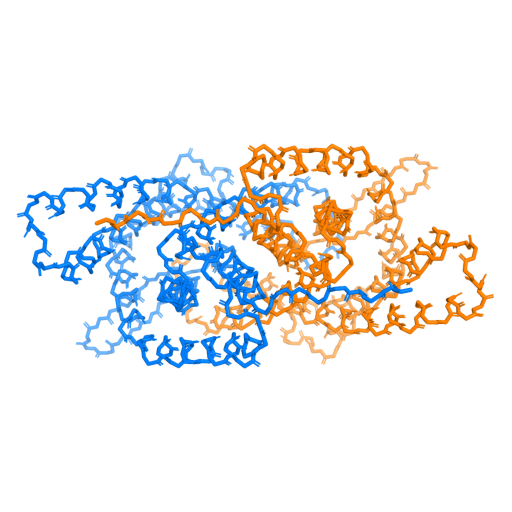.996 1 84 164 GLN B N 1
ATOM 3157 C CA . GLN B 1 164 ? 13.875 14.5 6.762 1 84 164 GLN B CA 1
ATOM 3158 C C . GLN B 1 164 ? 15.312 13.992 6.641 1 84 164 GLN B C 1
ATOM 3160 O O . GLN B 1 164 ? 15.555 12.914 6.102 1 84 164 GLN B O 1
ATOM 3165 N N . LEU B 1 165 ? 16.203 14.875 7.102 1 90.19 165 LEU B N 1
ATOM 3166 C CA . LEU B 1 165 ? 17.594 14.438 7.094 1 90.19 165 LEU B CA 1
ATOM 3167 C C . LEU B 1 165 ? 17.797 13.25 8.023 1 90.19 165 LEU B C 1
ATOM 3169 O O . LEU B 1 165 ? 18.453 12.273 7.656 1 90.19 165 LEU B O 1
ATOM 3173 N N . ILE B 1 166 ? 17.234 13.328 9.18 1 90.19 166 ILE B N 1
ATOM 3174 C CA . ILE B 1 166 ? 17.328 12.234 10.141 1 90.19 166 ILE B CA 1
ATOM 3175 C C . ILE B 1 166 ? 16.688 10.977 9.555 1 90.19 166 ILE B C 1
ATOM 3177 O O . ILE B 1 166 ? 17.281 9.891 9.609 1 90.19 166 ILE B O 1
ATOM 3181 N N . ASP B 1 167 ? 15.547 11.102 9.023 1 90.88 167 ASP B N 1
ATOM 3182 C CA . ASP B 1 167 ? 14.867 9.977 8.398 1 90.88 167 ASP B CA 1
ATOM 3183 C C . ASP B 1 167 ? 15.734 9.336 7.316 1 90.88 167 ASP B C 1
ATOM 3185 O O . ASP B 1 167 ? 15.883 8.109 7.281 1 90.88 167 ASP B O 1
ATOM 3189 N N . THR B 1 168 ? 16.328 10.156 6.535 1 94 168 THR B N 1
ATOM 3190 C CA . THR B 1 168 ? 17.125 9.68 5.414 1 94 168 THR B CA 1
ATOM 3191 C C . THR B 1 168 ? 18.359 8.93 5.91 1 94 168 THR B C 1
ATOM 3193 O O . THR B 1 168 ? 18.656 7.828 5.438 1 94 168 THR B O 1
ATOM 3196 N N . VAL B 1 169 ? 19.016 9.469 6.84 1 96 169 VAL B N 1
ATOM 3197 C CA . VAL B 1 169 ? 20.234 8.875 7.375 1 96 169 VAL B CA 1
ATOM 3198 C C . VAL B 1 169 ? 19.906 7.547 8.055 1 96 169 VAL B C 1
ATOM 3200 O O . VAL B 1 169 ? 20.562 6.535 7.805 1 96 169 VAL B O 1
ATOM 3203 N N . VAL B 1 170 ? 18.906 7.52 8.891 1 95.31 170 VAL B N 1
ATOM 3204 C CA . VAL B 1 170 ? 18.547 6.324 9.648 1 95.31 170 VAL B CA 1
ATOM 3205 C C . VAL B 1 170 ? 18.047 5.246 8.695 1 95.31 170 VAL B C 1
ATOM 3207 O O . VAL B 1 170 ? 18.469 4.086 8.781 1 95.31 170 VAL B O 1
ATOM 3210 N N . PHE B 1 171 ? 17.266 5.617 7.836 1 95.25 171 PHE B N 1
ATOM 3211 C CA . PHE B 1 171 ? 16.672 4.672 6.902 1 95.25 171 PHE B CA 1
ATOM 3212 C C . PHE B 1 171 ? 17.734 4.016 6.039 1 95.25 171 PHE B C 1
ATOM 3214 O O . PHE B 1 171 ? 17.828 2.785 5.98 1 95.25 171 PHE B O 1
ATOM 3221 N N . LEU B 1 172 ? 18.531 4.82 5.383 1 96.56 172 LEU B N 1
ATOM 3222 C CA . LEU B 1 172 ? 19.516 4.281 4.445 1 96.56 172 LEU B CA 1
ATOM 3223 C C . LEU B 1 172 ? 20.609 3.51 5.188 1 96.56 172 LEU B C 1
ATOM 3225 O O . LEU B 1 172 ? 21.078 2.475 4.707 1 96.56 172 LEU B O 1
ATOM 3229 N N . SER B 1 173 ? 21 4.008 6.312 1 96.88 173 SER B N 1
ATOM 3230 C CA . SER B 1 173 ? 22 3.295 7.098 1 96.88 173 SER B CA 1
ATOM 3231 C C . SER B 1 173 ? 21.484 1.929 7.539 1 96.88 173 SER B C 1
ATOM 3233 O O . SER B 1 173 ? 22.219 0.934 7.461 1 96.88 173 SER B O 1
ATOM 3235 N N . LEU B 1 174 ? 20.266 1.827 7.934 1 95 174 LEU B N 1
ATOM 3236 C CA . LEU B 1 174 ? 19.688 0.571 8.406 1 95 174 LEU B CA 1
ATOM 3237 C C . LEU B 1 174 ? 19.406 -0.371 7.242 1 95 174 LEU B C 1
ATOM 3239 O O . LEU B 1 174 ? 19.844 -1.525 7.254 1 95 174 LEU B O 1
ATOM 3243 N N . ALA B 1 175 ? 18.812 0.081 6.223 1 93.5 175 ALA B N 1
ATOM 3244 C CA . ALA B 1 175 ? 18.312 -0.752 5.129 1 93.5 175 ALA B CA 1
ATOM 3245 C C . ALA B 1 175 ? 19.469 -1.285 4.281 1 93.5 175 ALA B C 1
ATOM 3247 O O . ALA B 1 175 ? 19.422 -2.422 3.805 1 93.5 175 ALA B O 1
ATOM 3248 N N . PHE B 1 176 ? 20.562 -0.495 4.164 1 93.44 176 PHE B N 1
ATOM 3249 C CA . PHE B 1 176 ? 21.516 -0.852 3.117 1 93.44 176 PHE B CA 1
ATOM 3250 C C . PHE B 1 176 ? 22.906 -1.098 3.705 1 93.44 176 PHE B C 1
ATOM 3252 O O . PHE B 1 176 ? 23.828 -1.477 2.984 1 93.44 176 PHE B O 1
ATOM 3259 N N . TYR B 1 177 ? 23.031 -0.923 4.977 1 93.56 177 TYR B N 1
ATOM 3260 C CA . TYR B 1 177 ? 24.344 -1.15 5.566 1 93.56 177 TYR B CA 1
ATOM 3261 C C . TYR B 1 177 ? 24.234 -2.002 6.828 1 93.56 177 TYR B C 1
ATOM 3263 O O . TYR B 1 177 ? 24.734 -3.129 6.863 1 93.56 177 TYR B O 1
ATOM 3271 N N . ILE B 1 178 ? 23.484 -1.608 7.828 1 94.44 178 ILE B N 1
ATOM 3272 C CA . ILE B 1 178 ? 23.484 -2.207 9.156 1 94.44 178 ILE B CA 1
ATOM 3273 C C . ILE B 1 178 ? 22.75 -3.541 9.125 1 94.44 178 ILE B C 1
ATOM 3275 O O . ILE B 1 178 ? 23.266 -4.555 9.609 1 94.44 178 ILE B O 1
ATOM 3279 N N . ILE B 1 179 ? 21.578 -3.631 8.586 1 92 179 ILE B N 1
ATOM 3280 C CA . ILE B 1 179 ? 20.781 -4.859 8.578 1 92 179 ILE B CA 1
ATOM 3281 C C . ILE B 1 179 ? 21.5 -5.918 7.734 1 92 179 ILE B C 1
ATOM 3283 O O . ILE B 1 179 ? 21.672 -7.055 8.18 1 92 179 ILE B O 1
ATOM 3287 N N . PRO B 1 180 ? 21.938 -5.535 6.539 1 88.38 180 PRO B N 1
ATOM 3288 C CA . PRO B 1 180 ? 22.688 -6.527 5.766 1 88.38 180 PRO B CA 1
ATOM 3289 C C . PRO B 1 180 ? 23.953 -7 6.473 1 88.38 180 PRO B C 1
ATOM 3291 O O . PRO B 1 180 ? 24.375 -8.148 6.305 1 88.38 180 PRO B O 1
ATOM 3294 N N . LEU B 1 181 ? 24.562 -6.145 7.215 1 88.56 181 LEU B N 1
ATOM 3295 C CA . LEU B 1 181 ? 25.766 -6.484 7.949 1 88.56 181 LEU B CA 1
ATOM 3296 C C . LEU B 1 181 ? 25.453 -7.418 9.109 1 88.56 181 LEU B C 1
ATOM 3298 O O . LEU B 1 181 ? 26.203 -8.367 9.367 1 88.56 181 LEU B O 1
ATOM 3302 N N . LEU B 1 182 ? 24.406 -7.184 9.828 1 88.88 182 LEU B N 1
ATOM 3303 C CA . LEU B 1 182 ? 24.078 -7.91 11.047 1 88.88 182 LEU B CA 1
ATOM 3304 C C . LEU B 1 182 ? 23.469 -9.273 10.719 1 88.88 182 LEU B C 1
ATOM 3306 O O . LEU B 1 182 ? 23.562 -10.211 11.516 1 88.88 182 LEU B O 1
ATOM 3310 N N . SER B 1 183 ? 22.797 -9.406 9.586 1 81.5 183 SER B N 1
ATOM 3311 C CA . SER B 1 183 ? 22.141 -10.656 9.211 1 81.5 183 SER B CA 1
ATOM 3312 C C . SER B 1 183 ? 22.375 -10.969 7.734 1 81.5 183 SER B C 1
ATOM 3314 O O . SER B 1 183 ? 21.422 -10.984 6.945 1 81.5 183 SER B O 1
ATOM 3316 N N . PRO B 1 184 ? 23.562 -11.336 7.465 1 72.69 184 PRO B N 1
ATOM 3317 C CA . PRO B 1 184 ? 23.875 -11.586 6.059 1 72.69 184 PRO B CA 1
ATOM 3318 C C . PRO B 1 184 ? 23.062 -12.742 5.473 1 72.69 184 PRO B C 1
ATOM 3320 O O . PRO B 1 184 ? 22.641 -12.68 4.316 1 72.69 184 PRO B O 1
ATOM 3323 N N . GLU B 1 185 ? 22.859 -13.734 6.246 1 67.94 185 GLU B N 1
ATOM 3324 C CA . GLU B 1 185 ? 22.125 -14.898 5.766 1 67.94 185 GLU B CA 1
ATOM 3325 C C . GLU B 1 185 ? 20.656 -14.578 5.566 1 67.94 185 GLU B C 1
ATOM 3327 O O . GLU B 1 185 ? 20.047 -14.984 4.574 1 67.94 185 GLU B O 1
ATOM 3332 N N . ALA B 1 186 ? 20.219 -13.797 6.465 1 66.44 186 ALA B N 1
ATOM 3333 C CA . ALA B 1 186 ? 18.781 -13.484 6.434 1 66.44 186 ALA B CA 1
ATOM 3334 C C . ALA B 1 186 ? 18.469 -12.445 5.367 1 66.44 186 ALA B C 1
ATOM 3336 O O . ALA B 1 186 ? 17.438 -12.516 4.707 1 66.44 186 ALA B O 1
ATOM 3337 N N . SER B 1 187 ? 19.328 -11.609 5.168 1 70.94 187 SER B N 1
ATOM 3338 C CA . SER B 1 187 ? 19.094 -10.5 4.254 1 70.94 187 SER B CA 1
ATOM 3339 C C . SER B 1 187 ? 19.359 -10.898 2.809 1 70.94 187 SER B C 1
ATOM 3341 O O . SER B 1 187 ? 18.734 -10.375 1.885 1 70.94 187 SER B O 1
ATOM 3343 N N . ARG B 1 188 ? 20.234 -11.805 2.67 1 67.25 188 ARG B N 1
ATOM 3344 C CA . ARG B 1 188 ? 20.625 -12.312 1.358 1 67.25 188 ARG B CA 1
ATOM 3345 C C . ARG B 1 188 ? 21.156 -11.188 0.472 1 67.25 188 ARG B C 1
ATOM 3347 O O . ARG B 1 188 ? 21 -11.234 -0.751 1 67.25 188 ARG B O 1
ATOM 3354 N N . VAL B 1 189 ? 21.5 -10.117 1.063 1 75.62 189 VAL B N 1
ATOM 3355 C CA . VAL B 1 189 ? 22.078 -8.984 0.343 1 75.62 189 VAL B CA 1
ATOM 3356 C C . VAL B 1 189 ? 23.328 -8.484 1.075 1 75.62 189 VAL B C 1
ATOM 3358 O O . VAL B 1 189 ? 23.406 -8.586 2.301 1 75.62 189 VAL B O 1
ATOM 3361 N N . GLU B 1 190 ? 24.281 -8.039 0.349 1 83.69 190 GLU B N 1
ATOM 3362 C CA . GLU B 1 190 ? 25.5 -7.484 0.92 1 83.69 190 GLU B CA 1
ATOM 3363 C C . GLU B 1 190 ? 25.344 -5.996 1.219 1 83.69 190 GLU B C 1
ATOM 3365 O O . GLU B 1 190 ? 24.641 -5.285 0.499 1 83.69 190 GLU B O 1
ATOM 3370 N N . PRO B 1 191 ? 26.016 -5.59 2.316 1 89.94 191 PRO B N 1
ATOM 3371 C CA . PRO B 1 191 ? 25.969 -4.152 2.6 1 89.94 191 PRO B CA 1
ATOM 3372 C C . PRO B 1 191 ? 26.672 -3.322 1.526 1 89.94 191 PRO B C 1
ATOM 3374 O O . PRO B 1 191 ? 27.672 -3.768 0.946 1 89.94 191 PRO B O 1
ATOM 3377 N N . VAL B 1 192 ? 26.172 -2.197 1.316 1 91 192 VAL B N 1
ATOM 3378 C CA . VAL B 1 192 ? 26.859 -1.274 0.425 1 91 192 VAL B CA 1
ATOM 3379 C C . VAL B 1 192 ? 28.109 -0.729 1.114 1 91 192 VAL B C 1
ATOM 3381 O O . VAL B 1 192 ? 28.219 -0.781 2.342 1 91 192 VAL B O 1
ATOM 3384 N N . SER B 1 193 ? 29.047 -0.215 0.317 1 93.44 193 SER B N 1
ATOM 3385 C CA . SER B 1 193 ? 30.219 0.431 0.898 1 93.44 193 SER B CA 1
ATOM 3386 C C . SER B 1 193 ? 29.844 1.719 1.622 1 93.44 193 SER B C 1
ATOM 3388 O O . SER B 1 193 ? 28.797 2.309 1.344 1 93.44 193 SER B O 1
ATOM 3390 N N . LEU B 1 194 ? 30.734 2.182 2.537 1 95.06 194 LEU B N 1
ATOM 3391 C CA . LEU B 1 194 ? 30.469 3.416 3.27 1 95.06 194 LEU B CA 1
ATOM 3392 C C . LEU B 1 194 ? 30.438 4.613 2.324 1 95.06 194 LEU B C 1
ATOM 3394 O O . LEU B 1 194 ? 29.641 5.539 2.514 1 95.06 194 LEU B O 1
ATOM 3398 N N . SER B 1 195 ? 31.281 4.57 1.328 1 94.81 195 SER B N 1
ATOM 3399 C CA . SER B 1 195 ? 31.297 5.645 0.338 1 94.81 195 SER B CA 1
ATOM 3400 C C . SER B 1 195 ? 29.969 5.691 -0.434 1 94.81 195 SER B C 1
ATOM 3402 O O . SER B 1 195 ? 29.422 6.77 -0.667 1 94.81 195 SER B O 1
ATOM 3404 N N . THR B 1 196 ? 29.5 4.52 -0.768 1 93.75 196 THR B N 1
ATOM 3405 C CA . THR B 1 196 ? 28.219 4.438 -1.472 1 93.75 196 THR B CA 1
ATOM 3406 C C . THR B 1 196 ? 27.078 4.895 -0.573 1 93.75 196 THR B C 1
ATOM 3408 O O . THR B 1 196 ? 26.172 5.586 -1.026 1 93.75 196 THR B O 1
ATOM 3411 N N . LEU B 1 197 ? 27.188 4.539 0.673 1 96 197 LEU B N 1
ATOM 3412 C CA . LEU B 1 197 ? 26.156 4.938 1.63 1 96 197 LEU B CA 1
ATOM 3413 C C . LEU B 1 197 ? 26.094 6.457 1.752 1 96 197 LEU B C 1
ATOM 3415 O O . LEU B 1 197 ? 25 7.035 1.734 1 96 197 LEU B O 1
ATOM 3419 N N . TRP B 1 198 ? 27.188 7.066 1.841 1 96.19 198 TRP B N 1
ATOM 3420 C CA . TRP B 1 198 ? 27.234 8.523 1.931 1 96.19 198 TRP B CA 1
ATOM 3421 C C . TRP B 1 198 ? 26.672 9.164 0.667 1 96.19 198 TRP B C 1
ATOM 3423 O O . TRP B 1 198 ? 25.922 10.148 0.738 1 96.19 198 TRP B O 1
ATOM 3433 N N . ALA B 1 199 ? 27.031 8.578 -0.435 1 95 199 ALA B N 1
ATOM 3434 C CA . ALA B 1 199 ? 26.516 9.078 -1.704 1 95 199 ALA B CA 1
ATOM 3435 C C . ALA B 1 199 ? 24.984 8.938 -1.762 1 95 199 ALA B C 1
ATOM 3437 O O . ALA B 1 199 ? 24.297 9.828 -2.268 1 95 199 ALA B O 1
ATOM 3438 N N . MET B 1 200 ? 24.516 7.895 -1.239 1 96.44 200 MET B N 1
ATOM 3439 C CA . MET B 1 200 ? 23.062 7.664 -1.224 1 96.44 200 MET B CA 1
ATOM 3440 C C . MET B 1 200 ? 22.375 8.664 -0.308 1 96.44 200 MET B C 1
ATOM 3442 O O . MET B 1 200 ? 21.297 9.172 -0.644 1 96.44 200 MET B O 1
ATOM 3446 N N . ILE B 1 201 ? 22.969 8.953 0.789 1 97.12 201 ILE B N 1
ATOM 3447 C CA . ILE B 1 201 ? 22.359 9.828 1.781 1 97.12 201 ILE B CA 1
ATOM 3448 C C . ILE B 1 201 ? 22.234 11.242 1.21 1 97.12 201 ILE B C 1
ATOM 3450 O O . ILE B 1 201 ? 21.141 11.82 1.212 1 97.12 201 ILE B O 1
ATOM 3454 N N . TYR B 1 202 ? 23.297 11.727 0.732 1 95.75 202 TYR B N 1
ATOM 3455 C CA . TYR B 1 202 ? 23.172 13.102 0.246 1 95.75 202 TYR B CA 1
ATOM 3456 C C . TYR B 1 202 ? 22.328 13.156 -1.023 1 95.75 202 TYR B C 1
ATOM 3458 O O . TYR B 1 202 ? 21.594 14.125 -1.246 1 95.75 202 TYR B O 1
ATOM 3466 N N . SER B 1 203 ? 22.453 12.148 -1.9 1 96.62 203 SER B N 1
ATOM 3467 C CA . SER B 1 203 ? 21.625 12.109 -3.111 1 96.62 203 SER B CA 1
ATOM 3468 C C . SER B 1 203 ? 20.141 12.094 -2.777 1 96.62 203 SER B C 1
ATOM 3470 O O . SER B 1 203 ? 19.375 12.883 -3.328 1 96.62 203 SER B O 1
ATOM 3472 N N . GLN B 1 204 ? 19.781 11.227 -1.9 1 96.06 204 GLN B N 1
ATOM 3473 C CA . GLN B 1 204 ? 18.359 11.102 -1.546 1 96.06 204 GLN B CA 1
ATOM 3474 C C . GLN B 1 204 ? 17.859 12.367 -0.871 1 96.06 204 GLN B C 1
ATOM 3476 O O . GLN B 1 204 ? 16.719 12.781 -1.1 1 96.06 204 GLN B O 1
ATOM 3481 N N . TYR B 1 205 ? 18.688 12.898 -0.039 1 94.69 205 TYR B N 1
ATOM 3482 C CA . TYR B 1 205 ? 18.281 14.133 0.63 1 94.69 205 TYR B CA 1
ATOM 3483 C C . TYR B 1 205 ? 18.062 15.258 -0.379 1 94.69 205 TYR B C 1
ATOM 3485 O O . TYR B 1 205 ? 17.078 15.984 -0.297 1 94.69 205 TYR B O 1
ATOM 3493 N N . ILE B 1 206 ? 18.922 15.367 -1.303 1 93.62 206 ILE B N 1
ATOM 3494 C CA . ILE B 1 206 ? 18.812 16.375 -2.352 1 93.62 206 ILE B CA 1
ATOM 3495 C C . ILE B 1 206 ? 17.547 16.125 -3.174 1 93.62 206 ILE B C 1
ATOM 3497 O O . ILE B 1 206 ? 16.812 17.062 -3.49 1 93.62 206 ILE B O 1
ATOM 3501 N N . ILE B 1 207 ? 17.297 14.93 -3.498 1 93.31 207 ILE B N 1
ATOM 3502 C CA . ILE B 1 207 ? 16.125 14.562 -4.289 1 93.31 207 ILE B CA 1
ATOM 3503 C C . ILE B 1 207 ? 14.852 14.906 -3.521 1 93.31 207 ILE B C 1
ATOM 3505 O O . ILE B 1 207 ? 13.922 15.477 -4.082 1 93.31 207 ILE B O 1
ATOM 3509 N N . LYS B 1 208 ? 14.867 14.57 -2.24 1 91.19 208 LYS B N 1
ATOM 3510 C CA . LYS B 1 208 ? 13.703 14.891 -1.414 1 91.19 208 LYS B CA 1
ATOM 3511 C C . LYS B 1 208 ? 13.445 16.391 -1.39 1 91.19 208 LYS B C 1
ATOM 3513 O O . LYS B 1 208 ? 12.305 16.828 -1.519 1 91.19 208 LYS B O 1
ATOM 3518 N N . LEU B 1 209 ? 14.453 17.125 -1.209 1 88.06 209 LEU B N 1
ATOM 3519 C CA . LEU B 1 209 ? 14.312 18.578 -1.192 1 88.06 209 LEU B CA 1
ATOM 3520 C C . LEU B 1 209 ? 13.836 19.094 -2.543 1 88.06 209 LEU B C 1
ATOM 3522 O O . LEU B 1 209 ? 12.977 19.969 -2.605 1 88.06 209 LEU B O 1
ATOM 3526 N N . GLY B 1 210 ? 14.438 18.578 -3.605 1 89.31 210 GLY B N 1
ATOM 3527 C CA . GLY B 1 210 ? 13.992 18.953 -4.941 1 89.31 210 GLY B CA 1
ATOM 3528 C C . GLY B 1 210 ? 12.531 18.641 -5.191 1 89.31 210 GLY B C 1
ATOM 3529 O O . GLY B 1 210 ? 11.797 19.469 -5.734 1 89.31 210 GLY B O 1
ATOM 3530 N N . ILE B 1 211 ? 12.086 17.484 -4.766 1 88.25 211 ILE B N 1
ATOM 3531 C CA . ILE B 1 211 ? 10.695 17.062 -4.922 1 88.25 211 ILE B CA 1
ATOM 3532 C C . ILE B 1 211 ? 9.781 17.984 -4.125 1 88.25 211 ILE B C 1
ATOM 3534 O O . ILE B 1 211 ? 8.719 18.391 -4.609 1 88.25 211 ILE B O 1
ATOM 3538 N N . ALA B 1 212 ? 10.195 18.281 -2.914 1 83.31 212 ALA B N 1
ATOM 3539 C CA . ALA B 1 212 ? 9.391 19.141 -2.055 1 83.31 212 ALA B CA 1
ATOM 3540 C C . ALA B 1 212 ? 9.148 20.5 -2.709 1 83.31 212 ALA B C 1
ATOM 3542 O O . ALA B 1 212 ? 8.047 21.047 -2.627 1 83.31 212 ALA B O 1
ATOM 3543 N N . VAL B 1 213 ? 10.18 21.016 -3.344 1 83.25 213 VAL B N 1
ATOM 3544 C CA . VAL B 1 213 ? 10.07 22.312 -4.016 1 83.25 213 VAL B CA 1
ATOM 3545 C C . VAL B 1 213 ? 9.203 22.172 -5.262 1 83.25 213 VAL B C 1
ATOM 3547 O O . VAL B 1 213 ? 8.305 22.984 -5.496 1 83.25 213 VAL B O 1
ATOM 3550 N N . LEU B 1 214 ? 9.383 21.125 -6.012 1 88.19 214 LEU B N 1
ATOM 3551 C CA . LEU B 1 214 ? 8.703 20.938 -7.281 1 88.19 214 LEU B CA 1
ATOM 3552 C C . LEU B 1 214 ? 7.23 20.594 -7.059 1 88.19 214 LEU B C 1
ATOM 3554 O O . LEU B 1 214 ? 6.395 20.828 -7.941 1 88.19 214 LEU B O 1
ATOM 3558 N N . ASP B 1 215 ? 6.906 20.109 -5.93 1 88.06 215 ASP B N 1
ATOM 3559 C CA . ASP B 1 215 ? 5.547 19.656 -5.645 1 88.06 215 ASP B CA 1
ATOM 3560 C C . ASP B 1 215 ? 4.648 20.844 -5.281 1 88.06 215 ASP B C 1
ATOM 3562 O O . ASP B 1 215 ? 3.424 20.703 -5.23 1 88.06 215 ASP B O 1
ATOM 3566 N N . THR B 1 216 ? 5.172 22.016 -5.078 1 84.56 216 THR B N 1
ATOM 3567 C CA . THR B 1 216 ? 4.441 23.156 -4.535 1 84.56 216 THR B CA 1
ATOM 3568 C C . THR B 1 216 ? 3.24 23.484 -5.414 1 84.56 216 THR B C 1
ATOM 3570 O O . THR B 1 216 ? 2.111 23.578 -4.926 1 84.56 216 THR B O 1
ATOM 3573 N N . PRO B 1 217 ? 3.424 23.609 -6.711 1 88.44 217 PRO B N 1
ATOM 3574 C CA . PRO B 1 217 ? 2.246 23.906 -7.531 1 88.44 217 PRO B CA 1
ATOM 3575 C C . PRO B 1 217 ? 1.196 22.797 -7.465 1 88.44 217 PRO B C 1
ATOM 3577 O O . PRO B 1 217 ? -0.005 23.078 -7.516 1 88.44 217 PRO B O 1
ATOM 3580 N N . VAL B 1 218 ? 1.614 21.625 -7.371 1 90.81 218 VAL B N 1
ATOM 3581 C CA . VAL B 1 218 ? 0.691 20.5 -7.312 1 90.81 218 VAL B CA 1
ATOM 3582 C C . VAL B 1 218 ? -0.084 20.531 -5.996 1 90.81 218 VAL B C 1
ATOM 3584 O O . VAL B 1 218 ? -1.282 20.25 -5.969 1 90.81 218 VAL B O 1
ATOM 3587 N N . VAL B 1 219 ? 0.585 20.891 -4.992 1 88.12 219 VAL B N 1
ATOM 3588 C CA . VAL B 1 219 ? -0.056 20.984 -3.684 1 88.12 219 VAL B CA 1
ATOM 3589 C C . VAL B 1 219 ? -1.128 22.078 -3.717 1 88.12 219 VAL B C 1
ATOM 3591 O O . VAL B 1 219 ? -2.24 21.875 -3.223 1 88.12 219 VAL B O 1
ATOM 3594 N N . TYR B 1 220 ? -0.79 23.219 -4.316 1 87.25 220 TYR B N 1
ATOM 3595 C CA . TYR B 1 220 ? -1.773 24.297 -4.422 1 87.25 220 TYR B CA 1
ATOM 3596 C C . TYR B 1 220 ? -3.002 23.828 -5.199 1 87.25 220 TYR B C 1
ATOM 3598 O O . TYR B 1 220 ? -4.133 24.125 -4.812 1 87.25 220 TYR B O 1
ATOM 3606 N N . LEU B 1 221 ? -2.699 23.188 -6.234 1 91.88 221 LEU B N 1
ATOM 3607 C CA . LEU B 1 221 ? -3.807 22.656 -7.02 1 91.88 221 LEU B CA 1
ATOM 3608 C C . LEU B 1 221 ? -4.625 21.656 -6.203 1 91.88 221 LEU B C 1
ATOM 3610 O O . LEU B 1 221 ? -5.855 21.672 -6.238 1 91.88 221 LEU B O 1
ATOM 3614 N N . GLY B 1 222 ? -3.967 20.781 -5.523 1 92.75 222 GLY B N 1
ATOM 3615 C CA . GLY B 1 222 ? -4.648 19.797 -4.688 1 92.75 222 GLY B CA 1
ATOM 3616 C C . GLY B 1 222 ? -5.512 20.438 -3.613 1 92.75 222 GLY B C 1
ATOM 3617 O O . GLY B 1 222 ? -6.641 20 -3.383 1 92.75 222 GLY B O 1
ATOM 3618 N N . VAL B 1 223 ? -4.969 21.422 -2.998 1 88.25 223 VAL B N 1
ATOM 3619 C CA . VAL B 1 223 ? -5.715 22.141 -1.967 1 88.25 223 VAL B CA 1
ATOM 3620 C C . VAL B 1 223 ? -6.973 22.766 -2.572 1 88.25 223 VAL B C 1
ATOM 3622 O O . VAL B 1 223 ? -8.062 22.641 -2.012 1 88.25 223 VAL B O 1
ATOM 3625 N N . TYR B 1 224 ? -6.754 23.359 -3.705 1 90.06 224 TYR B N 1
ATOM 3626 C CA . TYR B 1 224 ? -7.863 24 -4.41 1 90.06 224 TYR B CA 1
ATOM 3627 C C . TYR B 1 224 ? -8.945 22.984 -4.746 1 90.06 224 TYR B C 1
ATOM 3629 O O . TYR B 1 224 ? -10.133 23.219 -4.504 1 90.06 224 TYR B O 1
ATOM 3637 N N . LEU B 1 225 ? -8.578 21.875 -5.258 1 92.69 225 LEU B N 1
ATOM 3638 C CA . LEU B 1 225 ? -9.523 20.859 -5.688 1 92.69 225 LEU B CA 1
ATOM 3639 C C . LE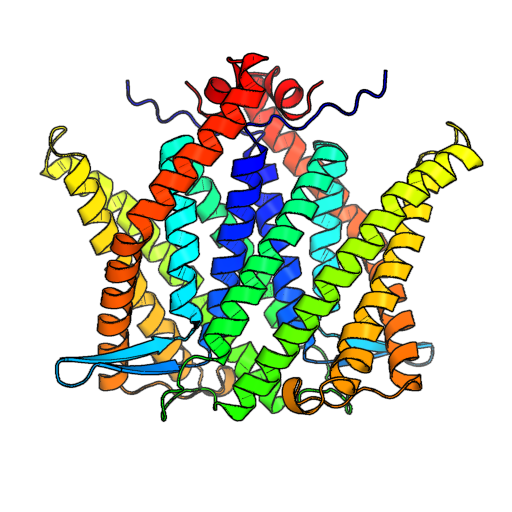U B 1 225 ? -10.273 20.266 -4.492 1 92.69 225 LEU B C 1
ATOM 3641 O O . LEU B 1 225 ? -11.484 20.047 -4.559 1 92.69 225 LEU B O 1
ATOM 3645 N N . VAL B 1 226 ? -9.562 19.953 -3.441 1 91.31 226 VAL B N 1
ATOM 3646 C CA . VAL B 1 226 ? -10.164 19.328 -2.268 1 91.31 226 VAL B CA 1
ATOM 3647 C C . VAL B 1 226 ? -11.117 20.312 -1.59 1 91.31 226 VAL B C 1
ATOM 3649 O O . VAL B 1 226 ? -12.227 19.953 -1.212 1 91.31 226 VAL B O 1
ATOM 3652 N N . LYS B 1 227 ? -10.734 21.531 -1.419 1 87.25 227 LYS B N 1
ATOM 3653 C CA . LYS B 1 227 ? -11.594 22.547 -0.802 1 87.25 227 LYS B CA 1
ATOM 3654 C C . LYS B 1 227 ? -12.859 22.766 -1.622 1 87.25 227 LYS B C 1
ATOM 3656 O O . LYS B 1 227 ? -13.953 22.859 -1.066 1 87.25 227 LYS B O 1
ATOM 3661 N N . ASN B 1 228 ? -12.695 22.891 -2.928 1 89.81 228 ASN B N 1
ATOM 3662 C CA . ASN B 1 228 ? -13.852 23.062 -3.797 1 89.81 228 ASN B CA 1
ATOM 3663 C C . ASN B 1 228 ? -14.789 21.859 -3.721 1 89.81 228 ASN B C 1
ATOM 3665 O O . ASN B 1 228 ? -16.016 22.016 -3.75 1 89.81 228 ASN B O 1
ATOM 3669 N N . TYR B 1 229 ? -14.203 20.703 -3.678 1 89.19 229 TYR B N 1
ATOM 3670 C CA . TYR B 1 229 ? -14.992 19.484 -3.553 1 89.19 229 TYR B CA 1
ATOM 3671 C C . TYR B 1 229 ? -15.812 19.5 -2.268 1 89.19 229 TYR B C 1
ATOM 3673 O O . TYR B 1 229 ? -17.016 19.188 -2.281 1 89.19 229 TYR B O 1
ATOM 3681 N N . ILE B 1 230 ? -15.211 19.797 -1.195 1 86.31 230 ILE B N 1
ATOM 3682 C CA . ILE B 1 230 ? -15.875 19.812 0.106 1 86.31 230 ILE B CA 1
ATOM 3683 C C . ILE B 1 230 ? -16.938 20.891 0.132 1 86.31 230 ILE B C 1
ATOM 3685 O O . ILE B 1 230 ? -18.047 20.656 0.622 1 86.31 230 ILE B O 1
ATOM 3689 N N . GLU B 1 231 ? -16.578 22.031 -0.281 1 82.62 231 GLU B N 1
ATOM 3690 C CA . GLU B 1 231 ? -17.484 23.172 -0.25 1 82.62 231 GLU B CA 1
ATOM 3691 C C . GLU B 1 231 ? -18.688 22.953 -1.173 1 82.62 231 GLU B C 1
ATOM 3693 O O . GLU B 1 231 ? -19.781 23.422 -0.887 1 82.62 231 GLU 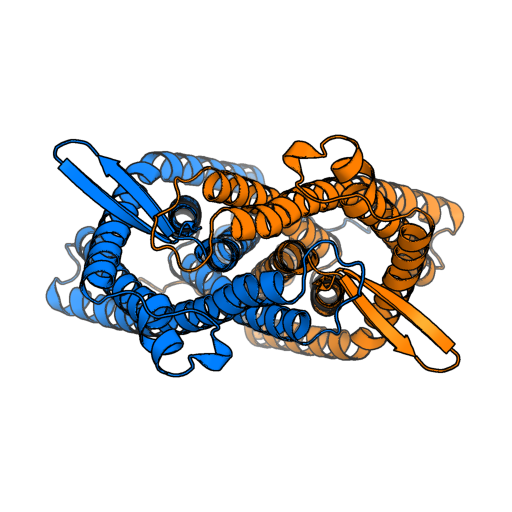B O 1
ATOM 3698 N N . SER B 1 232 ? -18.391 22.344 -2.232 1 76.69 232 SER B N 1
ATOM 3699 C CA . SER B 1 232 ? -19.5 22.062 -3.145 1 76.69 232 SER B CA 1
ATOM 3700 C C . SER B 1 232 ? -20.516 21.125 -2.516 1 76.69 232 SER B C 1
ATOM 3702 O O . SER B 1 232 ? -21.688 21.141 -2.881 1 76.69 232 SER B O 1
ATOM 3704 N N . GLY B 1 233 ? -19.938 20.234 -1.656 1 61.12 233 GLY B N 1
ATOM 3705 C CA . GLY B 1 233 ? -20.844 19.375 -0.917 1 61.12 233 GLY B CA 1
ATOM 3706 C C . GLY B 1 233 ? -21.484 20.047 0.278 1 61.12 233 GLY B C 1
ATOM 3707 O O . GLY B 1 233 ? -22.594 19.688 0.683 1 61.12 233 GLY B O 1
ATOM 3708 N N . LEU B 1 234 ? -20.562 20.875 1.107 1 55.19 234 LEU B N 1
ATOM 3709 C CA . LEU B 1 234 ? -21.016 21.594 2.299 1 55.19 234 LEU B CA 1
ATOM 3710 C C . LEU B 1 234 ? -22.062 22.641 1.941 1 55.19 234 LEU B C 1
ATOM 3712 O O . LEU B 1 234 ? -22.781 23.125 2.816 1 55.19 234 LEU B O 1
ATOM 3716 N N . GLN B 1 235 ? -21.953 23.406 0.886 1 49.44 235 GLN B N 1
ATOM 3717 C CA . GLN B 1 235 ? -23.094 24.297 0.717 1 49.44 235 GLN B CA 1
ATOM 3718 C C . GLN B 1 235 ? -24.375 23.672 1.288 1 49.44 235 GLN B C 1
ATOM 3720 O O . GLN B 1 235 ? -25.344 24.375 1.582 1 49.44 235 GLN B O 1
ATOM 3725 N N . VAL B 1 236 ? -24.359 22.5 1.472 1 41.34 236 VAL B N 1
ATOM 3726 C CA . VAL B 1 236 ? -25.562 22.016 2.158 1 41.34 236 VAL B CA 1
ATOM 3727 C C . VAL B 1 236 ? -25.312 21.969 3.662 1 41.34 236 VAL B C 1
ATOM 3729 O O . VAL B 1 236 ? -26.172 22.312 4.461 1 41.34 236 VAL B O 1
ATOM 3732 N N . GLN B 1 237 ? -24.266 21.281 4.441 1 37.25 237 GLN B N 1
ATOM 3733 C CA . GLN B 1 237 ? -24.172 21.297 5.898 1 37.25 237 GLN B CA 1
ATOM 3734 C C . GLN B 1 237 ? -22.828 21.844 6.355 1 37.25 237 GLN B C 1
ATOM 3736 O O . GLN B 1 237 ? -21.828 21.125 6.41 1 37.25 237 GLN B O 1
ATOM 3741 N N . PRO B 1 238 ? -22.484 23.203 6.32 1 40.31 238 PRO B N 1
ATOM 3742 C CA . PRO B 1 238 ? -21.266 23.906 6.758 1 40.31 238 PRO B CA 1
ATOM 3743 C C . PRO B 1 238 ? -20.641 23.281 8.008 1 40.31 238 PRO B C 1
ATOM 3745 O O . PRO B 1 238 ? -19.438 23.375 8.211 1 40.31 238 PRO B O 1
ATOM 3748 N N . ARG B 1 239 ? -21.344 22.828 9 1 41.34 239 ARG B N 1
ATOM 3749 C CA . ARG B 1 239 ? -21.016 22.453 10.367 1 41.34 239 ARG B CA 1
ATOM 3750 C C . ARG B 1 239 ? -20.031 21.297 10.398 1 41.34 239 ARG B C 1
ATOM 3752 O O . ARG B 1 239 ? -19.312 21.094 11.391 1 41.34 239 ARG B O 1
ATOM 3759 N N . MET B 1 240 ? -19.906 20.578 9.344 1 42.88 240 MET B N 1
ATOM 3760 C CA . MET B 1 240 ? -19.234 19.281 9.422 1 42.88 240 MET B CA 1
ATOM 3761 C C . MET B 1 240 ? -17.719 19.438 9.32 1 42.88 240 MET B C 1
ATOM 3763 O O . MET B 1 240 ? -16.969 18.703 9.969 1 42.88 240 MET B O 1
ATOM 3767 N N . LEU B 1 241 ? -17.219 20.281 8.391 1 44.09 241 LEU B N 1
ATOM 3768 C CA . LEU B 1 241 ? -15.773 20.516 8.352 1 44.09 241 LEU B CA 1
ATOM 3769 C C . LEU B 1 241 ? -15.25 20.938 9.727 1 44.09 241 LEU B C 1
ATOM 3771 O O . LEU B 1 241 ? -14.172 20.516 10.133 1 44.09 241 LEU B O 1
ATOM 3775 N N . GLY B 1 242 ? -15.977 21.797 10.406 1 45.28 242 GLY B N 1
ATOM 3776 C CA . GLY B 1 242 ? -15.664 22.156 11.781 1 45.28 242 GLY B CA 1
ATOM 3777 C C . GLY B 1 242 ? -15.641 20.969 12.719 1 45.28 242 GLY B C 1
ATOM 3778 O O . GLY B 1 242 ? -14.797 20.891 13.617 1 45.28 242 GLY B O 1
ATOM 3779 N N . ILE B 1 243 ? -16.562 20.047 12.508 1 43.56 243 ILE B N 1
ATOM 3780 C CA . ILE B 1 243 ? -16.672 18.844 13.344 1 43.56 243 ILE B CA 1
ATOM 3781 C C . ILE B 1 243 ? -15.484 17.922 13.07 1 43.56 243 ILE B C 1
ATOM 3783 O O . ILE B 1 243 ? -14.922 17.328 13.992 1 43.56 243 ILE B O 1
ATOM 3787 N N . ILE B 1 244 ? -15.195 17.781 11.766 1 42.09 244 ILE B N 1
ATOM 3788 C CA . ILE B 1 244 ? -14.086 16.906 11.383 1 42.09 244 ILE B CA 1
ATOM 3789 C C . ILE B 1 244 ? -12.766 17.531 11.836 1 42.09 244 ILE B C 1
ATOM 3791 O O . ILE B 1 244 ? -11.875 16.828 12.312 1 42.09 244 ILE B O 1
ATOM 3795 N N . THR B 1 245 ? -12.797 18.922 11.68 1 42.16 245 THR B N 1
ATOM 3796 C CA . THR B 1 245 ? -11.562 19.641 11.977 1 42.16 245 THR B CA 1
ATOM 3797 C C . THR B 1 245 ? -11.539 20.109 13.43 1 42.16 245 THR B C 1
ATOM 3799 O O . THR B 1 245 ? -10.516 20.594 13.922 1 42.16 245 THR B O 1
ATOM 3802 N N . GLY B 1 246 ? -12.602 19.75 14.25 1 41.41 246 GLY B N 1
ATOM 3803 C CA . GLY B 1 246 ? -12.75 20.219 15.617 1 41.41 246 GLY B CA 1
ATOM 3804 C C . GLY B 1 246 ? -12.75 21.734 15.727 1 41.41 246 GLY B C 1
ATOM 3805 O O . GLY B 1 246 ? -12.414 22.281 16.781 1 41.41 246 GLY B O 1
ATOM 3806 N N . ARG B 1 247 ? -13.148 22.609 14.633 1 39.38 247 ARG B N 1
ATOM 3807 C CA . ARG B 1 247 ? -13.211 24.047 14.766 1 39.38 247 ARG B CA 1
ATOM 3808 C C . ARG B 1 247 ? -14.641 24.516 15.008 1 39.38 247 ARG B C 1
ATOM 3810 O O . ARG B 1 247 ? -15.594 23.875 14.555 1 39.38 247 ARG B O 1
#

Solvent-accessible surface area (backbone atoms only — not comparable to full-atom values): 24024 Å² total; per-residue (Å²): 136,83,69,74,31,58,57,37,56,69,48,51,62,52,29,35,40,11,5,36,35,16,24,31,54,51,45,20,29,55,42,31,37,31,28,25,44,47,74,44,85,98,73,49,72,37,30,34,46,36,20,60,64,32,51,58,51,37,51,36,44,43,51,25,37,26,72,72,54,27,62,59,50,25,47,49,34,50,50,22,25,55,56,23,46,53,53,43,47,52,52,50,54,52,36,65,69,47,49,66,28,94,79,28,71,40,49,66,68,61,46,46,37,46,51,35,36,16,48,47,30,43,53,20,47,55,52,18,46,55,55,22,51,54,43,38,58,50,40,48,54,46,43,46,67,69,60,46,87,78,50,56,67,61,46,54,50,49,39,49,52,51,28,48,49,50,26,44,49,46,21,50,45,33,43,41,32,49,48,19,61,76,33,43,82,75,32,63,34,72,45,57,52,72,68,54,48,51,44,26,40,56,30,44,51,50,48,51,52,51,39,60,61,67,35,47,67,56,27,54,50,47,37,50,51,52,51,51,52,26,46,69,53,23,79,72,58,70,68,49,60,25,51,51,36,45,97,136,82,68,77,33,57,58,38,57,69,48,51,63,52,30,34,41,13,4,36,34,17,22,32,54,50,45,20,29,57,43,32,37,32,29,26,44,47,74,44,86,98,74,50,73,36,31,34,45,36,21,61,64,32,51,60,50,36,51,35,42,42,50,26,36,26,71,73,53,27,64,58,49,25,48,49,34,51,50,22,26,54,56,23,45,54,53,42,46,53,53,49,53,51,37,67,70,45,50,65,29,93,81,28,74,40,50,65,68,60,45,44,36,47,52,34,35,17,48,48,30,42,52,19,46,55,51,18,46,55,55,22,52,54,42,39,59,49,39,49,54,46,43,45,66,70,61,48,86,80,49,56,67,61,46,52,51,50,42,49,50,51,27,49,49,51,28,43,49,46,20,52,45,32,42,40,30,48,48,20,61,75,33,44,81,75,31,62,34,72,45,55,53,71,68,55,48,52,43,24,40,55,30,44,51,50,48,51,52,50,40,58,62,67,36,46,66,55,27,54,48,46,35,51,51,52,51,50,51,27,47,70,52,24,78,71,58,68,67,47,60,27,51,50,35,44,97

Secondary structure (DSSP, 8-state):
--------TTTHHHHHHHHHHHHHHHHHHHHTTSEEEEEETTTEEEEEEGGGGGHHHHHHHHHHHHHHH-HHHHHHHHHHHHHHHHHHHHHHHHHHHSPBPTT-SS-HHHHHHHHHHHHHHHHHHHHHHHHHHHHHHHHHHHHHHHHTTTTHHHHHHHHHHHHHHHHHHHHHHIIIIIHHHH-HHHH-SPPPPHHHHHHHHHHHHHHHHHHHHHTHHHHHHHHHHHHHHHHHHHTS-THHHHHHHT-/--------TTTHHHHHHHHHHHHHHHHHHHHTTSEEEEEETTTEEEEEEGGGGGHHHHHHHHHHHHHHH-HHHHHHHHHHHHHHHHHHHHHHHHHHHSPBPTT-SS-HHHHHHHHHHHHHHHHHHHHHHHHHHHHHHHHHHHHHHHHTTTTHHHHHHHHHHHHHHHHHHHHHHIIIIIHHHH-HHHH-SPPPPHHHHHHHHHHHHHHHHHHHHHTHHHHHHHHHHHHHHHHHHHTS-THHHHHHHT-

Radius of gyration: 23.19 Å; Cα contacts (8 Å, |Δi|>4): 781; chains: 2; bounding box: 69×72×50 Å

pLDDT: mean 81.99, std 16.9, range [24.55, 98.19]

InterPro domains:
  IPR003744 Queuosine precursor transporter [MF_02088] (15-232)
  IPR003744 Queuosine precursor transporter [PF02592] (49-221)
  IPR003744 Queuosine precursor transporter [PTHR34300] (14-226)
  IPR003744 Queuosine precursor transporter [TIGR00697] (16-228)

Organism: Aeropyrum pernix (strain ATCC 700893 / DSM 11879 / JCM 9820 / NBRC 100138 / K1) (NCBI:txid272557)

Sequence (494 aa):
MEGGEKLDRSVWPLVLAAAVFSVALVSANYLSAKLFLVEIPGLITLVGPAGVVAYSVTFIVTDVVSEVYGRRAAGAVVAAGFASQIVALFLTAVAIASPPAPFSLVQQEEYAKVVMAGFNIIVASLVAYIVSQYHDVWAFHFWKKMTGSRWLWLRNNLSTWVSQLIDTVVFLSLAFYIIPLLSPEASRVEPVSLSTLWAMIYSQYIIKLGIAVLDTPVVYLGVYLVKNYIESGLQVQPRMLGIITGRMEGGEKLDRSVWPLVLAAAVFSVALVSANYLSAKLFLVEIPGLITLVGPAGVVAYSVTFIVTDVVSEVYGRRAAGAVVAAGFASQIVALFLTAVAIASPPAPFSLVQQEEYAKVVMAGFNIIVASLVAYIVSQYHDVWAFHFWKKMTGSRWLWLRNNLSTWVSQLIDTVVFLSLAFYIIPLLSPEASRVEPVSLSTLWAMIYSQYIIKLGIAVLDTPVVYLGVYLVKNYIESGLQVQPRMLGIITGR